Protein AF-0000000083415476 (afdb_homodimer)

InterPro domains:
  IPR003006 Immunoglobulin/major histocompatibility complex, conserved site [PS00290] (42-48)
  IPR003598 Immunoglobulin subtype 2 [SM00408] (35-119)
  IPR003598 Immunoglobulin subtype 2 [SM00408] (147-210)
  IPR003598 Immunoglobulin subtype 2 [SM00408] (240-309)
  IPR003599 Immunoglobulin domain subtype [SM00409] (29-131)
  IPR003599 Immunoglobulin domain subtype [SM00409] (141-222)
  IPR003599 Immunoglobulin domain subtype [SM00409] (231-323)
  IPR007110 Immunoglobulin-like domain [PS50835] (23-123)
  IPR007110 Immunoglobulin-like domain [PS50835] (134-218)
  IPR007110 Immunoglobulin-like domain [PS50835] (225-306)
  IPR013098 Immunoglobulin I-set [PF07679] (25-128)
  IPR013098 Immunoglobulin I-set [PF07679] (239-317)
  IPR013783 Immunoglobulin-like fold [G3DSA:2.60.40.10] (19-131)
  IPR013783 Immunoglobulin-like fold [G3DSA:2.60.40.10] (132-221)
  IPR013783 Immunoglobulin-like fold [G3DSA:2.60.40.10] (222-327)
  IPR036179 Immunoglobulin-like domain superfamily [SSF48726] (23-136)
  IPR036179 Immunoglobulin-like domain superfamily [SSF48726] (131-227)
  IPR036179 Immunoglobulin-like domain superfamily [SSF48726] (199-315)
  IPR050958 Cell Adhesion and Cytoskeletal Organization [PTHR45080] (32-321)

Sequence (654 aa):
MLNLFYLFAWLCCISWASASAQPVISYISPDVVARVGDTVEFNCTVEHVGQMTVSWAKSEPNSAVVLSMRNMLSLPDQRYNITVHENPDQDSAVYSFRIRQIEANDKGPYECQVIVSSTAKVTKKLNLLIKTPPVIAESTPKSTTVTEGQNLEVTCHADGFPKPTISWAREQHALLPAGGHVLNEPTLKIKEVNRMDRGGYFCIAQNGEGQPDKRLIRVEVEFRPQIAVHRPKVAQMLYHTANLECSVQGYPAPTVVWFKKGVQLQSSRNYEISNTASSSETTTSVLRIDSVSEEDYGDFYCNATNKLGHADARLHLFQVVVPMPASMLNLFYLFAWLCCISWASASAQPVISYISPDVVARVGDTVEFNCTVEHVGQMTVSWAKSEPNSAVVLSMRNMLSLPDQRYNITVHENPDQDSAVYSFRIRQIEANDKGPYECQVIVSSTAKVTKKLNLLIKTPPVIAESTPKSTTVTEGQNLEVTCHADGFPKPTISWAREQHALLPAGGHVLNEPTLKIKEVNRMDRGGYFCIAQNGEGQPDKRLIRVEVEFRPQIAVHRPKVAQMLYHTANLECSVQGYPAPTVVWFKKGVQLQSSRNYEISNTASSSETTTSVLRIDSVSEEDYGDFYCNATNKLGHADARLHLFQVVVPMPAS

Structure (mmCIF, N/CA/C/O backbone):
data_AF-0000000083415476-model_v1
#
loop_
_entity.id
_entity.type
_entity.pdbx_description
1 polymer 'Ig-like domain-containing protein'
#
loop_
_atom_site.group_PDB
_atom_site.id
_atom_site.type_symbol
_atom_site.label_atom_id
_atom_site.label_alt_id
_atom_site.label_comp_id
_atom_site.label_asym_id
_atom_site.label_entity_id
_atom_site.label_seq_id
_atom_site.pdbx_PDB_ins_code
_atom_site.Cartn_x
_atom_site.Cartn_y
_atom_site.Cartn_z
_atom_site.occupancy
_atom_site.B_iso_or_equiv
_atom_site.auth_seq_id
_atom_site.auth_comp_id
_atom_site.auth_asym_id
_atom_site.auth_atom_id
_atom_site.pdbx_PDB_model_num
ATOM 1 N N . MET A 1 1 ? 47.812 72.562 -7.105 1 32.78 1 MET A N 1
ATOM 2 C CA . MET A 1 1 ? 47.312 71.562 -6.172 1 32.78 1 MET A CA 1
ATOM 3 C C . MET A 1 1 ? 46.312 70.625 -6.852 1 32.78 1 MET A C 1
ATOM 5 O O . MET A 1 1 ? 45.188 71 -7.141 1 32.78 1 MET A O 1
ATOM 9 N N . LEU A 1 2 ? 46.844 69.688 -7.816 1 39.31 2 LEU A N 1
ATOM 10 C CA . LEU A 1 2 ? 46.281 68.688 -8.672 1 39.31 2 LEU A CA 1
ATOM 11 C C . LEU A 1 2 ? 45.594 67.562 -7.836 1 39.31 2 LEU A C 1
ATOM 13 O O . LEU A 1 2 ? 46.25 66.938 -7.035 1 39.31 2 LEU A O 1
ATOM 17 N N . ASN A 1 3 ? 44.344 67.812 -7.34 1 41.22 3 ASN A N 1
ATOM 18 C CA . ASN A 1 3 ? 43.5 66.875 -6.637 1 41.22 3 ASN A CA 1
ATOM 19 C C . ASN A 1 3 ? 43.25 65.625 -7.457 1 41.22 3 ASN A C 1
ATOM 21 O O . ASN A 1 3 ? 42.656 65.688 -8.539 1 41.22 3 ASN A O 1
ATOM 25 N N . LEU A 1 4 ? 44.156 64.562 -7.41 1 43.59 4 LEU A N 1
ATOM 26 C CA . LEU A 1 4 ? 44.062 63.25 -7.941 1 43.59 4 LEU A CA 1
ATOM 27 C C . LEU A 1 4 ? 42.844 62.5 -7.379 1 43.59 4 LEU A C 1
ATOM 29 O O . LEU A 1 4 ? 42.75 62.25 -6.172 1 43.59 4 LEU A O 1
ATOM 33 N N . PHE A 1 5 ? 41.625 62.688 -7.898 1 46.25 5 PHE A N 1
ATOM 34 C CA . PHE A 1 5 ? 40.406 61.906 -7.66 1 46.25 5 PHE A CA 1
ATOM 35 C C . PHE A 1 5 ? 40.656 60.406 -7.867 1 46.25 5 PHE A C 1
ATOM 37 O O . PHE A 1 5 ? 41 59.969 -8.969 1 46.25 5 PHE A O 1
ATOM 44 N N . TYR A 1 6 ? 41.156 59.656 -6.863 1 45.09 6 TYR A N 1
ATOM 45 C CA . TYR A 1 6 ? 41.25 58.188 -6.855 1 45.09 6 TYR A CA 1
ATOM 46 C C . TYR A 1 6 ? 39.906 57.531 -7.094 1 45.09 6 TYR A C 1
ATOM 48 O O . TYR A 1 6 ? 38.969 57.75 -6.324 1 45.09 6 TYR A O 1
ATOM 56 N N . LEU A 1 7 ? 39.469 57.281 -8.305 1 45.94 7 LEU A N 1
ATOM 57 C CA . LEU A 1 7 ? 38.344 56.438 -8.688 1 45.94 7 LEU A CA 1
ATOM 58 C C . LEU A 1 7 ? 38.5 55.031 -8.117 1 45.94 7 LEU A C 1
ATOM 60 O O . LEU A 1 7 ? 39.438 54.312 -8.477 1 45.94 7 LEU A O 1
ATOM 64 N N . PHE A 1 8 ? 38.031 54.781 -6.914 1 49.84 8 PHE A N 1
ATOM 65 C CA . PHE A 1 8 ? 37.906 53.438 -6.352 1 49.84 8 PHE A CA 1
ATOM 66 C C . PHE A 1 8 ? 36.969 52.594 -7.188 1 49.84 8 PHE A C 1
ATOM 68 O O . PHE A 1 8 ? 35.75 52.844 -7.227 1 49.84 8 PHE A O 1
ATOM 75 N N . ALA A 1 9 ? 37.406 51.938 -8.266 1 48.28 9 ALA A N 1
ATOM 76 C CA . ALA A 1 9 ? 36.656 50.906 -8.969 1 48.28 9 ALA A CA 1
ATOM 77 C C . ALA A 1 9 ? 36.344 49.719 -8.055 1 48.28 9 ALA A C 1
ATOM 79 O O . ALA A 1 9 ? 37.281 49.062 -7.59 1 48.28 9 ALA A O 1
ATOM 80 N N . TRP A 1 10 ? 35.125 49.719 -7.426 1 51.03 10 TRP A N 1
ATOM 81 C CA . TRP A 1 10 ? 34.594 48.562 -6.719 1 51.03 10 TRP A CA 1
ATOM 82 C C . TRP A 1 10 ? 34.469 47.375 -7.66 1 51.03 10 TRP A C 1
ATOM 84 O O . TRP A 1 10 ? 33.656 47.406 -8.594 1 51.03 10 TRP A O 1
ATOM 94 N N . LEU A 1 11 ? 35.5 46.531 -7.797 1 49.38 11 LEU A N 1
ATOM 95 C CA . LEU A 1 11 ? 35.406 45.25 -8.438 1 49.38 11 LEU A CA 1
ATOM 96 C C . LEU A 1 11 ? 34.375 44.375 -7.734 1 49.38 11 LEU A C 1
ATOM 98 O O . LEU A 1 11 ? 34.594 43.938 -6.598 1 49.38 11 LEU A O 1
ATOM 102 N N . CYS A 1 12 ? 33.094 44.469 -8.141 1 45.81 12 CYS A N 1
ATOM 103 C CA . CYS A 1 12 ? 32.062 43.5 -7.766 1 45.81 12 CYS A CA 1
ATOM 104 C C . CYS A 1 12 ? 32.469 42.094 -8.188 1 45.81 12 CYS A C 1
ATOM 106 O O . CYS A 1 12 ? 32.469 41.781 -9.375 1 45.81 12 CYS A O 1
ATOM 108 N N . CYS A 1 13 ? 33.25 41.375 -7.438 1 48.56 13 CYS A N 1
ATOM 109 C CA . CYS A 1 13 ? 33.438 39.938 -7.609 1 48.56 13 CYS A CA 1
ATOM 110 C C . CYS A 1 13 ? 32.094 39.188 -7.574 1 48.56 13 CYS A C 1
ATOM 112 O O . CYS A 1 13 ? 31.516 39 -6.5 1 48.56 13 CYS A O 1
ATOM 114 N N . ILE A 1 14 ? 31.266 39.312 -8.602 1 48.75 14 ILE A N 1
ATOM 115 C CA . ILE A 1 14 ? 30.141 38.375 -8.758 1 48.75 14 ILE A CA 1
ATOM 116 C C . ILE A 1 14 ? 30.641 36.938 -8.641 1 48.75 14 ILE A C 1
ATOM 118 O O . ILE A 1 14 ? 31.344 36.438 -9.523 1 48.75 14 ILE A O 1
ATOM 122 N N . SER A 1 15 ? 30.719 36.406 -7.449 1 50.28 15 SER A N 1
ATOM 123 C CA . SER A 1 15 ? 30.859 34.969 -7.305 1 50.28 15 SER A CA 1
ATOM 124 C C . SER A 1 15 ? 29.734 34.219 -8.031 1 50.28 15 SER A C 1
ATOM 126 O O . SER A 1 15 ? 28.578 34.344 -7.648 1 50.28 15 SER A O 1
ATOM 128 N N . TRP A 1 16 ? 29.938 33.969 -9.312 1 49.03 16 TRP A N 1
ATOM 129 C CA . TRP A 1 16 ? 29.062 32.969 -9.914 1 49.03 16 TRP A CA 1
ATOM 130 C C . TRP A 1 16 ? 28.984 31.734 -9.039 1 49.03 16 TRP A C 1
ATOM 132 O O . TRP A 1 16 ? 29.953 31 -8.906 1 49.03 16 TRP A O 1
ATOM 142 N N . ALA A 1 17 ? 28.141 31.828 -8.023 1 47.97 17 ALA A N 1
ATOM 143 C CA . ALA A 1 17 ? 27.797 30.516 -7.461 1 47.97 17 ALA A CA 1
ATOM 144 C C . ALA A 1 17 ? 27.438 29.516 -8.562 1 47.97 17 ALA A C 1
ATOM 146 O O . ALA A 1 17 ? 26.438 29.703 -9.273 1 47.97 17 ALA A O 1
ATOM 147 N N . SER A 1 18 ? 28.391 28.875 -9.234 1 47.5 18 SER A N 1
ATOM 148 C CA . SER A 1 18 ? 28.078 27.781 -10.141 1 47.5 18 SER A CA 1
ATOM 149 C C . SER A 1 18 ? 26.984 26.891 -9.578 1 47.5 18 SER A C 1
ATOM 151 O O . SER A 1 18 ? 27.156 26.234 -8.547 1 47.5 18 SER A O 1
ATOM 153 N N . ALA A 1 19 ? 25.828 27.297 -9.703 1 52.06 19 ALA A N 1
ATOM 154 C CA . ALA A 1 19 ? 24.75 26.359 -9.414 1 52.06 19 ALA A CA 1
ATOM 155 C C . ALA A 1 19 ? 25.141 24.938 -9.812 1 52.06 19 ALA A C 1
ATOM 157 O O . ALA A 1 19 ? 25.297 24.641 -10.992 1 52.06 19 ALA A O 1
ATOM 158 N N . SER A 1 20 ? 26 24.266 -9.062 1 61.59 20 SER A N 1
ATOM 159 C CA . SER A 1 20 ? 26.375 22.891 -9.359 1 61.59 20 SER A CA 1
ATOM 160 C C . SER A 1 20 ? 25.219 22.109 -9.961 1 61.59 20 SER A C 1
ATOM 162 O O . SER A 1 20 ? 24.125 22.094 -9.398 1 61.59 20 SER A O 1
ATOM 164 N N . ALA A 1 21 ? 25.219 21.938 -11.312 1 74.75 21 ALA A N 1
ATOM 165 C CA . ALA A 1 21 ? 24.188 21.219 -12.078 1 74.75 21 ALA A CA 1
ATOM 166 C C . ALA A 1 21 ? 23.781 19.922 -11.375 1 74.75 21 ALA A C 1
ATOM 168 O O . ALA A 1 21 ? 24.609 19.266 -10.734 1 74.75 21 ALA A O 1
ATOM 169 N N . GLN A 1 22 ? 22.469 19.719 -11.211 1 88.56 22 GLN A N 1
ATOM 170 C CA . GLN A 1 22 ? 21.906 18.469 -10.672 1 88.56 22 GLN A CA 1
ATOM 171 C C . GLN A 1 22 ? 22.344 17.266 -11.5 1 88.56 22 GLN A C 1
ATOM 173 O O . GLN A 1 22 ? 22.438 17.359 -12.727 1 88.56 22 GLN A O 1
ATOM 178 N N . PRO A 1 23 ? 22.766 16.25 -10.852 1 95 23 PRO A N 1
ATOM 179 C CA . PRO A 1 23 ? 23.172 15.062 -11.609 1 95 23 PRO A CA 1
ATOM 180 C C . PRO A 1 23 ? 22.047 14.484 -12.453 1 95 23 PRO A C 1
ATOM 182 O O . PRO A 1 23 ? 20.875 14.586 -12.078 1 95 23 PRO A O 1
ATOM 185 N N . VAL A 1 24 ? 22.453 13.93 -13.594 1 96.5 24 VAL A N 1
ATOM 186 C CA . VAL A 1 24 ? 21.484 13.297 -14.492 1 96.5 24 VAL A CA 1
ATOM 187 C C . VAL A 1 24 ? 22 11.914 -14.898 1 96.5 24 VAL A C 1
ATOM 189 O O . VAL A 1 24 ? 23.156 11.758 -15.273 1 96.5 24 VAL A O 1
ATOM 192 N N . ILE A 1 25 ? 21.125 10.953 -14.75 1 98.31 25 ILE A N 1
ATOM 193 C CA . ILE A 1 25 ? 21.453 9.656 -15.32 1 98.31 25 ILE A CA 1
ATOM 194 C C . ILE A 1 25 ? 21.078 9.641 -16.797 1 98.31 25 ILE A C 1
ATOM 196 O O . ILE A 1 25 ? 19.906 9.516 -17.156 1 98.31 25 ILE A O 1
ATOM 200 N N . SER A 1 26 ? 22.062 9.688 -17.578 1 97.75 26 SER A N 1
ATOM 201 C CA . SER A 1 26 ? 21.812 9.852 -19.016 1 97.75 26 SER A CA 1
ATOM 202 C C . SER A 1 26 ? 21.578 8.516 -19.688 1 97.75 26 SER A C 1
ATOM 204 O O . SER A 1 26 ? 20.938 8.445 -20.75 1 97.75 26 SER A O 1
ATOM 206 N N . TYR A 1 27 ? 22.156 7.473 -19.141 1 98.06 27 TYR A N 1
ATOM 207 C CA . TYR A 1 27 ? 21.984 6.16 -19.75 1 98.06 27 TYR A CA 1
ATOM 208 C C . TYR A 1 27 ? 21.906 5.07 -18.688 1 98.06 27 TYR A C 1
ATOM 210 O O . TYR A 1 27 ? 22.641 5.117 -17.688 1 98.06 27 TYR A O 1
ATOM 218 N N . ILE A 1 28 ? 21 4.059 -18.938 1 98.56 28 ILE A N 1
ATOM 219 C CA . ILE A 1 28 ? 20.938 2.822 -18.172 1 98.56 28 ILE A CA 1
ATOM 220 C C . ILE A 1 28 ? 20.75 1.637 -19.109 1 98.56 28 ILE A C 1
ATOM 222 O O . ILE A 1 28 ? 20.016 1.735 -20.094 1 98.56 28 ILE A O 1
ATOM 226 N N . SER A 1 29 ? 21.484 0.553 -18.844 1 98.44 29 SER A N 1
ATOM 227 C CA . SER A 1 29 ? 21.281 -0.651 -19.641 1 98.44 29 SER A CA 1
ATOM 228 C C . SER A 1 29 ? 19.797 -1.021 -19.719 1 98.44 29 SER A C 1
ATOM 230 O O . SER A 1 29 ? 19.062 -0.869 -18.75 1 98.44 29 SER A O 1
ATOM 232 N N . PRO A 1 30 ? 19.328 -1.419 -20.875 1 98.06 30 PRO A N 1
ATOM 233 C CA . PRO A 1 30 ? 17.969 -1.973 -20.922 1 98.06 30 PRO A CA 1
ATOM 234 C C . PRO A 1 30 ? 17.844 -3.273 -20.141 1 98.06 30 PRO A C 1
ATOM 236 O O . PRO A 1 30 ? 18.828 -3.791 -19.609 1 98.06 30 PRO A O 1
ATOM 239 N N . ASP A 1 31 ? 16.656 -3.709 -20.031 1 98.19 31 ASP A N 1
ATOM 240 C CA . ASP A 1 31 ? 16.422 -4.98 -19.359 1 98.19 31 ASP A CA 1
ATOM 241 C C . ASP A 1 31 ? 17.234 -6.102 -19.984 1 98.19 31 ASP A C 1
ATOM 243 O O . ASP A 1 31 ? 17.391 -6.148 -21.219 1 98.19 31 ASP A O 1
ATOM 247 N N . VAL A 1 32 ? 17.688 -6.961 -19.219 1 97.94 32 VAL A N 1
ATOM 248 C CA . VAL A 1 32 ? 18.562 -8.039 -19.688 1 97.94 32 VAL A CA 1
ATOM 249 C C . VAL A 1 32 ? 17.859 -9.383 -19.469 1 97.94 32 VAL A C 1
ATOM 251 O O . VAL A 1 32 ? 17.281 -9.633 -18.406 1 97.94 32 VAL A O 1
ATOM 254 N N . VAL A 1 33 ? 17.859 -10.25 -20.469 1 97.38 33 VAL A N 1
ATOM 255 C CA . VAL A 1 33 ? 17.375 -11.633 -20.375 1 97.38 33 VAL A CA 1
ATOM 256 C C . VAL A 1 33 ? 18.562 -12.594 -20.438 1 97.38 33 VAL A C 1
ATOM 258 O O . VAL A 1 33 ? 19.359 -12.555 -21.375 1 97.38 33 VAL A O 1
ATOM 261 N N . ALA A 1 34 ? 18.75 -13.391 -19.391 1 97.5 34 ALA A N 1
ATOM 262 C CA . ALA A 1 34 ? 19.906 -14.289 -19.312 1 97.5 34 ALA A CA 1
ATOM 263 C C . ALA A 1 34 ? 19.5 -15.664 -18.781 1 97.5 34 ALA A C 1
ATOM 265 O O . ALA A 1 34 ? 18.312 -15.914 -18.531 1 97.5 34 ALA A O 1
ATOM 266 N N . ARG A 1 35 ? 20.531 -16.672 -18.812 1 96.5 35 ARG A N 1
ATOM 267 C CA . ARG A 1 35 ? 20.391 -18 -18.219 1 96.5 35 ARG A CA 1
ATOM 268 C C . ARG A 1 35 ? 21.312 -18.172 -17.031 1 96.5 35 ARG A C 1
ATOM 270 O O . ARG A 1 35 ? 22.328 -17.484 -16.906 1 96.5 35 ARG A O 1
ATOM 277 N N . VAL A 1 36 ? 20.844 -19.062 -16.188 1 95.25 36 VAL A N 1
ATOM 278 C CA . VAL A 1 36 ? 21.703 -19.391 -15.055 1 95.25 36 VAL A CA 1
ATOM 279 C C . VAL A 1 36 ? 23.094 -19.781 -15.547 1 95.25 36 VAL A C 1
ATOM 281 O O . VAL A 1 36 ? 23.234 -20.531 -16.516 1 95.25 36 VAL A O 1
ATOM 284 N N . GLY A 1 37 ? 24.141 -19.188 -14.898 1 96.75 37 GLY A N 1
ATOM 285 C CA . GLY A 1 37 ? 25.516 -19.469 -15.281 1 96.75 37 GLY A CA 1
ATOM 286 C C . GLY A 1 37 ? 26.125 -18.391 -16.156 1 96.75 37 GLY A C 1
ATOM 287 O O . GLY A 1 37 ? 27.344 -18.297 -16.281 1 96.75 37 GLY A O 1
ATOM 288 N N . ASP A 1 38 ? 25.281 -17.547 -16.766 1 97.81 38 ASP A N 1
ATOM 289 C CA . ASP A 1 38 ? 25.75 -16.469 -17.641 1 97.81 38 ASP A CA 1
ATOM 290 C C . ASP A 1 38 ? 26.422 -15.367 -16.828 1 97.81 38 ASP A C 1
ATOM 292 O O . ASP A 1 38 ? 26.344 -15.352 -15.594 1 97.81 38 ASP A O 1
ATOM 296 N N . THR A 1 39 ? 27.219 -14.555 -17.531 1 98.56 39 THR A N 1
ATOM 297 C CA . THR A 1 39 ? 27.75 -13.305 -17 1 98.56 39 THR A CA 1
ATOM 298 C C . THR A 1 39 ? 27.047 -12.102 -17.594 1 98.56 39 THR A C 1
ATOM 300 O O . THR A 1 39 ? 26.859 -12.023 -18.812 1 98.56 39 THR A O 1
ATOM 303 N N . VAL A 1 40 ? 26.547 -11.203 -16.719 1 98.44 40 VAL A N 1
ATOM 304 C CA . VAL A 1 40 ? 25.844 -10.023 -17.219 1 98.44 40 VAL A CA 1
ATOM 305 C C . VAL A 1 40 ? 26.516 -8.758 -16.688 1 98.44 40 VAL A C 1
ATOM 307 O O . VAL A 1 40 ? 27.25 -8.812 -15.695 1 98.44 40 VAL A O 1
ATOM 310 N N . GLU A 1 41 ? 26.312 -7.664 -17.375 1 98.5 41 GLU A N 1
ATOM 311 C CA . GLU A 1 41 ? 26.859 -6.375 -16.969 1 98.5 41 GLU A CA 1
ATOM 312 C C . GLU A 1 41 ? 25.844 -5.258 -17.141 1 98.5 41 GLU A C 1
ATOM 314 O O . GLU A 1 41 ? 25.203 -5.137 -18.188 1 98.5 41 GLU A O 1
ATOM 319 N N . PHE A 1 42 ? 25.641 -4.484 -16.094 1 98.62 42 PHE A N 1
ATOM 320 C CA . PHE A 1 42 ? 24.766 -3.316 -16.094 1 98.62 42 PHE A CA 1
ATOM 321 C C . PHE A 1 42 ? 25.578 -2.029 -16.156 1 98.62 42 PHE A C 1
ATOM 323 O O . PHE A 1 42 ? 26.516 -1.839 -15.375 1 98.62 42 PHE A O 1
ATOM 330 N N . ASN A 1 43 ? 25.188 -1.154 -17.062 1 98.75 43 ASN A N 1
ATOM 331 C CA . ASN A 1 43 ? 25.875 0.123 -17.203 1 98.75 43 ASN A CA 1
ATOM 332 C C . ASN A 1 43 ? 24.953 1.298 -16.891 1 98.75 43 ASN A C 1
ATOM 334 O O . ASN A 1 43 ? 23.797 1.307 -17.312 1 98.75 43 ASN A O 1
ATOM 338 N N . CYS A 1 44 ? 25.438 2.211 -16.188 1 98.62 44 CYS A N 1
ATOM 339 C CA . CYS A 1 44 ? 24.75 3.453 -15.836 1 98.62 44 CYS A CA 1
ATOM 340 C C . CYS A 1 44 ? 25.656 4.656 -16.062 1 98.62 44 CYS A C 1
ATOM 342 O O . CYS A 1 44 ? 26.75 4.738 -15.492 1 98.62 44 CYS A O 1
ATOM 344 N N . THR A 1 45 ? 25.25 5.555 -16.922 1 98.62 45 THR A N 1
ATOM 345 C CA . THR A 1 45 ? 26.031 6.762 -17.188 1 98.62 45 THR A CA 1
ATOM 346 C C . THR A 1 45 ? 25.422 7.961 -16.453 1 98.62 45 THR A C 1
ATOM 348 O O . THR A 1 45 ? 24.25 8.273 -16.641 1 98.62 45 THR A O 1
ATOM 351 N N . VAL A 1 46 ? 26.219 8.547 -15.633 1 98.12 46 VAL A N 1
ATOM 352 C CA . VAL A 1 46 ? 25.766 9.688 -14.844 1 98.12 46 VAL A CA 1
ATOM 353 C C . VAL A 1 46 ? 26.547 10.938 -15.266 1 98.12 46 VAL A C 1
ATOM 355 O O . VAL A 1 46 ? 27.781 10.914 -15.359 1 98.12 46 VAL A O 1
ATOM 358 N N . GLU A 1 47 ? 25.812 11.953 -15.523 1 97.5 47 GLU A N 1
ATOM 359 C CA . GLU A 1 47 ? 26.406 13.25 -15.852 1 97.5 47 GLU A CA 1
ATOM 360 C C . GLU A 1 47 ? 26.375 14.188 -14.648 1 97.5 47 GLU A C 1
ATOM 362 O O . GLU A 1 47 ? 25.453 14.109 -13.82 1 97.5 47 GLU A O 1
ATOM 367 N N . HIS A 1 48 ? 27.422 15.047 -14.508 1 96.06 48 HIS A N 1
ATOM 368 C CA . HIS A 1 48 ? 27.531 16.047 -13.445 1 96.06 48 HIS A CA 1
ATOM 369 C C . HIS A 1 48 ? 27.484 15.391 -12.07 1 96.06 48 HIS A C 1
ATOM 371 O O . HIS A 1 48 ? 26.734 15.82 -11.203 1 96.06 48 HIS A O 1
ATOM 377 N N . VAL A 1 49 ? 28.203 14.328 -11.938 1 93.25 49 VAL A N 1
ATOM 378 C CA . VAL A 1 49 ? 28.188 13.555 -10.703 1 93.25 49 VAL A CA 1
ATOM 379 C C . VAL A 1 49 ? 28.812 14.375 -9.57 1 93.25 49 VAL A C 1
ATOM 381 O O . VAL A 1 49 ? 28.359 14.312 -8.43 1 93.25 49 VAL A O 1
ATOM 384 N N . GLY A 1 50 ? 29.859 15.156 -9.922 1 91.25 50 GLY A N 1
ATOM 385 C CA . GLY A 1 50 ? 30.547 15.914 -8.898 1 91.25 50 GLY A CA 1
ATOM 386 C C . GLY A 1 50 ? 31.047 15.055 -7.746 1 91.25 50 GLY A C 1
ATOM 387 O O . GLY A 1 50 ? 31.719 14.047 -7.965 1 91.25 50 GLY A O 1
ATOM 388 N N . GLN A 1 51 ? 30.688 15.461 -6.539 1 91.31 51 GLN A N 1
ATOM 389 C CA . GLN A 1 51 ? 31.125 14.719 -5.359 1 91.31 51 GLN A CA 1
ATOM 390 C C . GLN A 1 51 ? 30.047 13.758 -4.883 1 91.31 51 GLN A C 1
ATOM 392 O O . GLN A 1 51 ? 30.188 13.133 -3.828 1 91.31 51 GLN A O 1
ATOM 397 N N . MET A 1 52 ? 29.078 13.641 -5.691 1 94.19 52 MET A N 1
ATOM 398 C CA . MET A 1 52 ? 27.953 12.789 -5.281 1 94.19 52 MET A CA 1
ATOM 399 C C . MET A 1 52 ? 28.312 11.32 -5.426 1 94.19 52 MET A C 1
ATOM 401 O O . MET A 1 52 ? 29.281 10.969 -6.105 1 94.19 52 MET A O 1
ATOM 405 N N . THR A 1 53 ? 27.516 10.562 -4.746 1 96.19 53 THR A N 1
ATOM 406 C CA . THR A 1 53 ? 27.781 9.133 -4.734 1 96.19 53 THR A CA 1
ATOM 407 C C . THR A 1 53 ? 26.797 8.391 -5.645 1 96.19 53 THR A C 1
ATOM 409 O O . THR A 1 53 ? 25.594 8.688 -5.645 1 96.19 53 THR A O 1
ATOM 412 N N . VAL A 1 54 ? 27.406 7.523 -6.414 1 97.5 54 VAL A N 1
ATOM 413 C CA . VAL A 1 54 ? 26.578 6.656 -7.242 1 97.5 54 VAL A CA 1
ATOM 414 C C . VAL A 1 54 ? 26.594 5.238 -6.672 1 97.5 54 VAL A C 1
ATOM 416 O O . VAL A 1 54 ? 27.641 4.719 -6.297 1 97.5 54 VAL A O 1
ATOM 419 N N . SER A 1 55 ? 25.375 4.672 -6.598 1 97.06 55 SER A N 1
ATOM 420 C CA . SER A 1 55 ? 25.234 3.34 -6.023 1 97.06 55 SER A CA 1
ATOM 421 C C . SER A 1 55 ? 24.359 2.445 -6.898 1 97.06 55 SER A C 1
ATOM 423 O O . SER A 1 55 ? 23.516 2.938 -7.648 1 97.06 55 SER A O 1
ATOM 425 N N . TRP A 1 56 ? 24.719 1.166 -6.906 1 97.62 56 TRP A N 1
ATOM 426 C CA . TRP A 1 56 ? 23.812 0.149 -7.43 1 97.62 56 TRP A CA 1
ATOM 427 C C . TRP A 1 56 ? 23.047 -0.536 -6.301 1 97.62 56 TRP A C 1
ATOM 429 O O . TRP A 1 56 ? 23.625 -0.851 -5.258 1 97.62 56 TRP A O 1
ATOM 439 N N . ALA A 1 57 ? 21.812 -0.727 -6.516 1 96.5 57 ALA A N 1
ATOM 440 C CA . ALA A 1 57 ? 20.984 -1.414 -5.527 1 96.5 57 ALA A CA 1
ATOM 441 C C . ALA A 1 57 ? 20.062 -2.426 -6.191 1 96.5 57 ALA A C 1
ATOM 443 O O . ALA A 1 57 ? 19.672 -2.258 -7.352 1 96.5 57 ALA A O 1
ATOM 444 N N . LYS A 1 58 ? 19.875 -3.475 -5.496 1 95.44 58 LYS A N 1
ATOM 445 C CA . LYS A 1 58 ? 18.828 -4.41 -5.887 1 95.44 58 LYS A CA 1
ATOM 446 C C . LYS A 1 58 ? 17.531 -4.121 -5.141 1 95.44 58 LYS A C 1
ATOM 448 O O . LYS A 1 58 ? 17.516 -4.047 -3.912 1 95.44 58 LYS A O 1
ATOM 453 N N . SER A 1 59 ? 16.484 -3.875 -5.934 1 88.25 59 SER A N 1
ATOM 454 C CA . SER A 1 59 ? 15.234 -3.434 -5.344 1 88.25 59 SER A CA 1
ATOM 455 C C . SER A 1 59 ? 14.18 -4.535 -5.398 1 88.25 59 SER A C 1
ATOM 457 O O . SER A 1 59 ? 13.82 -5.008 -6.48 1 88.25 59 SER A O 1
ATOM 459 N N . GLU A 1 60 ? 13.859 -4.965 -4.254 1 81.56 60 GLU A N 1
ATOM 460 C CA . GLU A 1 60 ? 12.742 -5.898 -4.137 1 81.56 60 GLU A CA 1
ATOM 461 C C . GLU A 1 60 ? 11.523 -5.227 -3.51 1 81.56 60 GLU A C 1
ATOM 463 O O . GLU A 1 60 ? 11.641 -4.156 -2.908 1 81.56 60 GLU A O 1
ATOM 468 N N . PRO A 1 61 ? 10.258 -5.695 -3.824 1 74.56 61 PRO A N 1
ATOM 469 C CA . PRO A 1 61 ? 9.039 -5.051 -3.33 1 74.56 61 PRO A CA 1
ATOM 470 C C . PRO A 1 61 ? 9.141 -4.648 -1.859 1 74.56 61 PRO A C 1
ATOM 472 O O . PRO A 1 61 ? 8.664 -3.574 -1.476 1 74.56 61 PRO A O 1
ATOM 475 N N . ASN A 1 62 ? 9.805 -5.418 -1.055 1 72.75 62 ASN A N 1
ATOM 476 C CA . ASN A 1 62 ? 9.773 -5.035 0.353 1 72.75 62 ASN A CA 1
ATOM 477 C C . ASN A 1 62 ? 11.18 -4.805 0.899 1 72.75 62 ASN A C 1
ATOM 479 O O . ASN A 1 62 ? 11.375 -4.703 2.113 1 72.75 62 ASN A O 1
ATOM 483 N N . SER A 1 63 ? 12.07 -4.73 -0.069 1 80.62 63 SER A N 1
ATOM 484 C CA . SER A 1 63 ? 13.43 -4.598 0.436 1 80.62 63 SER A CA 1
ATOM 485 C C . SER A 1 63 ? 14.383 -4.109 -0.654 1 80.62 63 SER A C 1
ATOM 487 O O . SER A 1 63 ? 14.195 -4.426 -1.832 1 80.62 63 SER A O 1
ATOM 489 N N . ALA A 1 64 ? 15.195 -3.223 -0.282 1 89.62 64 ALA A N 1
ATOM 490 C CA . ALA A 1 64 ? 16.281 -2.795 -1.17 1 89.62 64 ALA A CA 1
ATOM 491 C C . ALA A 1 64 ? 17.641 -2.996 -0.512 1 89.62 64 ALA A C 1
ATOM 493 O O . ALA A 1 64 ? 17.812 -2.697 0.672 1 89.62 64 ALA A O 1
ATOM 494 N N . VAL A 1 65 ? 18.5 -3.586 -1.274 1 94.25 65 VAL A N 1
ATOM 495 C CA . VAL A 1 65 ? 19.844 -3.838 -0.769 1 94.25 65 VAL A CA 1
ATOM 496 C C . VAL A 1 65 ? 20.859 -3.092 -1.624 1 94.25 65 VAL A C 1
ATOM 498 O O . VAL A 1 65 ? 20.859 -3.215 -2.852 1 94.25 65 VAL A O 1
ATOM 501 N N . VAL A 1 66 ? 21.703 -2.342 -0.952 1 95.62 66 VAL A N 1
ATOM 502 C CA . VAL A 1 66 ? 22.766 -1.637 -1.654 1 95.62 66 VAL A CA 1
ATOM 503 C C . VAL A 1 66 ? 23.875 -2.617 -2.033 1 95.62 66 VAL A C 1
ATOM 505 O O . VAL A 1 66 ? 24.391 -3.342 -1.179 1 95.62 66 VAL A O 1
ATOM 508 N N . LEU A 1 67 ? 24.203 -2.635 -3.25 1 96.75 67 LEU A N 1
ATOM 509 C CA . LEU A 1 67 ? 25.188 -3.594 -3.74 1 96.75 67 LEU A CA 1
ATOM 510 C C . LEU A 1 67 ? 26.562 -2.947 -3.871 1 96.75 67 LEU A C 1
ATOM 512 O O . LEU A 1 67 ? 27.578 -3.621 -3.736 1 96.75 67 LEU A O 1
ATOM 516 N N . SER A 1 68 ? 26.531 -1.703 -4.164 1 96.62 68 SER A N 1
ATOM 517 C CA . SER A 1 68 ? 27.797 -0.983 -4.312 1 96.62 68 SER A CA 1
ATOM 518 C C . SER A 1 68 ? 27.609 0.505 -4.027 1 96.62 68 SER A C 1
ATOM 520 O O . SER A 1 68 ? 26.5 1.031 -4.117 1 96.62 68 SER A O 1
ATOM 522 N N . MET A 1 69 ? 28.594 1.125 -3.592 1 95.19 69 MET A N 1
ATOM 523 C CA . MET A 1 69 ? 28.719 2.57 -3.432 1 95.19 69 MET A CA 1
ATOM 524 C C . MET A 1 69 ? 30.047 3.064 -3.984 1 95.19 69 MET A C 1
ATOM 526 O O . MET A 1 69 ? 31.109 2.621 -3.545 1 95.19 69 MET A O 1
ATOM 530 N N . ARG A 1 70 ? 29.938 4 -4.957 1 92.81 70 ARG A N 1
ATOM 531 C CA . ARG A 1 70 ? 31.141 4.434 -5.676 1 92.81 70 ARG A CA 1
ATOM 532 C C . ARG A 1 70 ? 31.828 3.254 -6.34 1 92.81 70 ARG A C 1
ATOM 534 O O . ARG A 1 70 ? 31.25 2.586 -7.195 1 92.81 70 ARG A O 1
ATOM 541 N N . ASN A 1 71 ? 33 2.893 -5.926 1 93.44 71 ASN A N 1
ATOM 542 C CA . ASN A 1 71 ? 33.719 1.773 -6.531 1 93.44 71 ASN A CA 1
ATOM 543 C C . ASN A 1 71 ? 33.906 0.629 -5.539 1 93.44 71 ASN A C 1
ATOM 545 O O . ASN A 1 71 ? 34.844 -0.169 -5.676 1 93.44 71 ASN A O 1
ATOM 549 N N . MET A 1 72 ? 33 0.59 -4.559 1 93.88 72 MET A N 1
ATOM 550 C CA . MET A 1 72 ? 33.125 -0.438 -3.525 1 93.88 72 MET A CA 1
ATOM 551 C C . MET A 1 72 ? 31.859 -1.318 -3.502 1 93.88 72 MET A C 1
ATOM 553 O O . MET A 1 72 ? 30.75 -0.822 -3.643 1 93.88 72 MET A O 1
ATOM 557 N N . LEU A 1 73 ? 32.188 -2.611 -3.275 1 96.44 73 LEU A N 1
ATOM 558 C CA . LEU A 1 73 ? 31.062 -3.559 -3.176 1 96.44 73 LEU A CA 1
ATOM 559 C C . LEU A 1 73 ? 30.625 -3.717 -1.727 1 96.44 73 LEU A C 1
ATOM 561 O O . LEU A 1 73 ? 31.438 -3.666 -0.808 1 96.44 73 LEU A O 1
ATOM 565 N N . SER A 1 74 ? 29.328 -3.965 -1.576 1 95.44 74 SER A N 1
ATOM 566 C CA . SER A 1 74 ? 28.781 -4.168 -0.242 1 95.44 74 SER A CA 1
ATOM 567 C C . SER A 1 74 ? 28.938 -5.617 0.206 1 95.44 74 SER A C 1
ATOM 569 O O . SER A 1 74 ? 28.922 -5.906 1.404 1 95.44 74 SER A O 1
ATOM 571 N N . LEU A 1 75 ? 29.062 -6.516 -0.742 1 94.25 75 LEU A N 1
ATOM 572 C CA . LEU A 1 75 ? 29.125 -7.945 -0.459 1 94.25 75 LEU A CA 1
ATOM 573 C C . LEU A 1 75 ? 30.484 -8.516 -0.847 1 94.25 75 LEU A C 1
ATOM 575 O O . LEU A 1 75 ? 31.078 -8.094 -1.845 1 94.25 75 LEU A O 1
ATOM 579 N N . PRO A 1 76 ? 30.969 -9.43 -0.056 1 92 76 PRO A N 1
ATOM 580 C CA . PRO A 1 76 ? 32.25 -10.062 -0.404 1 92 76 PRO A CA 1
ATOM 581 C C . PRO A 1 76 ? 32.094 -11.141 -1.48 1 92 76 PRO A C 1
ATOM 583 O O . PRO A 1 76 ? 33.031 -11.898 -1.733 1 92 76 PRO A O 1
ATOM 586 N N . ASP A 1 77 ? 31.047 -11.227 -2.162 1 92.62 77 ASP A N 1
ATOM 587 C CA . ASP A 1 77 ? 30.781 -12.203 -3.213 1 92.62 77 ASP A CA 1
ATOM 588 C C . ASP A 1 77 ? 31.672 -11.969 -4.426 1 92.62 77 ASP A C 1
ATOM 590 O O . ASP A 1 77 ? 31.641 -10.898 -5.035 1 92.62 77 ASP A O 1
ATOM 594 N N . GLN A 1 78 ? 32.438 -12.938 -4.836 1 95.06 78 GLN A N 1
ATOM 595 C CA . GLN A 1 78 ? 33.406 -12.82 -5.902 1 95.06 78 GLN A CA 1
ATOM 596 C C . GLN A 1 78 ? 32.75 -12.719 -7.266 1 95.06 78 GLN A C 1
ATOM 598 O O . GLN A 1 78 ? 33.375 -12.344 -8.25 1 95.06 78 GLN A O 1
ATOM 603 N N . ARG A 1 79 ? 31.516 -13.031 -7.27 1 97.06 79 ARG A N 1
ATOM 604 C CA . ARG A 1 79 ? 30.797 -12.961 -8.539 1 97.06 79 ARG A CA 1
ATOM 605 C C . ARG A 1 79 ? 30.547 -11.516 -8.953 1 97.06 79 ARG A C 1
ATOM 607 O O . ARG A 1 79 ? 30.312 -11.227 -10.125 1 97.06 79 ARG A O 1
ATOM 614 N N . TYR A 1 80 ? 30.562 -10.648 -7.984 1 97.44 80 TYR A N 1
ATOM 615 C CA . TYR A 1 80 ? 30.219 -9.258 -8.258 1 97.44 80 TYR A CA 1
ATOM 616 C C . TYR A 1 80 ? 31.453 -8.414 -8.492 1 97.44 80 TYR A C 1
ATOM 618 O O . TYR A 1 80 ? 32.5 -8.648 -7.867 1 97.44 80 TYR A O 1
ATOM 626 N N . ASN A 1 81 ? 31.312 -7.531 -9.43 1 97.94 81 ASN A N 1
ATOM 627 C CA . ASN A 1 81 ? 32.375 -6.559 -9.695 1 97.94 81 ASN A CA 1
ATOM 628 C C . ASN A 1 81 ? 31.797 -5.195 -10.07 1 97.94 81 ASN A C 1
ATOM 630 O O . ASN A 1 81 ? 30.766 -5.113 -10.75 1 97.94 81 ASN A O 1
ATOM 634 N N . ILE A 1 82 ? 32.438 -4.129 -9.586 1 98.12 82 ILE A N 1
ATOM 635 C CA . ILE A 1 82 ? 32.031 -2.764 -9.93 1 98.12 82 ILE A CA 1
ATOM 636 C C . ILE A 1 82 ? 33.219 -2.029 -10.555 1 98.12 82 ILE A C 1
ATOM 638 O O . ILE A 1 82 ? 34.344 -2.102 -10.039 1 98.12 82 ILE A O 1
ATOM 642 N N . THR A 1 83 ? 33 -1.436 -11.648 1 98 83 THR A N 1
ATOM 643 C CA . THR A 1 83 ? 34.031 -0.629 -12.305 1 98 83 THR A CA 1
ATOM 644 C C . THR A 1 83 ? 33.469 0.753 -12.656 1 98 83 THR A C 1
ATOM 646 O O . THR A 1 83 ? 32.312 0.89 -13.031 1 98 83 THR A O 1
ATOM 649 N N . VAL A 1 84 ? 34.312 1.747 -12.484 1 97.75 84 VAL A N 1
ATOM 650 C CA . VAL A 1 84 ? 33.938 3.123 -12.797 1 97.75 84 VAL A CA 1
ATOM 651 C C . VAL A 1 84 ? 34.875 3.68 -13.859 1 97.75 84 VAL A C 1
ATOM 653 O O . VAL A 1 84 ? 36.094 3.627 -13.695 1 97.75 84 VAL A O 1
ATOM 656 N N . HIS A 1 85 ? 34.312 4.129 -14.938 1 97.25 85 HIS A N 1
ATOM 657 C CA . HIS A 1 85 ? 35.062 4.789 -15.992 1 97.25 85 HIS A CA 1
ATOM 658 C C . HIS A 1 85 ? 34.688 6.258 -16.125 1 97.25 85 HIS A C 1
ATOM 660 O O . HIS A 1 85 ? 33.594 6.578 -16.609 1 97.25 85 HIS A O 1
ATOM 666 N N . GLU A 1 86 ? 35.594 7.117 -15.781 1 95.56 86 GLU A N 1
ATOM 667 C CA . GLU A 1 86 ? 35.344 8.555 -15.805 1 95.56 86 GLU A CA 1
ATOM 668 C C . GLU A 1 86 ? 35.656 9.148 -17.172 1 95.56 86 GLU A C 1
ATOM 670 O O . GLU A 1 86 ? 36.625 8.758 -17.812 1 95.56 86 GLU A O 1
ATOM 675 N N . ASN A 1 87 ? 34.781 9.984 -17.578 1 95.31 87 ASN A N 1
ATOM 676 C CA . ASN A 1 87 ? 35.031 10.812 -18.766 1 95.31 87 ASN A CA 1
ATOM 677 C C . ASN A 1 87 ? 35 12.297 -18.422 1 95.31 87 ASN A C 1
ATOM 679 O O . ASN A 1 87 ? 33.969 12.961 -18.594 1 95.31 87 ASN A O 1
ATOM 683 N N . PRO A 1 88 ? 36.125 12.867 -18.062 1 92.62 88 PRO A N 1
ATOM 684 C CA . PRO A 1 88 ? 36.188 14.258 -17.609 1 92.62 88 PRO A CA 1
ATOM 685 C C . PRO A 1 88 ? 35.75 15.25 -18.688 1 92.62 88 PRO A C 1
ATOM 687 O O . PRO A 1 88 ? 35.156 16.281 -18.375 1 92.62 88 PRO A O 1
ATOM 690 N N . ASP A 1 89 ? 36.094 14.93 -19.891 1 93.56 89 ASP A N 1
ATOM 691 C CA . ASP A 1 89 ? 35.781 15.836 -20.984 1 93.56 89 ASP A CA 1
ATOM 692 C C . ASP A 1 89 ? 34.25 16.062 -21.078 1 93.56 89 ASP A C 1
ATOM 694 O O . ASP A 1 89 ? 33.812 17.141 -21.438 1 93.56 89 ASP A O 1
ATOM 698 N N . GLN A 1 90 ? 33.531 15.125 -20.719 1 93.25 90 GLN A N 1
ATOM 699 C CA . GLN A 1 90 ? 32.062 15.203 -20.812 1 93.25 90 GLN A CA 1
ATOM 700 C C . GLN A 1 90 ? 31.422 15.359 -19.438 1 93.25 90 GLN A C 1
ATOM 702 O O . GLN A 1 90 ? 30.203 15.312 -19.312 1 93.25 90 GLN A O 1
ATOM 707 N N . ASP A 1 91 ? 32.281 15.516 -18.406 1 95.19 91 ASP A N 1
ATOM 708 C CA . ASP A 1 91 ? 31.797 15.594 -17.047 1 95.19 91 ASP A CA 1
ATOM 709 C C . ASP A 1 91 ? 30.828 14.453 -16.734 1 95.19 91 ASP A C 1
ATOM 711 O O . ASP A 1 91 ? 29.719 14.688 -16.266 1 95.19 91 ASP A O 1
ATOM 715 N N . SER A 1 92 ? 31.172 13.234 -17.188 1 96.44 92 SER A N 1
ATOM 716 C CA . SER A 1 92 ? 30.344 12.055 -17 1 96.44 92 SER A CA 1
ATOM 717 C C . SER A 1 92 ? 31.188 10.852 -16.578 1 96.44 92 SER A C 1
ATOM 719 O O . SER A 1 92 ? 32.406 10.898 -16.625 1 96.44 92 SER A O 1
ATOM 721 N N . ALA A 1 93 ? 30.531 9.852 -16.031 1 97.5 93 ALA A N 1
ATOM 722 C CA . ALA A 1 93 ? 31.156 8.586 -15.664 1 97.5 93 ALA A CA 1
ATOM 723 C C . ALA A 1 93 ? 30.219 7.41 -15.898 1 97.5 93 ALA A C 1
ATOM 725 O O . ALA A 1 93 ? 29 7.551 -15.773 1 97.5 93 ALA A O 1
ATOM 726 N N . VAL A 1 94 ? 30.812 6.32 -16.297 1 98.19 94 VAL A N 1
ATOM 727 C CA . VAL A 1 94 ? 30.031 5.094 -16.484 1 98.19 94 VAL A CA 1
ATOM 728 C C . VAL A 1 94 ? 30.281 4.148 -15.312 1 98.19 94 VAL A C 1
ATOM 730 O O . VAL A 1 94 ? 31.438 3.807 -15.016 1 98.19 94 VAL A O 1
ATOM 733 N N . TYR A 1 95 ? 29.25 3.799 -14.641 1 98.44 95 TYR A N 1
ATOM 734 C CA . TYR A 1 95 ? 29.297 2.82 -13.562 1 98.44 95 TYR A CA 1
ATOM 735 C C . TYR A 1 95 ? 28.797 1.461 -14.031 1 98.44 95 TYR A C 1
ATOM 737 O O . TYR A 1 95 ? 27.609 1.296 -14.32 1 98.44 95 TYR A O 1
ATOM 745 N N . SER A 1 96 ? 29.734 0.469 -14.055 1 98.69 96 SER A N 1
ATOM 746 C CA . SER A 1 96 ? 29.406 -0.855 -14.57 1 98.69 96 SER A CA 1
ATOM 747 C C . SER A 1 96 ? 29.375 -1.893 -13.453 1 98.69 96 SER A C 1
ATOM 749 O O . SER A 1 96 ? 30.359 -2.064 -12.727 1 98.69 96 SER A O 1
ATOM 751 N N . PHE A 1 97 ? 28.281 -2.516 -13.336 1 98.44 97 PHE A N 1
ATOM 752 C CA . PHE A 1 97 ? 28.109 -3.59 -12.375 1 98.44 97 PHE A CA 1
ATOM 753 C C . PHE A 1 97 ? 28 -4.938 -13.07 1 98.44 97 PHE A C 1
ATOM 755 O O . PHE A 1 97 ? 27.109 -5.148 -13.898 1 98.44 97 PHE A O 1
ATOM 762 N N . ARG A 1 98 ? 28.844 -5.832 -12.703 1 98.5 98 ARG A N 1
ATOM 763 C CA . ARG A 1 98 ? 28.922 -7.121 -13.375 1 98.5 98 ARG A CA 1
ATOM 764 C C . ARG A 1 98 ? 28.594 -8.258 -12.414 1 98.5 98 ARG A C 1
ATOM 766 O O . ARG A 1 98 ? 29.047 -8.258 -11.273 1 98.5 98 ARG A O 1
ATOM 773 N N . ILE A 1 99 ? 27.844 -9.234 -12.844 1 98.19 99 ILE A N 1
ATOM 774 C CA . ILE A 1 99 ? 27.547 -10.453 -12.102 1 98.19 99 ILE A CA 1
ATOM 775 C C . ILE A 1 99 ? 27.984 -11.672 -12.922 1 98.19 99 ILE A C 1
ATOM 777 O O . ILE A 1 99 ? 27.453 -11.914 -14.008 1 98.19 99 ILE A O 1
ATOM 781 N N . ARG A 1 100 ? 28.859 -12.367 -12.406 1 98.19 100 ARG A N 1
ATOM 782 C CA . ARG A 1 100 ? 29.281 -13.609 -13.047 1 98.19 100 ARG A CA 1
ATOM 783 C C . ARG A 1 100 ? 28.5 -14.797 -12.5 1 98.19 100 ARG A C 1
ATOM 785 O O . ARG A 1 100 ? 28.078 -14.789 -11.344 1 98.19 100 ARG A O 1
ATOM 792 N N . GLN A 1 101 ? 28.297 -15.828 -13.336 1 97.44 101 GLN A N 1
ATOM 793 C CA . GLN A 1 101 ? 27.641 -17.062 -12.93 1 97.44 101 GLN A CA 1
ATOM 794 C C . GLN A 1 101 ? 26.328 -16.781 -12.203 1 97.44 101 GLN A C 1
ATOM 796 O O . GLN A 1 101 ? 26.125 -17.219 -11.07 1 97.44 101 GLN A O 1
ATOM 801 N N . ILE A 1 102 ? 25.5 -16.109 -12.953 1 96.62 102 ILE A N 1
ATOM 802 C CA . ILE A 1 102 ? 24.25 -15.648 -12.375 1 96.62 102 ILE A CA 1
ATOM 803 C C . ILE A 1 102 ? 23.453 -16.844 -11.836 1 96.62 102 ILE A C 1
ATOM 805 O O . ILE A 1 102 ? 23.5 -17.938 -12.406 1 96.62 102 ILE A O 1
ATOM 809 N N . GLU A 1 103 ? 22.781 -16.609 -10.758 1 95.31 103 GLU A N 1
ATOM 810 C CA . GLU A 1 103 ? 21.891 -17.562 -10.102 1 95.31 103 GLU A CA 1
ATOM 811 C C . GLU A 1 103 ? 20.438 -17.094 -10.141 1 95.31 103 GLU A C 1
ATOM 813 O O . GLU A 1 103 ? 20.156 -15.953 -10.492 1 95.31 103 GLU A O 1
ATOM 818 N N . ALA A 1 104 ? 19.547 -18.047 -9.766 1 92.12 104 ALA A N 1
ATOM 819 C CA . ALA A 1 104 ? 18.125 -17.734 -9.805 1 92.12 104 ALA A CA 1
ATOM 820 C C . ALA A 1 104 ? 17.797 -16.531 -8.93 1 92.12 104 ALA A C 1
ATOM 822 O O . ALA A 1 104 ? 16.953 -15.695 -9.289 1 92.12 104 ALA A O 1
ATOM 823 N N . ASN A 1 105 ? 18.531 -16.391 -7.84 1 92.19 105 ASN A N 1
ATOM 824 C CA . ASN A 1 105 ? 18.25 -15.336 -6.867 1 92.19 105 ASN A CA 1
ATOM 825 C C . ASN A 1 105 ? 18.703 -13.969 -7.367 1 92.19 105 ASN A C 1
ATOM 827 O O . ASN A 1 105 ? 18.344 -12.945 -6.789 1 92.19 105 ASN A O 1
ATOM 831 N N . ASP A 1 106 ? 19.391 -13.969 -8.461 1 95.62 106 ASP A N 1
ATOM 832 C CA . ASP A 1 106 ? 19.859 -12.703 -9.008 1 95.62 106 ASP A CA 1
ATOM 833 C C . ASP A 1 106 ? 18.766 -12 -9.812 1 95.62 106 ASP A C 1
ATOM 835 O O . ASP A 1 106 ? 18.891 -10.82 -10.141 1 95.62 106 ASP A O 1
ATOM 839 N N . LYS A 1 107 ? 17.703 -12.703 -10.039 1 95.12 107 LYS A N 1
ATOM 840 C CA . LYS A 1 107 ? 16.609 -12.148 -10.812 1 95.12 107 LYS A CA 1
ATOM 841 C C . LYS A 1 107 ? 15.984 -10.945 -10.102 1 95.12 107 LYS A C 1
ATOM 843 O O . LYS A 1 107 ? 15.906 -10.922 -8.875 1 95.12 107 LYS A O 1
ATOM 848 N N . GLY A 1 108 ? 15.523 -9.961 -10.945 1 94.69 108 GLY A N 1
ATOM 849 C CA . GLY A 1 108 ? 14.781 -8.859 -10.352 1 94.69 108 GLY A CA 1
ATOM 850 C C . GLY A 1 108 ? 15.258 -7.496 -10.805 1 94.69 108 GLY A C 1
ATOM 851 O O . GLY A 1 108 ? 16.078 -7.395 -11.719 1 94.69 108 GLY A O 1
ATOM 852 N N . PRO A 1 109 ? 14.688 -6.543 -10.148 1 96.75 109 PRO A N 1
ATOM 853 C CA . PRO A 1 109 ? 15.047 -5.172 -10.531 1 96.75 109 PRO A CA 1
ATOM 854 C C . PRO A 1 109 ? 16.344 -4.695 -9.875 1 96.75 109 PRO A C 1
ATOM 856 O O . PRO A 1 109 ? 16.609 -5.02 -8.719 1 96.75 109 PRO A O 1
ATOM 859 N N . TYR A 1 110 ? 17.109 -4.016 -10.633 1 97.62 110 TYR A N 1
ATOM 860 C CA . TYR A 1 110 ? 18.312 -3.314 -10.188 1 97.62 110 TYR A CA 1
ATOM 861 C C . TYR A 1 110 ? 18.203 -1.818 -10.445 1 97.62 110 TYR A C 1
ATOM 863 O O . TYR A 1 110 ? 17.562 -1.399 -11.422 1 97.62 110 TYR A O 1
ATOM 871 N N . GLU A 1 111 ? 18.844 -1.087 -9.578 1 96.81 111 GLU A N 1
ATOM 872 C CA . GLU A 1 111 ? 18.703 0.362 -9.68 1 96.81 111 GLU A CA 1
ATOM 873 C C . GLU A 1 111 ? 20.047 1.062 -9.562 1 96.81 111 GLU A C 1
ATOM 875 O O . GLU A 1 111 ? 20.859 0.722 -8.703 1 96.81 111 GLU A O 1
ATOM 880 N N . CYS A 1 112 ? 20.188 1.955 -10.5 1 98.12 112 CYS A N 1
ATOM 881 C CA . CYS A 1 112 ? 21.281 2.922 -10.359 1 98.12 112 CYS A CA 1
ATOM 882 C C . CYS A 1 112 ? 20.797 4.168 -9.625 1 98.12 112 CYS A C 1
ATOM 884 O O . CYS A 1 112 ? 19.797 4.781 -10.008 1 98.12 112 CYS A O 1
ATOM 886 N N . GLN A 1 113 ? 21.547 4.52 -8.586 1 96.81 113 GLN A N 1
ATOM 887 C CA . GLN A 1 113 ? 21.094 5.617 -7.738 1 96.81 113 GLN A CA 1
ATOM 888 C C . GLN A 1 113 ? 22.188 6.664 -7.566 1 96.81 113 GLN A C 1
ATOM 890 O O . GLN A 1 113 ? 23.344 6.328 -7.285 1 96.81 113 GLN A O 1
ATOM 895 N N . VAL A 1 114 ? 21.781 7.891 -7.738 1 97.31 114 VAL A N 1
ATOM 896 C CA . VAL A 1 114 ? 22.656 9.008 -7.391 1 97.31 114 VAL A CA 1
ATOM 897 C C . VAL A 1 114 ? 22.141 9.695 -6.129 1 97.31 114 VAL A C 1
ATOM 899 O O . VAL A 1 114 ? 21.031 10.234 -6.117 1 97.31 114 VAL A O 1
ATOM 902 N N . ILE A 1 115 ? 22.953 9.641 -5.121 1 95.75 115 ILE A N 1
ATOM 903 C CA . ILE A 1 115 ? 22.547 10.219 -3.844 1 95.75 115 ILE A CA 1
ATOM 904 C C . ILE A 1 115 ? 22.812 11.727 -3.854 1 95.75 115 ILE A C 1
ATOM 906 O O . ILE A 1 115 ? 23.969 12.164 -3.867 1 95.75 115 ILE A O 1
ATOM 910 N N . VAL A 1 116 ? 21.75 12.5 -3.836 1 93.62 116 VAL A N 1
ATOM 911 C CA . VAL A 1 116 ? 21.844 13.953 -3.951 1 93.62 116 VAL A CA 1
ATOM 912 C C . VAL A 1 116 ? 21.812 14.578 -2.561 1 93.62 116 VAL A C 1
ATOM 914 O O . VAL A 1 116 ? 22.578 15.516 -2.283 1 93.62 116 VAL A O 1
ATOM 917 N N . SER A 1 117 ? 20.953 14.094 -1.718 1 91.88 117 SER A N 1
ATOM 918 C CA . SER A 1 117 ? 20.828 14.547 -0.335 1 91.88 117 SER A CA 1
ATOM 919 C C . SER A 1 117 ? 20.391 13.406 0.58 1 91.88 117 SER A C 1
ATOM 921 O O . SER A 1 117 ? 20.312 12.25 0.153 1 91.88 117 SER A O 1
ATOM 923 N N . SER A 1 118 ? 20.188 13.766 1.834 1 91.19 118 SER A N 1
ATOM 924 C CA . SER A 1 118 ? 19.766 12.75 2.795 1 91.19 118 SER A CA 1
ATOM 925 C C . SER A 1 118 ? 18.344 12.273 2.518 1 91.19 118 SER A C 1
ATOM 927 O O . SER A 1 118 ? 17.922 11.25 3.047 1 91.19 118 SER A O 1
ATOM 929 N N . THR A 1 119 ? 17.609 12.984 1.707 1 89.88 119 THR A N 1
ATOM 930 C CA . THR A 1 119 ? 16.203 12.617 1.483 1 89.88 119 THR A CA 1
ATOM 931 C C . THR A 1 119 ? 15.922 12.461 -0.008 1 89.88 119 THR A C 1
ATOM 933 O O . THR A 1 119 ? 14.797 12.172 -0.402 1 89.88 119 THR A O 1
ATOM 936 N N . ALA A 1 120 ? 16.938 12.727 -0.816 1 90.69 120 ALA A N 1
ATOM 937 C CA . ALA A 1 120 ? 16.656 12.742 -2.252 1 90.69 120 ALA A CA 1
ATOM 938 C C . ALA A 1 120 ? 17.719 11.938 -3.014 1 90.69 120 ALA A C 1
ATOM 940 O O . ALA A 1 120 ? 18.906 12.023 -2.711 1 90.69 120 ALA A O 1
ATOM 941 N N . LYS A 1 121 ? 17.234 11.188 -3.977 1 93.88 121 LYS A N 1
ATOM 942 C CA . LYS A 1 121 ? 18.094 10.469 -4.902 1 93.88 121 LYS A CA 1
ATOM 943 C C . LYS A 1 121 ? 17.5 10.445 -6.309 1 93.88 121 LYS A C 1
ATOM 945 O O . LYS A 1 121 ? 16.281 10.562 -6.473 1 93.88 121 LYS A O 1
ATOM 950 N N . VAL A 1 122 ? 18.391 10.383 -7.281 1 95.5 122 VAL A N 1
ATOM 951 C CA . VAL A 1 122 ? 17.984 10.156 -8.664 1 95.5 122 VAL A CA 1
ATOM 952 C C . VAL A 1 122 ? 18.234 8.703 -9.047 1 95.5 122 VAL A C 1
ATOM 954 O O . VAL A 1 122 ? 19.312 8.164 -8.789 1 95.5 122 VAL A O 1
ATOM 957 N N . THR A 1 123 ? 17.203 8.102 -9.625 1 95.94 123 THR A N 1
ATOM 958 C CA . THR A 1 123 ? 17.359 6.676 -9.867 1 95.94 123 THR A CA 1
ATOM 959 C C . THR A 1 123 ? 16.875 6.297 -11.258 1 95.94 123 THR A C 1
ATOM 961 O O . THR A 1 123 ? 16.047 7.008 -11.844 1 95.94 123 THR A O 1
ATOM 964 N N . LYS A 1 124 ? 17.438 5.332 -11.891 1 97.69 124 LYS A N 1
ATOM 965 C CA . LYS A 1 124 ? 16.953 4.586 -13.047 1 97.69 124 LYS A CA 1
ATOM 966 C C . LYS A 1 124 ? 17.062 3.082 -12.812 1 97.69 124 LYS A C 1
ATOM 968 O O . LYS A 1 124 ? 17.969 2.617 -12.133 1 97.69 124 LYS A O 1
ATOM 973 N N . LYS A 1 125 ? 16.156 2.391 -13.391 1 97.06 125 LYS A N 1
ATOM 974 C CA . LYS A 1 125 ? 16.062 0.971 -13.062 1 97.06 125 LYS A CA 1
ATOM 975 C C . LYS A 1 125 ? 16.188 0.109 -14.312 1 97.06 125 LYS A C 1
ATOM 977 O O . LYS A 1 125 ? 15.992 0.59 -15.43 1 97.06 125 LYS A O 1
ATOM 982 N N . LEU A 1 126 ? 16.641 -1.087 -14.156 1 97.94 126 LEU A N 1
ATOM 983 C CA . LEU A 1 126 ? 16.594 -2.154 -15.148 1 97.94 126 LEU A CA 1
ATOM 984 C C . LEU A 1 126 ? 16.234 -3.486 -14.5 1 97.94 126 LEU A C 1
ATOM 986 O O . LEU A 1 126 ? 16.422 -3.664 -13.289 1 97.94 126 LEU A O 1
ATOM 990 N N . ASN A 1 127 ? 15.727 -4.438 -15.328 1 97.69 127 ASN A N 1
ATOM 991 C CA . ASN A 1 127 ? 15.352 -5.75 -14.82 1 97.69 127 ASN A CA 1
ATOM 992 C C . ASN A 1 127 ? 16.25 -6.848 -15.375 1 97.69 127 ASN A C 1
ATOM 994 O O . ASN A 1 127 ? 16.578 -6.844 -16.562 1 97.69 127 ASN A O 1
ATOM 998 N N . LEU A 1 128 ? 16.656 -7.617 -14.445 1 97.75 128 LEU A N 1
ATOM 999 C CA . LEU A 1 128 ? 17.281 -8.859 -14.867 1 97.75 128 LEU A CA 1
ATOM 1000 C C . LEU A 1 128 ? 16.281 -10.008 -14.883 1 97.75 128 LEU A C 1
ATOM 1002 O O . LEU A 1 128 ? 15.75 -10.375 -13.828 1 97.75 128 LEU A O 1
ATOM 1006 N N . LEU A 1 129 ? 16.031 -10.508 -16.078 1 97.25 129 LEU A N 1
ATOM 1007 C CA . LEU A 1 129 ? 15.141 -11.648 -16.234 1 97.25 129 LEU A CA 1
ATOM 1008 C C . LEU A 1 129 ? 15.938 -12.922 -16.5 1 97.25 129 LEU A C 1
ATOM 1010 O O . LEU A 1 129 ? 16.906 -12.906 -17.266 1 97.25 129 LEU A O 1
ATOM 1014 N N . ILE A 1 130 ? 15.57 -13.961 -15.898 1 97.12 130 ILE A N 1
ATOM 1015 C CA . ILE A 1 130 ? 16.281 -15.227 -16.062 1 97.12 130 ILE A CA 1
ATOM 1016 C C . ILE A 1 130 ? 15.344 -16.266 -16.672 1 97.12 130 ILE A C 1
ATOM 1018 O O . ILE A 1 130 ? 14.258 -16.516 -16.141 1 97.12 130 ILE A O 1
ATOM 1022 N N . LYS A 1 131 ? 15.789 -16.891 -17.719 1 97 131 LYS A N 1
ATOM 1023 C CA . LYS A 1 131 ? 14.992 -17.922 -18.375 1 97 131 LYS A CA 1
ATOM 1024 C C . LYS A 1 131 ? 14.852 -19.156 -17.484 1 97 131 LYS A C 1
ATOM 1026 O O . LYS A 1 131 ? 15.844 -19.641 -16.938 1 97 131 LYS A O 1
ATOM 1031 N N . THR A 1 132 ? 13.633 -19.578 -17.266 1 95.69 132 THR A N 1
ATOM 1032 C CA . THR A 1 132 ? 13.359 -20.766 -16.438 1 95.69 132 THR A CA 1
ATOM 1033 C C . THR A 1 132 ? 12.383 -21.688 -17.141 1 95.69 132 THR A C 1
ATOM 1035 O O . THR A 1 132 ? 11.492 -21.234 -17.859 1 95.69 132 THR A O 1
ATOM 1038 N N . PRO A 1 133 ? 12.594 -22.984 -16.969 1 96.12 133 PRO A N 1
ATOM 1039 C CA . PRO A 1 133 ? 11.672 -23.953 -17.578 1 96.12 133 PRO A CA 1
ATOM 1040 C C . PRO A 1 133 ? 10.25 -23.828 -17.031 1 96.12 133 PRO A C 1
ATOM 1042 O O . PRO A 1 133 ? 10.047 -23.266 -15.953 1 96.12 133 PRO A O 1
ATOM 1045 N N . PRO A 1 134 ? 9.328 -24.297 -17.828 1 97.62 134 PRO A N 1
ATOM 1046 C CA . PRO A 1 134 ? 7.941 -24.25 -17.359 1 97.62 134 PRO A CA 1
ATOM 1047 C C . PRO A 1 134 ? 7.688 -25.203 -16.188 1 97.62 134 PRO A C 1
ATOM 1049 O O . PRO A 1 134 ? 8.234 -26.312 -16.156 1 97.62 134 PRO A O 1
ATOM 1052 N N . VAL A 1 135 ? 6.934 -24.781 -15.281 1 97.5 135 VAL A N 1
ATOM 1053 C CA . VAL A 1 135 ? 6.492 -25.578 -14.141 1 97.5 135 VAL A CA 1
ATOM 1054 C C . VAL A 1 135 ? 5 -25.359 -13.906 1 97.5 135 VAL A C 1
ATOM 1056 O O . VAL A 1 135 ? 4.559 -24.234 -13.672 1 97.5 135 VAL A O 1
ATOM 1059 N N . ILE A 1 136 ? 4.246 -26.422 -13.961 1 98.06 136 ILE A N 1
ATOM 1060 C CA . ILE A 1 136 ? 2.809 -26.312 -13.742 1 98.06 136 ILE A CA 1
ATOM 1061 C C . ILE A 1 136 ? 2.535 -25.984 -12.281 1 98.06 136 ILE A C 1
ATOM 1063 O O . ILE A 1 136 ? 3.078 -26.625 -11.375 1 98.06 136 ILE A O 1
ATOM 1067 N N . ALA A 1 137 ? 1.723 -25.016 -12.141 1 97.5 137 ALA A N 1
ATOM 1068 C CA . ALA A 1 137 ? 1.448 -24.484 -10.805 1 97.5 137 ALA A CA 1
ATOM 1069 C C . ALA A 1 137 ? 0.671 -25.484 -9.961 1 97.5 137 ALA A C 1
ATOM 1071 O O . ALA A 1 137 ? -0.133 -26.266 -10.492 1 97.5 137 ALA A O 1
ATOM 1072 N N . GLU A 1 138 ? 0.806 -25.312 -8.711 1 96.25 138 GLU A N 1
ATOM 1073 C CA . GLU A 1 138 ? 0.116 -26.203 -7.781 1 96.25 138 GLU A CA 1
ATOM 1074 C C . GLU A 1 138 ? -1.38 -25.906 -7.742 1 96.25 138 GLU A C 1
ATOM 1076 O O . GLU A 1 138 ? -2.18 -26.766 -7.355 1 96.25 138 GLU A O 1
ATOM 1081 N N . SER A 1 139 ? -1.693 -24.734 -8.195 1 94.88 139 SER A N 1
ATOM 1082 C CA . SER A 1 139 ? -3.096 -24.328 -8.219 1 94.88 139 SER A CA 1
ATOM 1083 C C . SER A 1 139 ? -3.877 -25.109 -9.266 1 94.88 139 SER A C 1
ATOM 1085 O O . SER A 1 139 ? -5.109 -25.125 -9.25 1 94.88 139 SER A O 1
ATOM 1087 N N . THR A 1 140 ? -3.211 -25.719 -10.156 1 95.81 140 THR A N 1
ATOM 1088 C CA . THR A 1 140 ? -3.867 -26.562 -11.148 1 95.81 140 THR A CA 1
ATOM 1089 C C . THR A 1 140 ? -4.367 -27.859 -10.5 1 95.81 140 THR A C 1
ATOM 1091 O O . THR A 1 140 ? -3.596 -28.594 -9.883 1 95.81 140 THR A O 1
ATOM 1094 N N . PRO A 1 141 ? -5.586 -28.125 -10.734 1 95.5 141 PRO A N 1
ATOM 1095 C CA . PRO A 1 141 ? -6.145 -29.312 -10.07 1 95.5 141 PRO A CA 1
ATOM 1096 C C . PRO A 1 141 ? -5.613 -30.625 -10.641 1 95.5 141 PRO A C 1
ATOM 1098 O O . PRO A 1 141 ? -5.168 -30.656 -11.789 1 95.5 141 PRO A O 1
ATOM 1101 N N . LYS A 1 142 ? -5.699 -31.719 -9.859 1 95.5 142 LYS A N 1
ATOM 1102 C CA . LYS A 1 142 ? -5.285 -33.031 -10.289 1 95.5 142 LYS A CA 1
ATOM 1103 C C . LYS A 1 142 ? -6.484 -33.875 -10.758 1 95.5 142 LYS A C 1
ATOM 1105 O O . LYS A 1 142 ? -6.32 -34.844 -11.477 1 95.5 142 LYS A O 1
ATOM 1110 N N . SER A 1 143 ? -7.602 -33.469 -10.258 1 96.5 143 SER A N 1
ATOM 1111 C CA . SER A 1 143 ? -8.836 -34.125 -10.672 1 96.5 143 SER A CA 1
ATOM 1112 C C . SER A 1 143 ? -10.023 -33.156 -10.602 1 96.5 143 SER A C 1
ATOM 1114 O O . SER A 1 143 ? -9.961 -32.125 -9.93 1 96.5 143 SER A O 1
ATOM 1116 N N . THR A 1 144 ? -11 -33.469 -11.414 1 96.94 144 THR A N 1
ATOM 1117 C CA . THR A 1 144 ? -12.234 -32.688 -11.414 1 96.94 144 THR A CA 1
ATOM 1118 C C . THR A 1 144 ? -13.438 -33.594 -11.641 1 96.94 144 THR A C 1
ATOM 1120 O O . THR A 1 144 ? -13.328 -34.625 -12.328 1 96.94 144 THR A O 1
ATOM 1123 N N . THR A 1 145 ? -14.562 -33.281 -10.992 1 96.56 145 THR A N 1
ATOM 1124 C CA . THR A 1 145 ? -15.797 -34.031 -11.125 1 96.56 145 THR A CA 1
ATOM 1125 C C . THR A 1 145 ? -16.906 -33.156 -11.711 1 96.56 145 THR A C 1
ATOM 1127 O O . THR A 1 145 ? -17.062 -32 -11.305 1 96.56 145 THR A O 1
ATOM 1130 N N . VAL A 1 146 ? -17.625 -33.719 -12.641 1 97.19 146 VAL A N 1
ATOM 1131 C CA . VAL A 1 146 ? -18.734 -33 -13.281 1 97.19 146 VAL A CA 1
ATOM 1132 C C . VAL A 1 146 ? -19.891 -33.938 -13.523 1 97.19 146 VAL A C 1
ATOM 1134 O O . VAL A 1 146 ? -19.703 -35.125 -13.742 1 97.19 146 VAL A O 1
ATOM 1137 N N . THR A 1 147 ? -21.125 -33.406 -13.422 1 96.69 147 THR A N 1
ATOM 1138 C CA . THR A 1 147 ? -22.312 -34.188 -13.719 1 96.69 147 THR A CA 1
ATOM 1139 C C . THR A 1 147 ? -22.594 -34.188 -15.219 1 96.69 147 THR A C 1
ATOM 1141 O O . THR A 1 147 ? -22.453 -33.188 -15.891 1 96.69 147 THR A O 1
ATOM 1144 N N . GLU A 1 148 ? -23.062 -35.375 -15.68 1 95.38 148 GLU A N 1
ATOM 1145 C CA . GLU A 1 148 ? -23.375 -35.469 -17.094 1 95.38 148 GLU A CA 1
ATOM 1146 C C . GLU A 1 148 ? -24.391 -34.406 -17.531 1 95.38 148 GLU A C 1
ATOM 1148 O O . GLU A 1 148 ? -25.359 -34.156 -16.812 1 95.38 148 GLU A O 1
ATOM 1153 N N . GLY A 1 149 ? -24.078 -33.781 -18.641 1 95.38 149 GLY A N 1
ATOM 1154 C CA . GLY A 1 149 ? -24.953 -32.75 -19.172 1 95.38 149 GLY A CA 1
ATOM 1155 C C . GLY A 1 149 ? -24.5 -31.359 -18.797 1 95.38 149 GLY A C 1
ATOM 1156 O O . GLY A 1 149 ? -24.922 -30.375 -19.422 1 95.38 149 GLY A O 1
ATOM 1157 N N . GLN A 1 150 ? -23.719 -31.297 -17.812 1 96.94 150 GLN A N 1
ATOM 1158 C CA . GLN A 1 150 ? -23.219 -30 -17.391 1 96.94 150 GLN A CA 1
ATOM 1159 C C . GLN A 1 150 ? -21.953 -29.625 -18.141 1 96.94 150 GLN A C 1
ATOM 1161 O O . GLN A 1 150 ? -21.359 -30.453 -18.828 1 96.94 150 GLN A O 1
ATOM 1166 N N . ASN A 1 151 ? -21.609 -28.344 -17.984 1 97.75 151 ASN A N 1
ATOM 1167 C CA . ASN A 1 151 ? -20.375 -27.859 -18.625 1 97.75 151 ASN A CA 1
ATOM 1168 C C . ASN A 1 151 ? -19.172 -27.984 -17.688 1 97.75 151 ASN A C 1
ATOM 1170 O O . ASN A 1 151 ? -19.297 -27.828 -16.484 1 97.75 151 ASN A O 1
ATOM 1174 N N . LEU A 1 152 ? -18.078 -28.297 -18.281 1 97.31 152 LEU A N 1
ATOM 1175 C CA . LEU A 1 152 ? -16.828 -28.406 -17.531 1 97.31 152 LEU A CA 1
ATOM 1176 C C . LEU A 1 152 ? -15.805 -27.406 -18.031 1 97.31 152 LEU A C 1
ATOM 1178 O O . LEU A 1 152 ? -15.625 -27.219 -19.234 1 97.31 152 LEU A O 1
ATOM 1182 N N . GLU A 1 153 ? -15.203 -26.719 -17.062 1 97.44 153 GLU A N 1
ATOM 1183 C CA . GLU A 1 153 ? -14.078 -25.828 -17.359 1 97.44 153 GLU A CA 1
ATOM 1184 C C . GLU A 1 153 ? -12.922 -26.062 -16.406 1 97.44 153 GLU A C 1
ATOM 1186 O O . GLU A 1 153 ? -13.086 -26 -15.18 1 97.44 153 GLU A O 1
ATOM 1191 N N . VAL A 1 154 ? -11.812 -26.375 -16.938 1 96.88 154 VAL A N 1
ATOM 1192 C CA . VAL A 1 154 ? -10.609 -26.578 -16.125 1 96.88 154 VAL A CA 1
ATOM 1193 C C . VAL A 1 154 ? -9.461 -25.734 -16.703 1 96.88 154 VAL A C 1
ATOM 1195 O O . VAL A 1 154 ? -9.125 -25.859 -17.875 1 96.88 154 VAL A O 1
ATOM 1198 N N . THR A 1 155 ? -8.891 -24.984 -15.844 1 97.56 155 THR A N 1
ATOM 1199 C CA . THR A 1 155 ? -7.816 -24.094 -16.297 1 97.56 155 THR A CA 1
ATOM 1200 C C . THR A 1 155 ? -6.469 -24.578 -15.758 1 97.56 155 THR A C 1
ATOM 1202 O O . THR A 1 155 ? -6.367 -24.969 -14.594 1 97.56 155 THR A O 1
ATOM 1205 N N . CYS A 1 156 ? -5.48 -24.578 -16.594 1 97.38 156 CYS A N 1
ATOM 1206 C CA . CYS A 1 156 ? -4.109 -24.938 -16.266 1 97.38 156 CYS A CA 1
ATOM 1207 C C . CYS A 1 156 ? -3.219 -23.703 -16.188 1 97.38 156 CYS A C 1
ATOM 1209 O O . CYS A 1 156 ? -3.268 -22.844 -17.062 1 97.38 156 CYS A O 1
ATOM 1211 N N . HIS A 1 157 ? -2.457 -23.656 -15.109 1 97.31 157 HIS A N 1
ATOM 1212 C CA . HIS A 1 157 ? -1.529 -22.547 -14.906 1 97.31 157 HIS A CA 1
ATOM 1213 C C . HIS A 1 157 ? -0.089 -23.047 -14.828 1 97.31 157 HIS A C 1
ATOM 1215 O O . HIS A 1 157 ? 0.175 -24.109 -14.273 1 97.31 157 HIS A O 1
ATOM 1221 N N . ALA A 1 158 ? 0.81 -22.312 -15.328 1 97.69 158 ALA A N 1
ATOM 1222 C CA . ALA A 1 158 ? 2.221 -22.688 -15.281 1 97.69 158 ALA A CA 1
ATOM 1223 C C . ALA A 1 158 ? 3.105 -21.453 -15.102 1 97.69 158 ALA A C 1
ATOM 1225 O O . ALA A 1 158 ? 2.77 -20.359 -15.578 1 97.69 158 ALA A O 1
ATOM 1226 N N . ASP A 1 159 ? 4.129 -21.672 -14.414 1 96.44 159 ASP A N 1
ATOM 1227 C CA . ASP A 1 159 ? 5.145 -20.641 -14.227 1 96.44 159 ASP A CA 1
ATOM 1228 C C . ASP A 1 159 ? 6.375 -20.922 -15.086 1 96.44 159 ASP A C 1
ATOM 1230 O O . ASP A 1 159 ? 6.547 -22.031 -15.602 1 96.44 159 ASP A O 1
ATOM 1234 N N . GLY A 1 160 ? 7.176 -19.844 -15.289 1 95.56 160 GLY A N 1
ATOM 1235 C CA . GLY A 1 160 ? 8.383 -19.906 -16.094 1 95.56 160 GLY A CA 1
ATOM 1236 C C . GLY A 1 160 ? 8.625 -18.656 -16.906 1 95.56 160 GLY A C 1
ATOM 1237 O O . GLY A 1 160 ? 7.754 -17.781 -16.984 1 95.56 160 GLY A O 1
ATOM 1238 N N . PHE A 1 161 ? 9.852 -18.625 -17.516 1 96 161 PHE A N 1
ATOM 1239 C CA . PHE A 1 161 ? 10.18 -17.5 -18.375 1 96 161 PHE A CA 1
ATOM 1240 C C . PHE A 1 161 ? 10.992 -17.953 -19.578 1 96 161 PHE A C 1
ATOM 1242 O O . PHE A 1 161 ? 12.023 -18.609 -19.422 1 96 161 PHE A O 1
ATOM 1249 N N . PRO A 1 162 ? 10.633 -17.562 -20.703 1 96.31 162 PRO A N 1
ATOM 1250 C CA . PRO A 1 162 ? 9.43 -16.797 -21.031 1 96.31 162 PRO A CA 1
ATOM 1251 C C . PRO A 1 162 ? 8.141 -17.5 -20.594 1 96.31 162 PRO A C 1
ATOM 1253 O O . PRO A 1 162 ? 8.156 -18.688 -20.297 1 96.31 162 PRO A O 1
ATOM 1256 N N . LYS A 1 163 ? 7 -16.812 -20.625 1 96.81 163 LYS A N 1
ATOM 1257 C CA . LYS A 1 163 ? 5.723 -17.375 -20.188 1 96.81 163 LYS A CA 1
ATOM 1258 C C . LYS A 1 163 ? 5.363 -18.609 -21 1 96.81 163 LYS A C 1
ATOM 1260 O O . LYS A 1 163 ? 5.328 -18.578 -22.234 1 96.81 163 LYS A O 1
ATOM 1265 N N . PRO A 1 164 ? 5.074 -19.656 -20.391 1 97.88 164 PRO A N 1
ATOM 1266 C CA . PRO A 1 164 ? 4.793 -20.906 -21.094 1 97.88 164 PRO A CA 1
ATOM 1267 C C . PRO A 1 164 ? 3.451 -20.891 -21.828 1 97.88 164 PRO A C 1
ATOM 1269 O O . PRO A 1 164 ? 2.51 -20.234 -21.359 1 97.88 164 PRO A O 1
ATOM 1272 N N . THR A 1 165 ? 3.439 -21.609 -22.859 1 97.94 165 THR A N 1
ATOM 1273 C CA . THR A 1 165 ? 2.176 -21.906 -23.531 1 97.94 165 THR A CA 1
ATOM 1274 C C . THR A 1 165 ? 1.556 -23.188 -22.984 1 97.94 165 THR A C 1
ATOM 1276 O O . THR A 1 165 ? 2.27 -24.141 -22.656 1 97.94 165 THR A O 1
ATOM 1279 N N . ILE A 1 166 ? 0.264 -23.156 -22.906 1 98.31 166 ILE A N 1
ATOM 1280 C CA . ILE A 1 166 ? -0.446 -24.297 -22.328 1 98.31 166 ILE A CA 1
ATOM 1281 C C . ILE A 1 166 ? -1.223 -25.031 -23.422 1 98.31 166 ILE A C 1
ATOM 1283 O O . ILE A 1 166 ? -1.837 -24.391 -24.281 1 98.31 166 ILE A O 1
ATOM 1287 N N . SER A 1 167 ? -1.2 -26.312 -23.406 1 97.69 167 SER A N 1
ATOM 1288 C CA . SER A 1 167 ? -1.998 -27.141 -24.297 1 97.69 167 SER A CA 1
ATOM 1289 C C . SER A 1 167 ? -2.572 -28.344 -23.562 1 97.69 167 SER A C 1
ATOM 1291 O O . SER A 1 167 ? -2.115 -28.688 -22.469 1 97.69 167 SER A O 1
ATOM 1293 N N . TRP A 1 168 ? -3.611 -28.953 -24.125 1 97.88 168 TRP A N 1
ATOM 1294 C CA . TRP A 1 168 ? -4.27 -30.109 -23.531 1 97.88 168 TRP A CA 1
ATOM 1295 C C . TRP A 1 168 ? -4.227 -31.297 -24.5 1 97.88 168 TRP A C 1
ATOM 1297 O O . TRP A 1 168 ? -4.359 -31.125 -25.703 1 97.88 168 TRP A O 1
ATOM 1307 N N . ALA A 1 169 ? -4.023 -32.469 -23.969 1 97.5 169 ALA A N 1
ATOM 1308 C CA . ALA A 1 169 ? -4.113 -33.719 -24.703 1 97.5 169 ALA A CA 1
ATOM 1309 C C . ALA A 1 169 ? -4.738 -34.812 -23.844 1 97.5 169 ALA A C 1
ATOM 1311 O O . ALA A 1 169 ? -4.605 -34.812 -22.609 1 97.5 169 ALA A O 1
ATOM 1312 N N . ARG A 1 170 ? -5.43 -35.656 -24.516 1 96.31 170 ARG A N 1
ATOM 1313 C CA . ARG A 1 170 ? -6.066 -36.75 -23.781 1 96.31 170 ARG A CA 1
ATOM 1314 C C . ARG A 1 170 ? -5.125 -37.938 -23.641 1 96.31 170 ARG A C 1
ATOM 1316 O O . ARG A 1 170 ? -4.227 -38.125 -24.453 1 96.31 170 ARG A O 1
ATOM 1323 N N . GLU A 1 171 ? -5.285 -38.625 -22.641 1 95 171 GLU A N 1
ATOM 1324 C CA . GLU A 1 171 ? -4.48 -39.812 -22.422 1 95 171 GLU A CA 1
ATOM 1325 C C . GLU A 1 171 ? -4.609 -40.812 -23.594 1 95 171 GLU A C 1
ATOM 1327 O O . GLU A 1 171 ? -5.637 -40.812 -24.266 1 95 171 GLU A O 1
ATOM 1332 N N . GLN A 1 172 ? -3.539 -41.5 -23.906 1 91.81 172 GLN A N 1
ATOM 1333 C CA . GLN A 1 172 ? -3.482 -42.562 -24.938 1 91.81 172 GLN A CA 1
ATOM 1334 C C . GLN A 1 172 ? -3.752 -41.969 -26.312 1 91.81 172 GLN A C 1
ATOM 1336 O O . GLN A 1 172 ? -4.285 -42.656 -27.188 1 91.81 172 GLN A O 1
ATOM 1341 N N . HIS A 1 173 ? -3.607 -40.75 -26.438 1 91.19 173 HIS A N 1
ATOM 1342 C CA . HIS A 1 173 ? -3.748 -40 -27.688 1 91.19 173 HIS A CA 1
ATOM 1343 C C . HIS A 1 173 ? -5.18 -40.094 -28.219 1 91.19 173 HIS A C 1
ATOM 1345 O O . HIS A 1 173 ? -5.398 -40.219 -29.422 1 91.19 173 HIS A O 1
ATOM 1351 N N . ALA A 1 174 ? -6.09 -40.156 -27.25 1 92.75 174 ALA A N 1
ATOM 1352 C CA . ALA A 1 174 ? -7.496 -40.125 -27.641 1 92.75 174 ALA A CA 1
ATOM 1353 C C . ALA A 1 174 ? -7.922 -38.75 -28.125 1 92.75 174 ALA A C 1
ATOM 1355 O O . ALA A 1 174 ? -7.211 -37.781 -27.906 1 92.75 174 ALA A O 1
ATOM 1356 N N . LEU A 1 175 ? -8.977 -38.688 -28.844 1 94.06 175 LEU A N 1
ATOM 1357 C CA . LEU A 1 175 ? -9.5 -37.406 -29.328 1 94.06 175 LEU A CA 1
ATOM 1358 C C . LEU A 1 175 ? -10.094 -36.594 -28.203 1 94.06 175 LEU A C 1
ATOM 1360 O O . LEU A 1 175 ? -10.734 -37.156 -27.297 1 94.06 175 LEU A O 1
ATOM 1364 N N . LEU A 1 176 ? -9.906 -35.344 -28.328 1 95.06 176 LEU A N 1
ATOM 1365 C CA . LEU A 1 176 ? -10.539 -34.406 -27.391 1 95.06 176 LEU A CA 1
ATOM 1366 C C . LEU A 1 176 ? -12.023 -34.25 -27.703 1 95.06 176 LEU A C 1
ATOM 1368 O O . LEU A 1 176 ? -12.453 -34.5 -28.828 1 95.06 176 LEU A O 1
ATOM 1372 N N . PRO A 1 177 ? -12.812 -33.844 -26.672 1 91 177 PRO A N 1
ATOM 1373 C CA . PRO A 1 177 ? -14.258 -33.688 -26.891 1 91 177 PRO A CA 1
ATOM 1374 C C . PRO A 1 177 ? -14.594 -32.719 -28.016 1 91 177 PRO A C 1
ATOM 1376 O O . PRO A 1 177 ? -15.57 -32.906 -28.734 1 91 177 PRO A O 1
ATOM 1379 N N . ALA A 1 178 ? -13.766 -31.641 -28.156 1 86.5 178 ALA A N 1
ATOM 1380 C CA . ALA A 1 178 ? -14.016 -30.641 -29.188 1 86.5 178 ALA A CA 1
ATOM 1381 C C . ALA A 1 178 ? -13.406 -31.062 -30.531 1 86.5 178 ALA A C 1
ATOM 1383 O O . ALA A 1 178 ? -13.547 -30.359 -31.531 1 86.5 178 ALA A O 1
ATOM 1384 N N . GLY A 1 179 ? -12.773 -32.125 -30.578 1 89.12 179 GLY A N 1
ATOM 1385 C CA . GLY A 1 179 ? -12.094 -32.594 -31.781 1 89.12 179 GLY A CA 1
ATOM 1386 C C . GLY A 1 179 ? -10.594 -32.344 -31.75 1 89.12 179 GLY A C 1
ATOM 1387 O O . GLY A 1 179 ? -10.117 -31.484 -31.016 1 89.12 179 GLY A O 1
ATOM 1388 N N . GLY A 1 180 ? -9.898 -33.188 -32.469 1 92.44 180 GLY A N 1
ATOM 1389 C CA . GLY A 1 180 ? -8.453 -33.031 -32.531 1 92.44 180 GLY A CA 1
ATOM 1390 C C . GLY A 1 180 ? -7.723 -33.719 -31.406 1 92.44 180 GLY A C 1
ATOM 1391 O O . GLY A 1 180 ? -8.352 -34.219 -30.469 1 92.44 180 GLY A O 1
ATOM 1392 N N . HIS A 1 181 ? -6.398 -33.656 -31.484 1 95.44 181 HIS A N 1
ATOM 1393 C CA . HIS A 1 181 ? -5.602 -34.344 -30.484 1 95.44 181 HIS A CA 1
ATOM 1394 C C . HIS A 1 181 ? -4.984 -33.375 -29.5 1 95.44 181 HIS A C 1
ATOM 1396 O O . HIS A 1 181 ? -4.566 -33.75 -28.406 1 95.44 181 HIS A O 1
ATOM 1402 N N . VAL A 1 182 ? -4.953 -32.125 -29.969 1 96.12 182 VAL A N 1
ATOM 1403 C CA . VAL A 1 182 ? -4.309 -31.125 -29.109 1 96.12 182 VAL A CA 1
ATOM 1404 C C . VAL A 1 182 ? -5.133 -29.844 -29.094 1 96.12 182 VAL A C 1
ATOM 1406 O O . VAL A 1 182 ? -5.645 -29.422 -30.141 1 96.12 182 VAL A O 1
ATOM 1409 N N . LEU A 1 183 ? -5.34 -29.25 -27.938 1 96.75 183 LEU A N 1
ATOM 1410 C CA . LEU A 1 183 ? -5.973 -27.953 -27.75 1 96.75 183 LEU A CA 1
ATOM 1411 C C . LEU A 1 183 ? -4.977 -26.938 -27.188 1 96.75 183 LEU A C 1
ATOM 1413 O O . LEU A 1 183 ? -4.477 -27.094 -26.078 1 96.75 183 LEU A O 1
ATOM 1417 N N . ASN A 1 184 ? -4.715 -25.859 -28 1 96.5 184 ASN A N 1
ATOM 1418 C CA . ASN A 1 184 ? -3.727 -24.859 -27.609 1 96.5 184 ASN A CA 1
ATOM 1419 C C . ASN A 1 184 ? -4.371 -23.703 -26.875 1 96.5 184 ASN A C 1
ATOM 1421 O O . ASN A 1 184 ? -4.34 -22.562 -27.359 1 96.5 184 ASN A O 1
ATOM 1425 N N . GLU A 1 185 ? -5.039 -24.016 -25.734 1 96.25 185 GLU A N 1
ATOM 1426 C CA . GLU A 1 185 ? -5.672 -23.047 -24.828 1 96.25 185 GLU A CA 1
ATOM 1427 C C . GLU A 1 185 ? -5.406 -23.406 -23.375 1 96.25 185 GLU A C 1
ATOM 1429 O O . GLU A 1 185 ? -5.246 -24.578 -23.031 1 96.25 185 GLU A O 1
ATOM 1434 N N . PRO A 1 186 ? -5.355 -22.375 -22.516 1 97.12 186 PRO A N 1
ATOM 1435 C CA . PRO A 1 186 ? -5.082 -22.656 -21.109 1 97.12 186 PRO A CA 1
ATOM 1436 C C . PRO A 1 186 ? -6.258 -23.344 -20.406 1 97.12 186 PRO A C 1
ATOM 1438 O O . PRO A 1 186 ? -6.07 -23.984 -19.375 1 97.12 186 PRO A O 1
ATOM 1441 N N . THR A 1 187 ? -7.445 -23.156 -21.016 1 97.5 187 THR A N 1
ATOM 1442 C CA . THR A 1 187 ? -8.641 -23.672 -20.359 1 97.5 187 THR A CA 1
ATOM 1443 C C . THR A 1 187 ? -9.281 -24.766 -21.203 1 97.5 187 THR A C 1
ATOM 1445 O O . THR A 1 187 ? -9.539 -24.578 -22.391 1 97.5 187 THR A O 1
ATOM 1448 N N . LEU A 1 188 ? -9.531 -25.875 -20.656 1 96.75 188 LEU A N 1
ATOM 1449 C CA . LEU A 1 188 ? -10.297 -26.969 -21.266 1 96.75 188 LEU A CA 1
ATOM 1450 C C . LEU A 1 188 ? -11.789 -26.781 -21.016 1 96.75 188 LEU A C 1
ATOM 1452 O O . LEU A 1 188 ? -12.242 -26.781 -19.875 1 96.75 188 LEU A O 1
ATOM 1456 N N . LYS A 1 189 ? -12.461 -26.594 -22.047 1 96.81 189 LYS A N 1
ATOM 1457 C CA . LYS A 1 189 ? -13.906 -26.438 -21.953 1 96.81 189 LYS A CA 1
ATOM 1458 C C . LYS A 1 189 ? -14.633 -27.578 -22.641 1 96.81 189 LYS A C 1
ATOM 1460 O O . LYS A 1 189 ? -14.383 -27.875 -23.812 1 96.81 189 LYS A O 1
ATOM 1465 N N . ILE A 1 190 ? -15.508 -28.234 -21.969 1 96.12 190 ILE A N 1
ATOM 1466 C CA . ILE A 1 190 ? -16.375 -29.266 -22.531 1 96.12 190 ILE A CA 1
ATOM 1467 C C . ILE A 1 190 ? -17.828 -28.906 -22.281 1 96.12 190 ILE A C 1
ATOM 1469 O O . ILE A 1 190 ? -18.281 -28.859 -21.141 1 96.12 190 ILE A O 1
ATOM 1473 N N . LYS A 1 191 ? -18.422 -28.609 -23.312 1 95.69 191 LYS A N 1
ATOM 1474 C CA . LYS A 1 191 ? -19.844 -28.312 -23.188 1 95.69 191 LYS A CA 1
ATOM 1475 C C . LYS A 1 191 ? -20.672 -29.594 -23.078 1 95.69 191 LYS A C 1
ATOM 1477 O O . LYS A 1 191 ? -20.453 -30.531 -23.828 1 95.69 191 LYS A O 1
ATOM 1482 N N . GLU A 1 192 ? -21.625 -29.625 -22.172 1 95.44 192 GLU A N 1
ATOM 1483 C CA . GLU A 1 192 ? -22.531 -30.766 -21.984 1 95.44 192 GLU A CA 1
ATOM 1484 C C . GLU A 1 192 ? -21.75 -32.062 -21.953 1 95.44 192 GLU A C 1
ATOM 1486 O O . GLU A 1 192 ? -21.891 -32.906 -22.859 1 95.44 192 GLU A O 1
ATOM 1491 N N . VAL A 1 193 ? -21.078 -32.25 -20.922 1 96.44 193 VAL A N 1
ATOM 1492 C CA . VAL A 1 193 ? -20.172 -33.375 -20.766 1 96.44 193 VAL A CA 1
ATOM 1493 C C . VAL A 1 193 ? -20.938 -34.688 -20.891 1 96.44 193 VAL A C 1
ATOM 1495 O O . VAL A 1 193 ? -22.078 -34.781 -20.406 1 96.44 193 VAL A O 1
ATOM 1498 N N . ASN A 1 194 ? -20.328 -35.656 -21.5 1 93.12 194 ASN A N 1
ATOM 1499 C CA . ASN A 1 194 ? -20.875 -37 -21.609 1 93.12 194 ASN A CA 1
ATOM 1500 C C . ASN A 1 194 ? -19.953 -38.031 -20.938 1 93.12 194 ASN A C 1
ATOM 1502 O O . ASN A 1 194 ? -18.797 -37.75 -20.625 1 93.12 194 ASN A O 1
ATOM 1506 N N . ARG A 1 195 ? -20.516 -39.219 -20.656 1 89.94 195 ARG A N 1
ATOM 1507 C CA . ARG A 1 195 ? -19.766 -40.25 -19.938 1 89.94 195 ARG A CA 1
ATOM 1508 C C . ARG A 1 195 ? -18.5 -40.625 -20.703 1 89.94 195 ARG A C 1
ATOM 1510 O O . ARG A 1 195 ? -17.5 -41.031 -20.094 1 89.94 195 ARG A O 1
ATOM 1517 N N . MET A 1 196 ? -18.484 -40.406 -22.031 1 89.31 196 MET A N 1
ATOM 1518 C CA . MET A 1 196 ? -17.344 -40.781 -22.859 1 89.31 196 MET A CA 1
ATOM 1519 C C . MET A 1 196 ? -16.219 -39.781 -22.688 1 89.31 196 MET A C 1
ATOM 1521 O O . MET A 1 196 ? -15.07 -40.062 -23.062 1 89.31 196 MET A O 1
ATOM 1525 N N . ASP A 1 197 ? -16.578 -38.656 -22.156 1 94.56 197 ASP A N 1
ATOM 1526 C CA . ASP A 1 197 ? -15.586 -37.625 -21.938 1 94.56 197 ASP A CA 1
ATOM 1527 C C . ASP A 1 197 ? -14.734 -37.906 -20.703 1 94.56 197 ASP A C 1
ATOM 1529 O O . ASP A 1 197 ? -13.727 -37.25 -20.469 1 94.56 197 ASP A O 1
ATOM 1533 N N . ARG A 1 198 ? -15.125 -38.906 -19.984 1 93.69 198 ARG A N 1
ATOM 1534 C CA . ARG A 1 198 ? -14.375 -39.312 -18.797 1 93.69 198 ARG A CA 1
ATOM 1535 C C . ARG A 1 198 ? -12.969 -39.781 -19.172 1 93.69 198 ARG A C 1
ATOM 1537 O O . ARG A 1 198 ? -12.758 -40.344 -20.25 1 93.69 198 ARG A O 1
ATOM 1544 N N . GLY A 1 199 ? -12.008 -39.5 -18.188 1 93.69 199 GLY A N 1
ATOM 1545 C CA . GLY A 1 199 ? -10.648 -39.969 -18.438 1 93.69 199 GLY A CA 1
ATOM 1546 C C . GLY A 1 199 ? -9.594 -38.969 -18.031 1 93.69 199 GLY A C 1
ATOM 1547 O O . GLY A 1 199 ? -9.867 -38.031 -17.266 1 93.69 199 GLY A O 1
ATOM 1548 N N . GLY A 1 200 ? -8.406 -39.312 -18.562 1 96.5 200 GLY A N 1
ATOM 1549 C CA . GLY A 1 200 ? -7.285 -38.469 -18.234 1 96.5 200 GLY A CA 1
ATOM 1550 C C . GLY A 1 200 ? -6.973 -37.469 -19.312 1 96.5 200 GLY A C 1
ATOM 1551 O O . GLY A 1 200 ? -7.02 -37.781 -20.5 1 96.5 200 GLY A O 1
ATOM 1552 N N . TYR A 1 201 ? -6.762 -36.25 -18.859 1 97.62 201 TYR A N 1
ATOM 1553 C CA . TYR A 1 201 ? -6.332 -35.156 -19.734 1 97.62 201 TYR A CA 1
ATOM 1554 C C . TYR A 1 201 ? -4.992 -34.594 -19.266 1 97.62 201 TYR A C 1
ATOM 1556 O O . TYR A 1 201 ? -4.82 -34.25 -18.094 1 97.62 201 TYR A O 1
ATOM 1564 N N . PHE A 1 202 ? -4.043 -34.5 -20.188 1 97.81 202 PHE A N 1
ATOM 1565 C CA . PHE A 1 202 ? -2.752 -33.906 -19.875 1 97.81 202 PHE A CA 1
ATOM 1566 C C . PHE A 1 202 ? -2.775 -32.406 -20.125 1 97.81 202 PHE A C 1
ATOM 1568 O O . PHE A 1 202 ? -3.188 -31.953 -21.203 1 97.81 202 PHE A O 1
ATOM 1575 N N . CYS A 1 203 ? -2.438 -31.719 -19.141 1 97.44 203 CYS A N 1
ATOM 1576 C CA . CYS A 1 203 ? -2.037 -30.328 -19.328 1 97.44 203 CYS A CA 1
ATOM 1577 C C . CYS A 1 203 ? -0.536 -30.219 -19.578 1 97.44 203 CYS A C 1
ATOM 1579 O O . CYS A 1 203 ? 0.262 -30.734 -18.781 1 97.44 203 CYS A O 1
ATOM 1581 N N . ILE A 1 204 ? -0.097 -29.609 -20.656 1 98.06 204 ILE A N 1
ATOM 1582 C CA . ILE A 1 204 ? 1.309 -29.547 -21.047 1 98.06 204 ILE A CA 1
ATOM 1583 C C . ILE A 1 204 ? 1.765 -28.094 -21.125 1 98.06 204 ILE A C 1
ATOM 1585 O O . ILE A 1 204 ? 1.14 -27.281 -21.812 1 98.06 204 ILE A O 1
ATOM 1589 N N . ALA A 1 205 ? 2.783 -27.766 -20.406 1 98.5 205 ALA A N 1
ATOM 1590 C CA . ALA A 1 205 ? 3.379 -26.438 -20.422 1 98.5 205 ALA A CA 1
ATOM 1591 C C . ALA A 1 205 ? 4.742 -26.453 -21.125 1 98.5 205 ALA A C 1
ATOM 1593 O O . ALA A 1 205 ? 5.578 -27.312 -20.828 1 98.5 205 ALA A O 1
ATOM 1594 N N . GLN A 1 206 ? 4.938 -25.469 -22.062 1 97.75 206 GLN A N 1
ATOM 1595 C CA . GLN A 1 206 ? 6.199 -25.406 -22.781 1 97.75 206 GLN A CA 1
ATOM 1596 C C . GLN A 1 206 ? 6.582 -23.953 -23.094 1 97.75 206 GLN A C 1
ATOM 1598 O O . GLN A 1 206 ? 5.711 -23.109 -23.312 1 97.75 206 GLN A O 1
ATOM 1603 N N . ASN A 1 207 ? 7.855 -23.578 -23.031 1 97 207 ASN A N 1
ATOM 1604 C CA . ASN A 1 207 ? 8.312 -22.25 -23.391 1 97 207 ASN A CA 1
ATOM 1605 C C . ASN A 1 207 ? 9.672 -22.281 -24.078 1 97 207 ASN A C 1
ATOM 1607 O O . ASN A 1 207 ? 10.32 -21.25 -24.234 1 97 207 ASN A O 1
ATOM 1611 N N . GLY A 1 208 ? 10.156 -23.453 -24.406 1 95 208 GLY A N 1
ATOM 1612 C CA . GLY A 1 208 ? 11.398 -23.609 -25.141 1 95 208 GLY A CA 1
ATOM 1613 C C . GLY A 1 208 ? 12.617 -23.734 -24.234 1 95 208 GLY A C 1
ATOM 1614 O O . GLY A 1 208 ? 13.734 -23.938 -24.719 1 95 208 GLY A O 1
ATOM 1615 N N . GLU A 1 209 ? 12.43 -23.5 -23 1 94.81 209 GLU A N 1
ATOM 1616 C CA . GLU A 1 209 ? 13.508 -23.625 -22.016 1 94.81 209 GLU A CA 1
ATOM 1617 C C . GLU A 1 209 ? 13.406 -24.953 -21.266 1 94.81 209 GLU A C 1
ATOM 1619 O O . GLU A 1 209 ? 12.484 -25.141 -20.469 1 94.81 209 GLU A O 1
ATOM 1624 N N . GLY A 1 210 ? 14.234 -25.875 -21.453 1 94.38 210 GLY A N 1
ATOM 1625 C CA . GLY A 1 210 ? 14.172 -27.172 -20.797 1 94.38 210 GLY A CA 1
ATOM 1626 C C . GLY A 1 210 ? 13.094 -28.062 -21.375 1 94.38 210 GLY A C 1
ATOM 1627 O O . GLY A 1 210 ? 12.773 -27.984 -22.562 1 94.38 210 GLY A O 1
ATOM 1628 N N . GLN A 1 211 ? 12.656 -28.938 -20.516 1 96.56 211 GLN A N 1
ATOM 1629 C CA . GLN A 1 211 ? 11.625 -29.891 -20.922 1 96.56 211 GLN A CA 1
ATOM 1630 C C . GLN A 1 211 ? 10.234 -29.391 -20.562 1 96.56 211 GLN A C 1
ATOM 1632 O O . GLN A 1 211 ? 10.07 -28.688 -19.562 1 96.56 211 GLN A O 1
ATOM 1637 N N . PRO A 1 212 ? 9.312 -29.734 -21.438 1 97.19 212 PRO A N 1
ATOM 1638 C CA . PRO A 1 212 ? 7.934 -29.406 -21.062 1 97.19 212 PRO A CA 1
ATOM 1639 C C . PRO A 1 212 ? 7.504 -30.062 -19.75 1 97.19 212 PRO A C 1
ATOM 1641 O O . PRO A 1 212 ? 8.047 -31.109 -19.391 1 97.19 212 PRO A O 1
ATOM 1644 N N . ASP A 1 213 ? 6.59 -29.375 -19.078 1 98.06 213 ASP A N 1
ATOM 1645 C CA . ASP A 1 213 ? 5.984 -29.953 -17.891 1 98.06 213 ASP A CA 1
ATOM 1646 C C . ASP A 1 213 ? 4.566 -30.453 -18.172 1 98.06 213 ASP A C 1
ATOM 1648 O O . ASP A 1 213 ? 3.791 -29.766 -18.844 1 98.06 213 ASP A O 1
ATOM 1652 N N . LYS A 1 214 ? 4.32 -31.641 -17.672 1 97.12 214 LYS A N 1
ATOM 1653 C CA . LYS A 1 214 ? 3.023 -32.25 -17.953 1 97.12 214 LYS A CA 1
ATOM 1654 C C . LYS A 1 214 ? 2.344 -32.688 -16.656 1 97.12 214 LYS A C 1
ATOM 1656 O O . LYS A 1 214 ? 2.996 -33.219 -15.75 1 97.12 214 LYS A O 1
ATOM 1661 N N . ARG A 1 215 ? 1.033 -32.469 -16.594 1 97.62 215 ARG A N 1
ATOM 1662 C CA . ARG A 1 215 ? 0.226 -32.938 -15.461 1 97.62 215 ARG A CA 1
ATOM 1663 C C . ARG A 1 215 ? -1.044 -33.625 -15.945 1 97.62 215 ARG A C 1
ATOM 1665 O O . ARG A 1 215 ? -1.729 -33.125 -16.844 1 97.62 215 ARG A O 1
ATOM 1672 N N . LEU A 1 216 ? -1.218 -34.75 -15.344 1 97.69 216 LEU A N 1
ATOM 1673 C CA . LEU A 1 216 ? -2.432 -35.469 -15.672 1 97.69 216 LEU A CA 1
ATOM 1674 C C . LEU A 1 216 ? -3.596 -35.031 -14.797 1 97.69 216 LEU A C 1
ATOM 1676 O O . LEU A 1 216 ? -3.504 -35.062 -13.57 1 97.69 216 LEU A O 1
ATOM 1680 N N . ILE A 1 217 ? -4.668 -34.594 -15.445 1 97.5 217 ILE A N 1
ATOM 1681 C CA . ILE A 1 217 ? -5.898 -34.25 -14.742 1 97.5 217 ILE A CA 1
ATOM 1682 C C . ILE A 1 217 ? -6.973 -35.312 -15.023 1 97.5 217 ILE A C 1
ATOM 1684 O O . ILE A 1 217 ? -7.324 -35.562 -16.188 1 97.5 217 ILE A O 1
ATOM 1688 N N . ARG A 1 218 ? -7.469 -35.875 -14 1 97.38 218 ARG A N 1
ATOM 1689 C CA . ARG A 1 218 ? -8.508 -36.875 -14.156 1 97.38 218 ARG A CA 1
ATOM 1690 C C . ARG A 1 218 ? -9.898 -36.219 -14.141 1 97.38 218 ARG A C 1
ATOM 1692 O O . ARG A 1 218 ? -10.25 -35.531 -13.203 1 97.38 218 ARG A O 1
ATOM 1699 N N . VAL A 1 219 ? -10.648 -36.5 -15.172 1 96.69 219 VAL A N 1
ATOM 1700 C CA . VAL A 1 219 ? -12.023 -36 -15.266 1 96.69 219 VAL A CA 1
ATOM 1701 C C . VAL A 1 219 ? -12.984 -37.156 -14.961 1 96.69 219 VAL A C 1
ATOM 1703 O O . VAL A 1 219 ? -13 -38.156 -15.664 1 96.69 219 VAL A O 1
ATOM 1706 N N . GLU A 1 220 ? -13.734 -36.938 -13.922 1 95.19 220 GLU A N 1
ATOM 1707 C CA . GLU A 1 220 ? -14.773 -37.875 -13.547 1 95.19 220 GLU A CA 1
ATOM 1708 C C . GLU A 1 220 ? -16.172 -37.344 -13.875 1 95.19 220 GLU A C 1
ATOM 1710 O O . GLU A 1 220 ? -16.5 -36.219 -13.539 1 95.19 220 GLU A O 1
ATOM 1715 N N . VAL A 1 221 ? -16.938 -38.188 -14.578 1 95.94 221 VAL A N 1
ATOM 1716 C CA . VAL A 1 221 ? -18.281 -37.781 -14.945 1 95.94 221 VAL A CA 1
ATOM 1717 C C . VAL A 1 221 ? -19.297 -38.594 -14.141 1 95.94 221 VAL A C 1
ATOM 1719 O O . VAL A 1 221 ? -19.328 -39.812 -14.211 1 95.94 221 VAL A O 1
ATOM 1722 N N . GLU A 1 222 ? -20.109 -37.844 -13.445 1 96.25 222 GLU A N 1
ATOM 1723 C CA . GLU A 1 222 ? -21.188 -38.5 -12.695 1 96.25 222 GLU A CA 1
ATOM 1724 C C . GLU A 1 222 ? -22.453 -38.625 -13.531 1 96.25 222 GLU A C 1
ATOM 1726 O O . GLU A 1 222 ? -22.828 -37.688 -14.25 1 96.25 222 GLU A O 1
ATOM 1731 N N . PHE A 1 223 ? -23.078 -39.781 -13.461 1 95 223 PHE A N 1
ATOM 1732 C CA . PHE A 1 223 ? -24.312 -39.969 -14.203 1 95 223 PHE A CA 1
ATOM 1733 C C . PHE A 1 223 ? -25.219 -41 -13.492 1 95 223 PHE A C 1
ATOM 1735 O O . PHE A 1 223 ? -24.734 -41.812 -12.719 1 95 223 PHE A O 1
ATOM 1742 N N . ARG A 1 224 ? -26.484 -40.875 -13.695 1 95.06 224 ARG A N 1
ATOM 1743 C CA . ARG A 1 224 ? -27.484 -41.719 -13.062 1 95.06 224 ARG A CA 1
ATOM 1744 C C . ARG A 1 224 ? -27.391 -43.156 -13.57 1 95.06 224 ARG A C 1
ATOM 1746 O O . ARG A 1 224 ? -26.891 -43.406 -14.672 1 95.06 224 ARG A O 1
ATOM 1753 N N . PRO A 1 225 ? -27.891 -44.125 -12.859 1 95.81 225 PRO A N 1
ATOM 1754 C CA . PRO A 1 225 ? -27.828 -45.531 -13.258 1 95.81 225 PRO A CA 1
ATOM 1755 C C . PRO A 1 225 ? -28.594 -45.812 -14.547 1 95.81 225 PRO A C 1
ATOM 1757 O O . PRO A 1 225 ? -29.656 -45.219 -14.773 1 95.81 225 PRO A O 1
ATOM 1760 N N . GLN A 1 226 ? -27.969 -46.594 -15.336 1 94.81 226 GLN A N 1
ATOM 1761 C CA . GLN A 1 226 ? -28.594 -47.188 -16.516 1 94.81 226 GLN A CA 1
ATOM 1762 C C . GLN A 1 226 ? -28.578 -48.719 -16.453 1 94.81 226 GLN A C 1
ATOM 1764 O O . GLN A 1 226 ? -27.531 -49.312 -16.219 1 94.81 226 GLN A O 1
ATOM 1769 N N . ILE A 1 227 ? -29.781 -49.344 -16.656 1 96.75 227 ILE A N 1
ATOM 1770 C CA . ILE A 1 227 ? -29.875 -50.781 -16.531 1 96.75 227 ILE A CA 1
ATOM 1771 C C . ILE A 1 227 ? -30.078 -51.438 -17.906 1 96.75 227 ILE A C 1
ATOM 1773 O O . ILE A 1 227 ? -30.906 -50.969 -18.703 1 96.75 227 ILE A O 1
ATOM 1777 N N . ALA A 1 228 ? -29.281 -52.344 -18.125 1 95.5 228 ALA A N 1
ATOM 1778 C CA . ALA A 1 228 ? -29.438 -53.156 -19.344 1 95.5 228 ALA A CA 1
ATOM 1779 C C . ALA A 1 228 ? -29.781 -54.594 -18.984 1 95.5 228 ALA A C 1
ATOM 1781 O O . ALA A 1 228 ? -29.156 -55.219 -18.109 1 95.5 228 ALA A O 1
ATOM 1782 N N . VAL A 1 229 ? -30.859 -55.156 -19.703 1 96.12 229 VAL A N 1
ATOM 1783 C CA . VAL A 1 229 ? -31.281 -56.531 -19.516 1 96.12 229 VAL A CA 1
ATOM 1784 C C . VAL A 1 229 ? -31.188 -57.312 -20.828 1 96.12 229 VAL A C 1
ATOM 1786 O O . VAL A 1 229 ? -31.859 -56.969 -21.797 1 96.12 229 VAL A O 1
ATOM 1789 N N . HIS A 1 230 ? -30.375 -58.281 -20.859 1 94.38 230 HIS A N 1
ATOM 1790 C CA . HIS A 1 230 ? -30.172 -59.062 -22.094 1 94.38 230 HIS A CA 1
ATOM 1791 C C . HIS A 1 230 ? -31.328 -60.031 -22.328 1 94.38 230 HIS A C 1
ATOM 1793 O O . HIS A 1 230 ? -31.719 -60.281 -23.469 1 94.38 230 HIS A O 1
ATOM 1799 N N . ARG A 1 231 ? -31.859 -60.625 -21.203 1 96.06 231 ARG A N 1
ATOM 1800 C CA . ARG A 1 231 ? -32.969 -61.594 -21.281 1 96.06 231 ARG A CA 1
ATOM 1801 C C . ARG A 1 231 ? -34.125 -61.125 -20.406 1 96.06 231 ARG A C 1
ATOM 1803 O O . ARG A 1 231 ? -34.281 -61.594 -19.281 1 96.06 231 ARG A O 1
ATOM 1810 N N . PRO A 1 232 ? -34.969 -60.344 -20.984 1 95.69 232 PRO A N 1
ATOM 1811 C CA . PRO A 1 232 ? -36.062 -59.844 -20.172 1 95.69 232 PRO A CA 1
ATOM 1812 C C . PRO A 1 232 ? -37.125 -60.906 -19.844 1 95.69 232 PRO A C 1
ATOM 1814 O O . PRO A 1 232 ? -37.844 -60.781 -18.859 1 95.69 232 PRO A O 1
ATOM 1817 N N . LYS A 1 233 ? -37.219 -61.906 -20.766 1 96.12 233 LYS A N 1
ATOM 1818 C CA . LYS A 1 233 ? -38.094 -63.031 -20.516 1 96.12 233 LYS A CA 1
ATOM 1819 C C . LYS A 1 233 ? -37.312 -64.312 -20.359 1 96.12 233 LYS A C 1
ATOM 1821 O O . LYS A 1 233 ? -36.562 -64.75 -21.25 1 96.12 233 LYS A O 1
ATOM 1826 N N . VAL A 1 234 ? -37.562 -64.938 -19.266 1 96.31 234 VAL A N 1
ATOM 1827 C CA . VAL A 1 234 ? -36.844 -66.188 -18.969 1 96.31 234 VAL A CA 1
ATOM 1828 C C . VAL A 1 234 ? -37.812 -67.312 -18.766 1 96.31 234 VAL A C 1
ATOM 1830 O O . VAL A 1 234 ? -38.75 -67.188 -17.938 1 96.31 234 VAL A O 1
ATOM 1833 N N . ALA A 1 235 ? -37.625 -68.25 -19.516 1 94.88 235 ALA A N 1
ATOM 1834 C CA . ALA A 1 235 ? -38.438 -69.438 -19.375 1 94.88 235 ALA A CA 1
ATOM 1835 C C . ALA A 1 235 ? -37.719 -70.5 -18.516 1 94.88 235 ALA A C 1
ATOM 1837 O O . ALA A 1 235 ? -36.531 -70.75 -18.703 1 94.88 235 ALA A O 1
ATOM 1838 N N . GLN A 1 236 ? -38.594 -71.062 -17.562 1 94.81 236 GLN A N 1
ATOM 1839 C CA . GLN A 1 236 ? -38.031 -72.125 -16.719 1 94.81 236 GLN A CA 1
ATOM 1840 C C . GLN A 1 236 ? -39.094 -73.062 -16.203 1 94.81 236 GLN A C 1
ATOM 1842 O O . GLN A 1 236 ? -40.25 -72.625 -16 1 94.81 236 GLN A O 1
ATOM 1847 N N . MET A 1 237 ? -38.625 -74.312 -16.031 1 93.94 237 MET A N 1
ATOM 1848 C CA . MET A 1 237 ? -39.562 -75.312 -15.508 1 93.94 237 MET A CA 1
ATOM 1849 C C . MET A 1 237 ? -39.594 -75.312 -13.984 1 93.94 237 MET A C 1
ATOM 1851 O O . MET A 1 237 ? -38.625 -74.875 -13.352 1 93.94 237 MET A O 1
ATOM 1855 N N . LEU A 1 238 ? -40.75 -75.875 -13.422 1 93.25 238 LEU A N 1
ATOM 1856 C CA . LEU A 1 238 ? -40.875 -76 -11.977 1 93.25 238 LEU A CA 1
ATOM 1857 C C . LEU A 1 238 ? -39.719 -76.812 -11.422 1 93.25 238 LEU A C 1
ATOM 1859 O O . LEU A 1 238 ? -39.281 -77.812 -12.039 1 93.25 238 LEU A O 1
ATOM 1863 N N . TYR A 1 239 ? -39.156 -76.375 -10.273 1 93.12 239 TYR A N 1
ATOM 1864 C CA . TYR A 1 239 ? -38.188 -77.062 -9.453 1 93.12 239 TYR A CA 1
ATOM 1865 C C . TYR A 1 239 ? -36.812 -77 -10.086 1 93.12 239 TYR A C 1
ATOM 1867 O O . TYR A 1 239 ? -35.875 -77.688 -9.648 1 93.12 239 TYR A O 1
ATOM 1875 N N . HIS A 1 240 ? -36.688 -76.25 -11.156 1 94.94 240 HIS A N 1
ATOM 1876 C CA . HIS A 1 240 ? -35.375 -76 -11.742 1 94.94 240 HIS A CA 1
ATOM 1877 C C . HIS A 1 240 ? -34.812 -74.625 -11.344 1 94.94 240 HIS A C 1
ATOM 1879 O O . HIS A 1 240 ? -35.562 -73.75 -10.914 1 94.94 240 HIS A O 1
ATOM 1885 N N . THR A 1 241 ? -33.531 -74.562 -11.484 1 96.31 241 THR A N 1
ATOM 1886 C CA . THR A 1 241 ? -32.875 -73.312 -11.141 1 96.31 241 THR A CA 1
ATOM 1887 C C . THR A 1 241 ? -33.062 -72.25 -12.25 1 96.31 241 THR A C 1
ATOM 1889 O O . THR A 1 241 ? -33 -72.625 -13.43 1 96.31 241 THR A O 1
ATOM 1892 N N . ALA A 1 242 ? -33.281 -71 -11.867 1 96.75 242 ALA A N 1
ATOM 1893 C CA . ALA A 1 242 ? -33.406 -69.875 -12.812 1 96.75 242 ALA A CA 1
ATOM 1894 C C . ALA A 1 242 ? -32.5 -68.75 -12.414 1 96.75 242 ALA A C 1
ATOM 1896 O O . ALA A 1 242 ? -32.312 -68.438 -11.227 1 96.75 242 ALA A O 1
ATOM 1897 N N . ASN A 1 243 ? -31.906 -68.125 -13.391 1 97.31 243 ASN A N 1
ATOM 1898 C CA . ASN A 1 243 ? -31.094 -66.938 -13.18 1 97.31 243 ASN A CA 1
ATOM 1899 C C . ASN A 1 243 ? -31.656 -65.75 -13.906 1 97.31 243 ASN A C 1
ATOM 1901 O O . ASN A 1 243 ? -31.844 -65.812 -15.125 1 97.31 243 ASN A O 1
ATOM 1905 N N . LEU A 1 244 ? -32 -64.688 -13.188 1 97.56 244 LEU A N 1
ATOM 1906 C CA . LEU A 1 244 ? -32.344 -63.375 -13.727 1 97.56 244 LEU A CA 1
ATOM 1907 C C . LEU A 1 244 ? -31.172 -62.406 -13.578 1 97.56 244 LEU A C 1
ATOM 1909 O O . LEU A 1 244 ? -30.594 -62.312 -12.5 1 97.56 244 LEU A O 1
ATOM 1913 N N . GLU A 1 245 ? -30.828 -61.812 -14.656 1 97.5 245 GLU A N 1
ATOM 1914 C CA . GLU A 1 245 ? -29.625 -60.969 -14.633 1 97.5 245 GLU A CA 1
ATOM 1915 C C . GLU A 1 245 ? -29.891 -59.594 -15.195 1 97.5 245 GLU A C 1
ATOM 1917 O O . GLU A 1 245 ? -30.594 -59.438 -16.203 1 97.5 245 GLU A O 1
ATOM 1922 N N . CYS A 1 246 ? -29.359 -58.562 -14.555 1 96.62 246 CYS A N 1
ATOM 1923 C CA . CYS A 1 246 ? -29.359 -57.219 -15.07 1 96.62 246 CYS A CA 1
ATOM 1924 C C . CYS A 1 246 ? -27.984 -56.562 -14.93 1 96.62 246 CYS A C 1
ATOM 1926 O O . CYS A 1 246 ? -27.203 -56.938 -14.047 1 96.62 246 CYS A O 1
ATOM 1928 N N . SER A 1 247 ? -27.609 -55.75 -15.867 1 95.94 247 SER A N 1
ATOM 1929 C CA . SER A 1 247 ? -26.359 -55 -15.859 1 95.94 247 SER A CA 1
ATOM 1930 C C . SER A 1 247 ? -26.625 -53.5 -15.602 1 95.94 247 SER A C 1
ATOM 1932 O O . SER A 1 247 ? -27.406 -52.875 -16.312 1 95.94 247 SER A O 1
ATOM 1934 N N . VAL A 1 248 ? -25.953 -52.969 -14.602 1 95.81 248 VAL A N 1
ATOM 1935 C CA . VAL A 1 248 ? -26.203 -51.594 -14.195 1 95.81 248 VAL A CA 1
ATOM 1936 C C . VAL A 1 248 ? -24.922 -50.75 -14.391 1 95.81 248 VAL A C 1
ATOM 1938 O O . VAL A 1 248 ? -23.844 -51.156 -13.945 1 95.81 248 VAL A O 1
ATOM 1941 N N . GLN A 1 249 ? -25.047 -49.656 -15.117 1 93.69 249 GLN A N 1
ATOM 1942 C CA . GLN A 1 249 ? -23.969 -48.688 -15.242 1 93.69 249 GLN A CA 1
ATOM 1943 C C . GLN A 1 249 ? -24.328 -47.375 -14.539 1 93.69 249 GLN A C 1
ATOM 1945 O O . GLN A 1 249 ? -25.469 -46.906 -14.609 1 93.69 249 GLN A O 1
ATOM 1950 N N . GLY A 1 250 ? -23.328 -46.844 -13.812 1 93.12 250 GLY A N 1
ATOM 1951 C CA . GLY A 1 250 ? -23.547 -45.594 -13.133 1 93.12 250 GLY A CA 1
ATOM 1952 C C . GLY A 1 250 ? -22.359 -45.125 -12.32 1 93.12 250 GLY A C 1
ATOM 1953 O O . GLY A 1 250 ? -21.547 -45.938 -11.883 1 93.12 250 GLY A O 1
ATOM 1954 N N . TYR A 1 251 ? -22.359 -43.938 -12.164 1 92.94 251 TYR A N 1
ATOM 1955 C CA . TYR A 1 251 ? -21.344 -43.344 -11.297 1 92.94 251 TYR A CA 1
ATOM 1956 C C . TYR A 1 251 ? -21.922 -42.156 -10.516 1 92.94 251 TYR A C 1
ATOM 1958 O O . TYR A 1 251 ? -22.5 -41.25 -11.109 1 92.94 251 TYR A O 1
ATOM 1966 N N . PRO A 1 252 ? -21.609 -42 -9.203 1 92.44 252 PRO A N 1
ATOM 1967 C CA . PRO A 1 252 ? -20.938 -43.031 -8.422 1 92.44 252 PRO A CA 1
ATOM 1968 C C . PRO A 1 252 ? -21.656 -44.375 -8.516 1 92.44 252 PRO A C 1
ATOM 1970 O O . PRO A 1 252 ? -22.797 -44.438 -8.961 1 92.44 252 PRO A O 1
ATOM 1973 N N . ALA A 1 253 ? -21.062 -45.438 -8.07 1 91.81 253 ALA A N 1
ATOM 1974 C CA . ALA A 1 253 ? -21.578 -46.781 -8.195 1 91.81 253 ALA A CA 1
ATOM 1975 C C . ALA A 1 253 ? -22.953 -46.906 -7.531 1 91.81 253 ALA A C 1
ATOM 1977 O O . ALA A 1 253 ? -23.109 -46.594 -6.352 1 91.81 253 ALA A O 1
ATOM 1978 N N . PRO A 1 254 ? -23.984 -47.344 -8.258 1 94.12 254 PRO A N 1
ATOM 1979 C CA . PRO A 1 254 ? -25.328 -47.438 -7.703 1 94.12 254 PRO A CA 1
ATOM 1980 C C . PRO A 1 254 ? -25.516 -48.688 -6.82 1 94.12 254 PRO A C 1
ATOM 1982 O O . PRO A 1 254 ? -24.766 -49.656 -6.961 1 94.12 254 PRO A O 1
ATOM 1985 N N . THR A 1 255 ? -26.406 -48.562 -5.898 1 95.19 255 THR A N 1
ATOM 1986 C CA . THR A 1 255 ? -26.906 -49.719 -5.152 1 95.19 255 THR A CA 1
ATOM 1987 C C . THR A 1 255 ? -27.938 -50.469 -5.969 1 95.19 255 THR A C 1
ATOM 1989 O O . THR A 1 255 ? -28.891 -49.875 -6.496 1 95.19 255 THR A O 1
ATOM 1992 N N . VAL A 1 256 ? -27.734 -51.812 -6.086 1 96.25 256 VAL A N 1
ATOM 1993 C CA . VAL A 1 256 ? -28.641 -52.625 -6.887 1 96.25 256 VAL A CA 1
ATOM 1994 C C . VAL A 1 256 ? -29.438 -53.562 -5.98 1 96.25 256 VAL A C 1
ATOM 1996 O O . VAL A 1 256 ? -28.844 -54.312 -5.18 1 96.25 256 VAL A O 1
ATOM 1999 N N . VAL A 1 257 ? -30.781 -53.562 -6.145 1 96.75 257 VAL A N 1
ATOM 2000 C CA . VAL A 1 257 ? -31.656 -54.406 -5.359 1 96.75 257 VAL A CA 1
ATOM 2001 C C . VAL A 1 257 ? -32.719 -55 -6.266 1 96.75 257 VAL A C 1
ATOM 2003 O O . VAL A 1 257 ? -33.031 -54.469 -7.332 1 96.75 257 VAL A O 1
ATOM 2006 N N . TRP A 1 258 ? -33.281 -56.188 -5.836 1 97.38 258 TRP A N 1
ATOM 2007 C CA . TRP A 1 258 ? -34.312 -56.844 -6.598 1 97.38 258 TRP A CA 1
ATOM 2008 C C . TRP A 1 258 ? -35.656 -56.781 -5.871 1 97.38 258 TRP A C 1
ATOM 2010 O O . TRP A 1 258 ? -35.719 -56.844 -4.641 1 97.38 258 TRP A O 1
ATOM 2020 N N . PHE A 1 259 ? -36.688 -56.625 -6.645 1 97.25 259 PHE A N 1
ATOM 2021 C CA . PHE A 1 259 ? -38.031 -56.594 -6.09 1 97.25 259 PHE A CA 1
ATOM 2022 C C . PHE A 1 259 ? -38.938 -57.625 -6.77 1 97.25 259 PHE A C 1
ATOM 2024 O O . PHE A 1 259 ? -38.75 -57.906 -7.957 1 97.25 259 PHE A O 1
ATOM 2031 N N . LYS A 1 260 ? -39.75 -58.094 -5.98 1 95.88 260 LYS A N 1
ATOM 2032 C CA . LYS A 1 260 ? -40.875 -58.906 -6.445 1 95.88 260 LYS A CA 1
ATOM 2033 C C . LYS A 1 260 ? -42.188 -58.5 -5.727 1 95.88 260 LYS A C 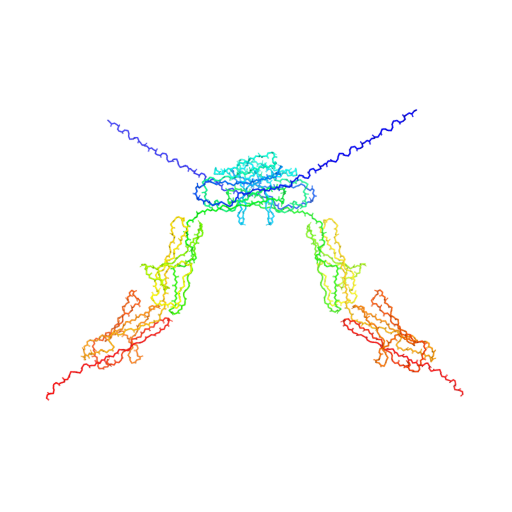1
ATOM 2035 O O . LYS A 1 260 ? -42.219 -58.469 -4.496 1 95.88 260 LYS A O 1
ATOM 2040 N N . LYS A 1 261 ? -43.188 -58.219 -6.562 1 94.56 261 LYS A N 1
ATOM 2041 C CA . LYS A 1 261 ? -44.469 -57.781 -6.031 1 94.56 261 LYS A CA 1
ATOM 2042 C C . LYS A 1 261 ? -44.312 -56.656 -5.004 1 94.56 261 LYS A C 1
ATOM 2044 O O . LYS A 1 261 ? -44.875 -56.719 -3.924 1 94.56 261 LYS A O 1
ATOM 2049 N N . GLY A 1 262 ? -43.406 -55.719 -5.254 1 92.81 262 GLY A N 1
ATOM 2050 C CA . GLY A 1 262 ? -43.219 -54.5 -4.465 1 92.81 262 GLY A CA 1
ATOM 2051 C C . GLY A 1 262 ? -42.344 -54.719 -3.229 1 92.81 262 GLY A C 1
ATOM 2052 O O . GLY A 1 262 ? -42.094 -53.781 -2.471 1 92.81 262 GLY A O 1
ATOM 2053 N N . VAL A 1 263 ? -41.906 -55.938 -3.02 1 94.69 263 VAL A N 1
ATOM 2054 C CA . VAL A 1 263 ? -41.094 -56.25 -1.843 1 94.69 263 VAL A CA 1
ATOM 2055 C C . VAL A 1 263 ? -39.656 -56.5 -2.258 1 94.69 263 VAL A C 1
ATOM 2057 O O . VAL A 1 263 ? -39.406 -57.219 -3.221 1 94.69 263 VAL A O 1
ATOM 2060 N N . GLN A 1 264 ? -38.812 -55.906 -1.531 1 95.31 264 GLN A N 1
ATOM 2061 C CA . GLN A 1 264 ? -37.406 -56.094 -1.806 1 95.31 264 GLN A CA 1
ATOM 2062 C C . GLN A 1 264 ? -36.969 -57.5 -1.431 1 95.31 264 GLN A C 1
ATOM 2064 O O . GLN A 1 264 ? -37.25 -58 -0.333 1 95.31 264 GLN A O 1
ATOM 2069 N N . LEU A 1 265 ? -36.281 -58.031 -2.336 1 95 265 LEU A N 1
ATOM 2070 C CA . LEU A 1 265 ? -35.781 -59.375 -2.105 1 95 265 LEU A CA 1
ATOM 2071 C C . LEU A 1 265 ? -34.469 -59.375 -1.361 1 95 265 LEU A C 1
ATOM 2073 O O . LEU A 1 265 ? -33.656 -58.469 -1.537 1 95 265 LEU A O 1
ATOM 2077 N N . GLN A 1 266 ? -34.312 -60.375 -0.479 1 93.69 266 GLN A N 1
ATOM 2078 C CA . GLN A 1 266 ? -33.062 -60.625 0.197 1 93.69 266 GLN A CA 1
ATOM 2079 C C . GLN A 1 266 ? -32.531 -62.031 -0.075 1 93.69 266 GLN A C 1
ATOM 2081 O O . GLN A 1 266 ? -33.312 -62.938 -0.415 1 93.69 266 GLN A O 1
ATOM 2086 N N . SER A 1 267 ? -31.219 -62 0.061 1 90.75 267 SER A N 1
ATOM 2087 C CA . SER A 1 267 ? -30.672 -63.344 -0.083 1 90.75 267 SER A CA 1
ATOM 2088 C C . SER A 1 267 ? -31.219 -64.25 0.992 1 90.75 267 SER A C 1
ATOM 2090 O O . SER A 1 267 ? -31.297 -63.906 2.164 1 90.75 267 SER A O 1
ATOM 2092 N N . SER A 1 268 ? -31.75 -65.375 0.48 1 90.31 268 SER A N 1
ATOM 2093 C CA . SER A 1 268 ? -32.312 -66.438 1.339 1 90.31 268 SER A CA 1
ATOM 2094 C C . SER A 1 268 ? -32.031 -67.812 0.79 1 90.31 268 SER A C 1
ATOM 2096 O O . SER A 1 268 ? -31.156 -68 -0.083 1 90.31 268 SER A O 1
ATOM 2098 N N . ARG A 1 269 ? -32.656 -68.875 1.402 1 89 269 ARG A N 1
ATOM 2099 C CA . ARG A 1 269 ? -32.5 -70.25 0.958 1 89 269 ARG A CA 1
ATOM 2100 C C . ARG A 1 269 ? -32.938 -70.438 -0.491 1 89 269 ARG A C 1
ATOM 2102 O O . ARG A 1 269 ? -32.281 -71.125 -1.267 1 89 269 ARG A O 1
ATOM 2109 N N . ASN A 1 270 ? -34 -69.688 -0.875 1 90.94 270 ASN A N 1
ATOM 2110 C CA . ASN A 1 270 ? -34.531 -69.875 -2.215 1 90.94 270 ASN A CA 1
ATOM 2111 C C . ASN A 1 270 ? -33.969 -68.875 -3.197 1 90.94 270 ASN A C 1
ATOM 2113 O O . ASN A 1 270 ? -33.906 -69.125 -4.402 1 90.94 270 ASN A O 1
ATOM 2117 N N . TYR A 1 271 ? -33.656 -67.688 -2.68 1 94.5 271 TYR A N 1
ATOM 2118 C CA . TYR A 1 271 ? -33.156 -66.562 -3.52 1 94.5 271 TYR A CA 1
ATOM 2119 C C . TYR A 1 271 ? -31.703 -66.25 -3.166 1 94.5 271 TYR A C 1
ATOM 2121 O O . TYR A 1 271 ? -31.375 -66 -1.999 1 94.5 271 TYR A O 1
ATOM 2129 N N . GLU A 1 272 ? -30.812 -66.188 -4.195 1 96 272 GLU A N 1
ATOM 2130 C CA . GLU A 1 272 ? -29.438 -65.75 -4.031 1 96 272 GLU A CA 1
ATOM 2131 C C . GLU A 1 272 ? -29.141 -64.562 -4.938 1 96 272 GLU A C 1
ATOM 2133 O O . GLU A 1 272 ? -29.297 -64.625 -6.156 1 96 272 GLU A O 1
ATOM 2138 N N . ILE A 1 273 ? -28.812 -63.469 -4.324 1 95.62 273 ILE A N 1
ATOM 2139 C CA . ILE A 1 273 ? -28.484 -62.25 -5.066 1 95.62 273 ILE A CA 1
ATOM 2140 C C . ILE A 1 273 ? -26.969 -62.062 -5.074 1 95.62 273 ILE A C 1
ATOM 2142 O O . ILE A 1 273 ? -26.328 -62.031 -4.016 1 95.62 273 ILE A O 1
ATOM 2146 N N . SER A 1 274 ? -26.406 -61.906 -6.246 1 94.75 274 SER A N 1
ATOM 2147 C CA . SER A 1 274 ? -24.969 -61.656 -6.406 1 94.75 274 SER A CA 1
ATOM 2148 C C . SER A 1 274 ? -24.719 -60.406 -7.234 1 94.75 274 SER A C 1
ATOM 2150 O O . SER A 1 274 ? -25.25 -60.25 -8.336 1 94.75 274 SER A O 1
ATOM 2152 N N . ASN A 1 275 ? -24 -59.469 -6.648 1 92.88 275 ASN A N 1
ATOM 2153 C CA . ASN A 1 275 ? -23.578 -58.25 -7.34 1 92.88 275 ASN A CA 1
ATOM 2154 C C . ASN A 1 275 ? -22.078 -58.25 -7.625 1 92.88 275 ASN A C 1
ATOM 2156 O O . ASN A 1 275 ? -21.266 -58.312 -6.703 1 92.88 275 ASN A O 1
ATOM 2160 N N . THR A 1 276 ? -21.734 -58.188 -8.875 1 91.56 276 THR A N 1
ATOM 2161 C CA . THR A 1 276 ? -20.328 -58.156 -9.266 1 91.56 276 THR A CA 1
ATOM 2162 C C . THR A 1 276 ? -20 -56.844 -9.984 1 91.56 276 THR A C 1
ATOM 2164 O O . THR A 1 276 ? -20.578 -56.531 -11.023 1 91.56 276 THR A O 1
ATOM 2167 N N . ALA A 1 277 ? -19.094 -56.125 -9.414 1 87.44 277 ALA A N 1
ATOM 2168 C CA . ALA A 1 277 ? -18.688 -54.844 -10 1 87.44 277 ALA A CA 1
ATOM 2169 C C . ALA A 1 277 ? -17.531 -55.062 -10.977 1 87.44 277 ALA A C 1
ATOM 2171 O O . ALA A 1 277 ? -16.672 -55.906 -10.773 1 87.44 277 ALA A O 1
ATOM 2172 N N . SER A 1 278 ? -17.609 -54.344 -12.117 1 81 278 SER A N 1
ATOM 2173 C CA . SER A 1 278 ? -16.5 -54.312 -13.062 1 81 278 SER A CA 1
ATOM 2174 C C . SER A 1 278 ? -15.781 -52.969 -13.047 1 81 278 SER A C 1
ATOM 2176 O O . SER A 1 278 ? -16.25 -52 -12.414 1 81 278 SER A O 1
ATOM 2178 N N . SER A 1 279 ? -14.57 -52.969 -13.75 1 72.38 279 SER A N 1
ATOM 2179 C CA . SER A 1 279 ? -13.719 -51.781 -13.789 1 72.38 279 SER A CA 1
ATOM 2180 C C . SER A 1 279 ? -14.375 -50.656 -14.57 1 72.38 279 SER A C 1
ATOM 2182 O O . SER A 1 279 ? -14.055 -49.469 -14.367 1 72.38 279 SER A O 1
ATOM 2184 N N . SER A 1 280 ? -15.422 -50.906 -15.414 1 69.31 280 SER A N 1
ATOM 2185 C CA . SER A 1 280 ? -16.031 -49.906 -16.297 1 69.31 280 SER A CA 1
ATOM 2186 C C . SER A 1 280 ? -17.312 -49.344 -15.68 1 69.31 280 SER A C 1
ATOM 2188 O O . SER A 1 280 ? -18.25 -49 -16.391 1 69.31 280 SER A O 1
ATOM 2190 N N . GLU A 1 281 ? -17.328 -49.25 -14.375 1 79.5 281 GLU A N 1
ATOM 2191 C CA . GLU A 1 281 ? -18.453 -48.688 -13.641 1 79.5 281 GLU A CA 1
ATOM 2192 C C . GLU A 1 281 ? -19.734 -49.469 -13.898 1 79.5 281 GLU A C 1
ATOM 2194 O O . GLU A 1 281 ? -20.828 -48.875 -13.953 1 79.5 281 GLU A O 1
ATOM 2199 N N . THR A 1 282 ? -19.547 -50.75 -14.219 1 89.94 282 THR A N 1
ATOM 2200 C CA . THR A 1 282 ? -20.688 -51.594 -14.469 1 89.94 282 THR A CA 1
ATOM 2201 C C . THR A 1 282 ? -20.828 -52.656 -13.359 1 89.94 282 THR A C 1
ATOM 2203 O O . THR A 1 282 ? -19.844 -53.219 -12.906 1 89.94 282 THR A O 1
ATOM 2206 N N . THR A 1 283 ? -22.016 -52.781 -12.859 1 92.62 283 THR A N 1
ATOM 2207 C CA . THR A 1 283 ? -22.359 -53.812 -11.883 1 92.62 283 THR A CA 1
ATOM 2208 C C . THR A 1 283 ? -23.328 -54.812 -12.477 1 92.62 283 THR A C 1
ATOM 2210 O O . THR A 1 283 ? -24.391 -54.438 -12.984 1 92.62 283 THR A O 1
ATOM 2213 N N . THR A 1 284 ? -22.938 -56.094 -12.453 1 94.5 284 THR A N 1
ATOM 2214 C CA . THR A 1 284 ? -23.844 -57.156 -12.867 1 94.5 284 THR A CA 1
ATOM 2215 C C . THR A 1 284 ? -24.531 -57.781 -11.648 1 94.5 284 THR A C 1
ATOM 2217 O O . THR A 1 284 ? -23.844 -58.219 -10.711 1 94.5 284 THR A O 1
ATOM 2220 N N . SER A 1 285 ? -25.797 -57.812 -11.656 1 96.19 285 SER A N 1
ATOM 2221 C CA . SER A 1 285 ? -26.562 -58.406 -10.57 1 96.19 285 SER A CA 1
ATOM 2222 C C . SER A 1 285 ? -27.344 -59.625 -11.055 1 96.19 285 SER A C 1
ATOM 2224 O O . SER A 1 285 ? -28.047 -59.562 -12.062 1 96.19 285 SER A O 1
ATOM 2226 N N . VAL A 1 286 ? -27.188 -60.719 -10.273 1 96.81 286 VAL A N 1
ATOM 2227 C CA . VAL A 1 286 ? -27.875 -61.969 -10.633 1 96.81 286 VAL A CA 1
ATOM 2228 C C . VAL A 1 286 ? -28.75 -62.438 -9.477 1 96.81 286 VAL A C 1
ATOM 2230 O O . VAL A 1 286 ? -28.281 -62.531 -8.336 1 96.81 286 VAL A O 1
ATOM 2233 N N . LEU A 1 287 ? -29.969 -62.625 -9.766 1 97.25 287 LEU A N 1
ATOM 2234 C CA . LEU A 1 287 ? -30.891 -63.281 -8.852 1 97.25 287 LEU A CA 1
ATOM 2235 C C . LEU A 1 287 ? -31.078 -64.75 -9.227 1 97.25 287 LEU A C 1
ATOM 2237 O O . LEU A 1 287 ? -31.688 -65.062 -10.258 1 97.25 287 LEU A O 1
ATOM 2241 N N . ARG A 1 288 ? -30.578 -65.5 -8.391 1 97.31 288 ARG A N 1
ATOM 2242 C CA . ARG A 1 288 ? -30.703 -66.938 -8.617 1 97.31 288 ARG A CA 1
ATOM 2243 C C . ARG A 1 288 ? -31.828 -67.562 -7.777 1 97.31 288 ARG A C 1
ATOM 2245 O O . ARG A 1 288 ? -31.859 -67.375 -6.559 1 97.31 288 ARG A O 1
ATOM 2252 N N . ILE A 1 289 ? -32.719 -68.188 -8.477 1 96.25 289 ILE A N 1
ATOM 2253 C CA . ILE A 1 289 ? -33.75 -68.938 -7.82 1 96.25 289 ILE A CA 1
ATOM 2254 C C . ILE A 1 289 ? -33.375 -70.438 -7.816 1 96.25 289 ILE A C 1
ATOM 2256 O O . ILE A 1 289 ? -33.312 -71.062 -8.875 1 96.25 289 ILE A O 1
ATOM 2260 N N . ASP A 1 290 ? -33.188 -70.875 -6.711 1 95.44 290 ASP A N 1
ATOM 2261 C CA . ASP A 1 290 ? -32.656 -72.25 -6.582 1 95.44 290 ASP A CA 1
ATOM 2262 C C . ASP A 1 290 ? -33.625 -73.312 -7.145 1 95.44 290 ASP A C 1
ATOM 2264 O O . ASP A 1 290 ? -33.25 -74.188 -7.883 1 95.44 290 ASP A O 1
ATOM 2268 N N . SER A 1 291 ? -34.844 -73.188 -6.691 1 95.31 291 SER A N 1
ATOM 2269 C CA . SER A 1 291 ? -35.906 -74.062 -7.152 1 95.31 291 SER A CA 1
ATOM 2270 C C . SER A 1 291 ? -37.188 -73.25 -7.438 1 95.31 291 SER A C 1
ATOM 2272 O O . SER A 1 291 ? -37.875 -72.812 -6.512 1 95.31 291 SER A O 1
ATOM 2274 N N . VAL A 1 292 ? -37.469 -73.188 -8.703 1 95.56 292 VAL A N 1
ATOM 2275 C CA . VAL A 1 292 ? -38.594 -72.375 -9.125 1 95.56 292 VAL A CA 1
ATOM 2276 C C . VAL A 1 292 ? -39.906 -73 -8.617 1 95.56 292 VAL A C 1
ATOM 2278 O O . VAL A 1 292 ? -40.125 -74.188 -8.773 1 95.56 292 VAL A O 1
ATOM 2281 N N . SER A 1 293 ? -40.688 -72.188 -7.934 1 94.94 293 SER A N 1
ATOM 2282 C CA . SER A 1 293 ? -42.031 -72.562 -7.531 1 94.94 293 SER A CA 1
ATOM 2283 C C . SER A 1 293 ? -43.094 -71.75 -8.312 1 94.94 293 SER A C 1
ATOM 2285 O O . SER A 1 293 ? -42.75 -70.812 -9.047 1 94.94 293 SER A O 1
ATOM 2287 N N . GLU A 1 294 ? -44.312 -72.125 -8.195 1 94.06 294 GLU A N 1
ATOM 2288 C CA . GLU A 1 294 ? -45.406 -71.438 -8.906 1 94.06 294 GLU A CA 1
ATOM 2289 C C . GLU A 1 294 ? -45.469 -70 -8.531 1 94.06 294 GLU A C 1
ATOM 2291 O O . GLU A 1 294 ? -45.781 -69.125 -9.375 1 94.06 294 GLU A O 1
ATOM 2296 N N . GLU A 1 295 ? -45.031 -69.688 -7.258 1 93.25 295 GLU A N 1
ATOM 2297 C CA . GLU A 1 295 ? -45.062 -68.312 -6.762 1 93.25 295 GLU A CA 1
ATOM 2298 C C . GLU A 1 295 ? -43.969 -67.5 -7.371 1 93.25 295 GLU A C 1
ATOM 2300 O O . GLU A 1 295 ? -44.031 -66.25 -7.336 1 93.25 295 GLU A O 1
ATOM 2305 N N . ASP A 1 296 ? -43.062 -68.125 -7.906 1 94.69 296 ASP A N 1
ATOM 2306 C CA . ASP A 1 296 ? -41.906 -67.438 -8.453 1 94.69 296 ASP A CA 1
ATOM 2307 C C . ASP A 1 296 ? -42.188 -66.875 -9.844 1 94.69 296 ASP A C 1
ATOM 2309 O O . ASP A 1 296 ? -41.5 -66 -10.312 1 94.69 296 ASP A O 1
ATOM 2313 N N . TYR A 1 297 ? -43.094 -67.5 -10.562 1 95.94 297 TYR A N 1
ATOM 2314 C CA . TYR A 1 297 ? -43.438 -66.938 -11.883 1 95.94 297 TYR A CA 1
ATOM 2315 C C . TYR A 1 297 ? -44 -65.562 -11.781 1 95.94 297 TYR A C 1
ATOM 2317 O O . TYR A 1 297 ? -44.688 -65.25 -10.82 1 95.94 297 TYR A O 1
ATOM 2325 N N . GLY A 1 298 ? -43.625 -64.688 -12.719 1 96.12 298 GLY A N 1
ATOM 2326 C CA . GLY A 1 298 ? -44.062 -63.312 -12.711 1 96.12 298 GLY A CA 1
ATOM 2327 C C . GLY A 1 298 ? -42.938 -62.312 -12.922 1 96.12 298 GLY A C 1
ATOM 2328 O O . GLY A 1 298 ? -41.938 -62.625 -13.562 1 96.12 298 GLY A O 1
ATOM 2329 N N . ASP A 1 299 ? -43.25 -61.156 -12.414 1 97.25 299 ASP A N 1
ATOM 2330 C CA . ASP A 1 299 ? -42.344 -60.031 -12.688 1 97.25 299 ASP A CA 1
ATOM 2331 C C . ASP A 1 299 ? -41.375 -59.844 -11.523 1 97.25 299 ASP A C 1
ATOM 2333 O O . ASP A 1 299 ? -41.781 -59.875 -10.359 1 97.25 299 ASP A O 1
ATOM 2337 N N . PHE A 1 300 ? -40.156 -59.812 -11.953 1 97.81 300 PHE A N 1
ATOM 2338 C CA . PHE A 1 300 ? -39.094 -59.344 -11.07 1 97.81 300 PHE A CA 1
ATOM 2339 C C . PHE A 1 300 ? -38.562 -57.969 -11.547 1 97.81 300 PHE A C 1
ATOM 2341 O O . PHE A 1 300 ? -38.562 -57.688 -12.742 1 97.81 300 PHE A O 1
ATOM 2348 N N . TYR A 1 301 ? -38.156 -57.156 -10.578 1 97.88 301 TYR A N 1
ATOM 2349 C CA . TYR A 1 301 ? -37.656 -55.844 -10.922 1 97.88 301 TYR A CA 1
ATOM 2350 C C . TYR A 1 301 ? -36.25 -55.625 -10.359 1 97.88 301 TYR A C 1
ATOM 2352 O O . TYR A 1 301 ? -36.031 -55.844 -9.164 1 97.88 301 TYR A O 1
ATOM 2360 N N . CYS A 1 302 ? -35.406 -55.344 -11.258 1 97.62 302 CYS A N 1
ATOM 2361 C CA . CYS A 1 302 ? -34.062 -54.906 -10.852 1 97.62 302 CYS A CA 1
ATOM 2362 C C . CYS A 1 302 ? -34.062 -53.375 -10.68 1 97.62 302 CYS A C 1
ATOM 2364 O O . CYS A 1 302 ? -34.375 -52.625 -11.602 1 97.62 302 CYS A O 1
ATOM 2366 N N . ASN A 1 303 ? -33.656 -53 -9.508 1 97.62 303 ASN A N 1
ATOM 2367 C CA . ASN A 1 303 ? -33.656 -51.562 -9.188 1 97.62 303 ASN A CA 1
ATOM 2368 C C . ASN A 1 303 ? -32.219 -51.094 -8.844 1 97.62 303 ASN A C 1
ATOM 2370 O O . ASN A 1 303 ? -31.516 -51.75 -8.078 1 97.62 303 ASN A O 1
ATOM 2374 N N . ALA A 1 304 ? -31.797 -49.938 -9.5 1 97.31 304 ALA A N 1
ATOM 2375 C CA . ALA A 1 304 ? -30.5 -49.312 -9.227 1 97.31 304 ALA A CA 1
ATOM 2376 C C . ALA A 1 304 ? -30.656 -47.875 -8.812 1 97.31 304 ALA A C 1
ATOM 2378 O O . ALA A 1 304 ? -31.406 -47.125 -9.438 1 97.31 304 ALA A O 1
ATOM 2379 N N . THR A 1 305 ? -29.922 -47.469 -7.723 1 96.94 305 THR A N 1
ATOM 2380 C CA . THR A 1 305 ? -30.047 -46.125 -7.207 1 96.94 305 THR A CA 1
ATOM 2381 C C . THR A 1 305 ? -28.688 -45.531 -6.848 1 96.94 305 THR A C 1
ATOM 2383 O O . THR A 1 305 ? -27.844 -46.219 -6.277 1 96.94 305 THR A O 1
ATOM 2386 N N . ASN A 1 306 ? -28.422 -44.281 -7.285 1 95.31 306 ASN A N 1
ATOM 2387 C CA . ASN A 1 306 ? -27.312 -43.469 -6.754 1 95.31 306 ASN A CA 1
ATOM 2388 C C . ASN A 1 306 ? -27.734 -42.031 -6.449 1 95.31 306 ASN A C 1
ATOM 2390 O O . ASN A 1 306 ? -28.922 -41.75 -6.449 1 95.31 306 ASN A O 1
ATOM 2394 N N . LYS A 1 307 ? -26.781 -41.125 -6.09 1 95.44 307 LYS A N 1
ATOM 2395 C CA . LYS A 1 307 ? -27.109 -39.781 -5.621 1 95.44 307 LYS A CA 1
ATOM 2396 C C . LYS A 1 307 ? -27.781 -38.969 -6.727 1 95.44 307 LYS A C 1
ATOM 2398 O O . LYS A 1 307 ? -28.406 -37.938 -6.453 1 95.44 307 LYS A O 1
ATOM 2403 N N . LEU A 1 308 ? -27.594 -39.438 -8.023 1 95.56 308 LEU A N 1
ATOM 2404 C CA . LEU A 1 308 ? -28.109 -38.656 -9.133 1 95.56 308 LEU A CA 1
ATOM 2405 C C . LEU A 1 308 ? -29.5 -39.156 -9.547 1 95.56 308 LEU A C 1
ATOM 2407 O O . LEU A 1 308 ? -30.203 -38.438 -10.281 1 95.56 308 LEU A O 1
ATOM 2411 N N . GLY A 1 309 ? -29.891 -40.406 -9.125 1 95.5 309 GLY A N 1
ATOM 2412 C CA . GLY A 1 309 ? -31.203 -40.906 -9.484 1 95.5 309 GLY A CA 1
ATOM 2413 C C . GLY A 1 309 ? -31.312 -42.406 -9.398 1 95.5 309 GLY A C 1
ATOM 2414 O O . GLY A 1 309 ? -30.531 -43.062 -8.703 1 95.5 309 GLY A O 1
ATOM 2415 N N . HIS A 1 310 ? -32.406 -42.969 -9.953 1 96.25 310 HIS A N 1
ATOM 2416 C CA . HIS A 1 310 ? -32.625 -44.406 -9.938 1 96.25 310 HIS A CA 1
ATOM 2417 C C . HIS A 1 310 ? -33.156 -44.906 -11.281 1 96.25 310 HIS A C 1
ATOM 2419 O O . HIS A 1 310 ? -33.562 -44.125 -12.117 1 96.25 310 HIS A O 1
ATOM 2425 N N . ALA A 1 311 ? -32.969 -46.094 -11.5 1 96.94 311 ALA A N 1
ATOM 2426 C CA . ALA A 1 311 ? -33.469 -46.812 -12.68 1 96.94 311 ALA A CA 1
ATOM 2427 C C . ALA A 1 311 ? -34 -48.188 -12.312 1 96.94 311 ALA A C 1
ATOM 2429 O O . ALA A 1 311 ? -33.562 -48.781 -11.328 1 96.94 311 ALA A O 1
ATOM 2430 N N . ASP A 1 312 ? -34.969 -48.656 -13.07 1 96.5 312 ASP A N 1
ATOM 2431 C CA . ASP A 1 312 ? -35.531 -50 -12.859 1 96.5 312 ASP A CA 1
ATOM 2432 C C . ASP A 1 312 ? -35.688 -50.75 -14.172 1 96.5 312 ASP A C 1
ATOM 2434 O O . ASP A 1 312 ? -35.844 -50.156 -15.234 1 96.5 312 ASP A O 1
ATOM 2438 N N . ALA A 1 313 ? -35.594 -51.969 -14.062 1 97.62 313 ALA A N 1
ATOM 2439 C CA . ALA A 1 313 ? -35.844 -52.844 -15.203 1 97.62 313 ALA A CA 1
ATOM 2440 C C . ALA A 1 313 ? -36.656 -54.094 -14.789 1 97.62 313 ALA A C 1
ATOM 2442 O O . ALA A 1 313 ? -36.438 -54.656 -13.711 1 97.62 313 ALA A O 1
ATOM 2443 N N . ARG A 1 314 ? -37.562 -54.5 -15.68 1 97.69 314 ARG A N 1
ATOM 2444 C CA . ARG A 1 314 ? -38.438 -55.625 -15.398 1 97.69 314 ARG A CA 1
ATOM 2445 C C . ARG A 1 314 ? -37.938 -56.875 -16.094 1 97.69 314 ARG A C 1
ATOM 2447 O O . ARG A 1 314 ? -37.562 -56.844 -17.266 1 97.69 314 ARG A O 1
ATOM 2454 N N . LEU A 1 315 ? -37.906 -57.938 -15.383 1 97.81 315 LEU A N 1
ATOM 2455 C CA . LEU A 1 315 ? -37.656 -59.281 -15.93 1 97.81 315 LEU A CA 1
ATOM 2456 C C . LEU A 1 315 ? -38.844 -60.188 -15.633 1 97.81 315 LEU A C 1
ATOM 2458 O O . LEU A 1 315 ? -39.406 -60.156 -14.547 1 97.81 315 LEU A O 1
ATOM 2462 N N . HIS A 1 316 ? -39.188 -61 -16.641 1 97.75 316 HIS A N 1
ATOM 2463 C CA . HIS A 1 316 ? -40.344 -61.875 -16.5 1 97.75 316 HIS A CA 1
ATOM 2464 C C . HIS A 1 316 ? -39.969 -63.344 -16.547 1 97.75 316 HIS A C 1
ATOM 2466 O O . HIS A 1 316 ? -39.344 -63.812 -17.516 1 97.75 316 HIS A O 1
ATOM 2472 N N . LEU A 1 317 ? -40.344 -64.062 -15.461 1 97.38 317 LEU A N 1
ATOM 2473 C CA . LEU A 1 317 ? -40.125 -65.5 -15.383 1 97.38 317 LEU A CA 1
ATOM 2474 C C . LEU A 1 317 ? -41.438 -66.25 -15.68 1 97.38 317 LEU A C 1
ATOM 2476 O O . LEU A 1 317 ? -42.469 -66 -15.031 1 97.38 317 LEU A O 1
ATOM 2480 N N . PHE A 1 318 ? -41.344 -67.125 -16.625 1 95.5 318 PHE A N 1
ATOM 2481 C CA . PHE A 1 318 ? -42.562 -67.875 -16.969 1 95.5 318 PHE A CA 1
ATOM 2482 C C . PHE A 1 318 ? -42.25 -69.312 -17.188 1 95.5 318 PHE A C 1
ATOM 2484 O O . PHE A 1 318 ? -41.125 -69.688 -17.406 1 95.5 318 PHE A O 1
ATOM 2491 N N . GLN A 1 319 ? -43.25 -70.188 -17.109 1 92.62 319 GLN A N 1
ATOM 2492 C CA . GLN A 1 319 ? -43.156 -71.625 -17.188 1 92.62 319 GLN A CA 1
ATOM 2493 C C . GLN A 1 319 ? -43.125 -72.125 -18.641 1 92.62 319 GLN A C 1
ATOM 2495 O O . GLN A 1 319 ? -43.906 -71.625 -19.469 1 92.62 319 GLN A O 1
ATOM 2500 N N . VAL A 1 320 ? -42.25 -73.062 -18.891 1 86.38 320 VAL A N 1
ATOM 2501 C CA . VAL A 1 320 ? -42.188 -73.688 -20.219 1 86.38 320 VAL A CA 1
ATOM 2502 C C . VAL A 1 320 ? -43.406 -74.562 -20.406 1 86.38 320 VAL A C 1
ATOM 2504 O O . VAL A 1 320 ? -43.719 -75.375 -19.547 1 86.38 320 VAL A O 1
ATOM 2507 N N . VAL A 1 321 ? -44.312 -74.312 -21.344 1 77.31 321 VAL A N 1
ATOM 2508 C CA . VAL A 1 321 ? -45.438 -75.25 -21.625 1 77.31 321 VAL A CA 1
ATOM 2509 C C . VAL A 1 321 ? -45.031 -76.25 -22.672 1 77.31 321 VAL A C 1
ATOM 2511 O O . VAL A 1 321 ? -44.594 -75.938 -23.766 1 77.31 321 VAL A O 1
ATOM 2514 N N . VAL A 1 322 ? -44.75 -77.5 -22.281 1 72.06 322 VAL A N 1
ATOM 2515 C CA . VAL A 1 322 ? -44.5 -78.562 -23.25 1 72.06 322 VAL A CA 1
ATOM 2516 C C . VAL A 1 322 ? -45.812 -79.125 -23.812 1 72.06 322 VAL A C 1
ATOM 2518 O O . VAL A 1 322 ? -46.719 -79.438 -23.062 1 72.06 322 VAL A O 1
ATOM 2521 N N . PRO A 1 323 ? -46.125 -78.875 -25.031 1 65.94 323 PRO A N 1
ATOM 2522 C CA . PRO A 1 323 ? -47.344 -79.438 -25.578 1 65.94 323 PRO A CA 1
ATOM 2523 C C . PRO A 1 323 ? -47.438 -80.938 -25.344 1 65.94 323 PRO A C 1
ATOM 2525 O O . PRO A 1 323 ? -46.438 -81.625 -25.391 1 65.94 323 PRO A O 1
ATOM 2528 N N . MET A 1 324 ? -48.375 -81.375 -24.406 1 60.25 324 MET A N 1
ATOM 2529 C CA . MET A 1 324 ? -48.594 -82.812 -24.312 1 60.25 324 MET A CA 1
ATOM 2530 C C . MET A 1 324 ? -48.969 -83.438 -25.672 1 60.25 324 MET A C 1
ATOM 2532 O O . MET A 1 324 ? -49.688 -82.812 -26.453 1 60.25 324 MET A O 1
ATOM 2536 N N . PRO A 1 325 ? -48.25 -84.312 -26.141 1 56.22 325 PRO A N 1
ATOM 2537 C CA . PRO A 1 325 ? -48.781 -84.938 -27.328 1 56.22 325 PRO A CA 1
ATOM 2538 C C . PRO A 1 325 ? -50.25 -85.312 -27.172 1 56.22 325 PRO A C 1
ATOM 2540 O O . PRO A 1 325 ? -50.719 -85.562 -26.062 1 56.22 325 PRO A O 1
ATOM 2543 N N . ALA A 1 326 ? -51.031 -84.625 -28 1 59.53 326 ALA A N 1
ATOM 2544 C CA . ALA A 1 326 ? -52.406 -85.125 -27.984 1 59.53 326 ALA A CA 1
ATOM 2545 C C . ALA A 1 326 ? -52.438 -86.625 -27.859 1 59.53 326 ALA A C 1
ATOM 2547 O O . ALA A 1 326 ? -51.812 -87.375 -28.625 1 59.53 326 ALA A O 1
ATOM 2548 N N . SER A 1 327 ? -52.406 -87.062 -26.5 1 42.62 327 SER A N 1
ATOM 2549 C CA . SER A 1 327 ? -52.781 -88.438 -26.641 1 42.62 327 SER A CA 1
ATOM 2550 C C . SER A 1 327 ? -53.938 -88.625 -27.609 1 42.62 327 SER A C 1
ATOM 2552 O O . SER A 1 327 ? -54.844 -87.812 -27.672 1 42.62 327 SER A O 1
ATOM 2554 N N . MET B 1 1 ? 59.219 -63.562 11.508 1 32.41 1 MET B N 1
ATOM 2555 C CA . MET B 1 1 ? 58.844 -62.562 10.531 1 32.41 1 MET B CA 1
ATOM 2556 C C . MET B 1 1 ? 57.594 -61.812 10.977 1 32.41 1 MET B C 1
ATOM 2558 O O . MET B 1 1 ? 56.5 -62.375 10.984 1 32.41 1 MET B O 1
ATOM 2562 N N . LEU B 1 2 ? 57.781 -60.906 12.055 1 40.09 2 LEU B N 1
ATOM 2563 C CA . LEU B 1 2 ? 56.906 -60 12.789 1 40.09 2 LEU B CA 1
ATOM 2564 C C . LEU B 1 2 ? 56.281 -58.969 11.852 1 40.09 2 LEU B C 1
ATOM 2566 O O . LEU B 1 2 ? 57 -58.156 11.273 1 40.09 2 LEU B O 1
ATOM 2570 N N . ASN B 1 3 ? 55.281 -59.344 10.977 1 41.44 3 ASN B N 1
ATOM 2571 C CA . ASN B 1 3 ? 54.562 -58.438 10.094 1 41.44 3 ASN B CA 1
ATOM 2572 C C . ASN B 1 3 ? 53.906 -57.312 10.875 1 41.44 3 ASN B C 1
ATOM 2574 O O . ASN B 1 3 ? 53.094 -57.531 11.766 1 41.44 3 ASN B O 1
ATOM 2578 N N . LEU B 1 4 ? 54.562 -56.125 11 1 44.75 4 LEU B N 1
ATOM 2579 C CA . LEU B 1 4 ? 54.156 -54.812 11.5 1 44.75 4 LEU B CA 1
ATOM 2580 C C . LEU B 1 4 ? 52.969 -54.281 10.727 1 44.75 4 LEU B C 1
ATOM 2582 O O . LEU B 1 4 ? 53.062 -54 9.531 1 44.75 4 LEU B O 1
ATOM 2586 N N . PHE B 1 5 ? 51.719 -54.688 10.984 1 46.78 5 PHE B N 1
ATOM 2587 C CA . PHE B 1 5 ? 50.469 -54.094 10.484 1 46.78 5 PHE B CA 1
ATOM 2588 C C . PHE B 1 5 ? 50.438 -52.594 10.734 1 46.78 5 PHE B C 1
ATOM 2590 O O . PHE B 1 5 ? 50.5 -52.156 11.883 1 46.78 5 PHE B O 1
ATOM 2597 N N . TYR B 1 6 ? 50.938 -51.719 9.82 1 46.06 6 TYR B N 1
ATOM 2598 C CA . TYR B 1 6 ? 50.812 -50.281 9.812 1 46.06 6 TYR B CA 1
ATOM 2599 C C . TYR B 1 6 ? 49.344 -49.875 9.836 1 46.06 6 TYR B C 1
ATOM 2601 O O . TYR B 1 6 ? 48.562 -50.219 8.93 1 46.06 6 TYR B O 1
ATOM 2609 N N . LEU B 1 7 ? 48.656 -49.75 10.953 1 46.5 7 LEU B N 1
ATOM 2610 C CA . LEU B 1 7 ? 47.375 -49.094 11.141 1 46.5 7 LEU B CA 1
ATOM 2611 C C . LEU B 1 7 ? 47.375 -47.688 10.594 1 46.5 7 LEU B C 1
ATOM 2613 O O . LEU B 1 7 ? 48.094 -46.812 11.109 1 46.5 7 LEU B O 1
ATOM 2617 N N . PHE B 1 8 ? 47.062 -47.5 9.328 1 50.66 8 PHE B N 1
ATOM 2618 C CA . PHE B 1 8 ? 46.812 -46.188 8.75 1 50.66 8 PHE B CA 1
ATOM 2619 C C . PHE B 1 8 ? 45.625 -45.531 9.438 1 50.66 8 PHE B C 1
ATOM 2621 O O . PHE B 1 8 ? 44.469 -46 9.32 1 50.66 8 PHE B O 1
ATOM 2628 N N . ALA B 1 9 ? 45.781 -44.781 10.531 1 49.06 9 ALA B N 1
ATOM 2629 C CA . ALA B 1 9 ? 44.781 -43.906 11.125 1 49.06 9 ALA B CA 1
ATOM 2630 C C . ALA B 1 9 ? 44.375 -42.812 10.148 1 49.06 9 ALA B C 1
ATOM 2632 O O . ALA B 1 9 ? 45.188 -41.969 9.766 1 49.06 9 ALA B O 1
ATOM 2633 N N . TRP B 1 10 ? 43.281 -43.031 9.359 1 52.22 10 TRP B N 1
ATOM 2634 C CA . TRP B 1 10 ? 42.656 -42 8.586 1 52.22 10 TRP B CA 1
ATOM 2635 C C . TRP B 1 10 ? 42.219 -40.844 9.492 1 52.22 10 TRP B C 1
ATOM 2637 O O . TRP B 1 10 ? 41.312 -41 10.336 1 52.22 10 TRP B O 1
ATOM 2647 N N . LEU B 1 11 ? 43.062 -39.812 9.68 1 49.72 11 LEU B N 1
ATOM 2648 C CA . LEU B 1 11 ? 42.656 -38.562 10.281 1 49.72 11 LEU B CA 1
ATOM 2649 C C . LEU B 1 11 ? 41.562 -37.906 9.461 1 49.72 11 LEU B C 1
ATOM 2651 O O . LEU B 1 11 ? 41.812 -37.438 8.336 1 49.72 11 LEU B O 1
ATOM 2655 N N . CYS B 1 12 ? 40.281 -38.25 9.734 1 47.31 12 CYS B N 1
ATOM 2656 C CA . CYS B 1 12 ? 39.156 -37.5 9.25 1 47.31 12 CYS B CA 1
ATOM 2657 C C . CYS B 1 12 ? 39.25 -36.031 9.664 1 47.31 12 CYS B C 1
ATOM 2659 O O . CYS B 1 12 ? 39.125 -35.688 10.844 1 47.31 12 CYS B O 1
ATOM 2661 N N . CYS B 1 13 ? 39.938 -35.188 8.938 1 50.28 13 CYS B N 1
ATOM 2662 C CA . CYS B 1 13 ? 39.844 -33.719 9.078 1 50.28 13 CYS B CA 1
ATOM 2663 C C . CYS B 1 13 ? 38.406 -33.281 8.93 1 50.28 13 CYS B C 1
ATOM 2665 O O . CYS B 1 13 ? 37.906 -33.156 7.812 1 50.28 13 CYS B O 1
ATOM 2667 N N . ILE B 1 14 ? 37.531 -33.5 9.883 1 49.38 14 ILE B N 1
ATOM 2668 C CA . ILE B 1 14 ? 36.281 -32.781 9.938 1 49.38 14 ILE B CA 1
ATOM 2669 C C . ILE B 1 14 ? 36.531 -31.297 9.836 1 49.38 14 ILE B C 1
ATOM 2671 O O . ILE B 1 14 ? 37.062 -30.688 10.773 1 49.38 14 ILE B O 1
ATOM 2675 N N . SER B 1 15 ? 36.625 -30.781 8.648 1 51.03 15 SER B N 1
ATOM 2676 C CA . SER B 1 15 ? 36.5 -29.328 8.508 1 51.03 15 SER B CA 1
ATOM 2677 C C . SER B 1 15 ? 35.219 -28.812 9.148 1 51.03 15 SER B C 1
ATOM 2679 O O . SER B 1 15 ? 34.125 -29.125 8.68 1 51.03 15 SER B O 1
ATOM 2681 N N . TRP B 1 16 ? 35.281 -28.531 10.43 1 49.38 16 TRP B N 1
ATOM 2682 C CA . TRP B 1 16 ? 34.188 -27.703 10.961 1 49.38 16 TRP B CA 1
ATOM 2683 C C . TRP B 1 16 ? 33.938 -26.5 10.062 1 49.38 16 TRP B C 1
ATOM 2685 O O . TRP B 1 16 ? 34.75 -25.594 9.969 1 49.38 16 TRP B O 1
ATOM 2695 N N . ALA B 1 17 ? 33.188 -26.734 8.984 1 48.44 17 ALA B N 1
ATOM 2696 C CA . ALA B 1 17 ? 32.656 -25.516 8.391 1 48.44 17 ALA B CA 1
ATOM 2697 C C . ALA B 1 17 ? 32.062 -24.609 9.453 1 48.44 17 ALA B C 1
ATOM 2699 O O . ALA B 1 17 ? 31.062 -24.969 10.102 1 48.44 17 ALA B O 1
ATOM 2700 N N . SER B 1 18 ? 32.844 -23.812 10.164 1 47.66 18 SER B N 1
ATOM 2701 C CA . SER B 1 18 ? 32.281 -22.781 11.047 1 47.66 18 SER B CA 1
ATOM 2702 C C . SER B 1 18 ? 31.047 -22.125 10.406 1 47.66 18 SER B C 1
ATOM 2704 O O . SER B 1 18 ? 31.172 -21.438 9.383 1 47.66 18 SER B O 1
ATOM 2706 N N . ALA B 1 19 ? 29.984 -22.766 10.469 1 52.12 19 ALA B N 1
ATOM 2707 C CA . ALA B 1 19 ? 28.766 -22.031 10.102 1 52.12 19 ALA B CA 1
ATOM 2708 C C . ALA B 1 19 ? 28.875 -20.562 10.5 1 52.12 19 ALA B C 1
ATOM 2710 O O . ALA B 1 19 ? 28.906 -20.234 11.688 1 52.12 19 ALA B O 1
ATOM 2711 N N . SER B 1 20 ? 29.609 -19.734 9.797 1 62.06 20 SER B N 1
ATOM 2712 C CA . SER B 1 20 ? 29.734 -18.312 10.094 1 62.06 20 SER B CA 1
ATOM 2713 C C . SER B 1 20 ? 28.422 -17.75 10.633 1 62.06 20 SER B C 1
ATOM 2715 O O . SER B 1 20 ? 27.359 -17.922 10.016 1 62.06 20 SER B O 1
ATOM 2717 N N . ALA B 1 21 ? 28.312 -17.578 11.977 1 74.88 21 ALA B N 1
ATOM 2718 C CA . ALA B 1 21 ? 27.156 -17.062 12.688 1 74.88 21 ALA B CA 1
ATOM 2719 C C . ALA B 1 21 ? 26.547 -15.859 11.953 1 74.88 21 ALA B C 1
ATOM 2721 O O . ALA B 1 21 ? 27.281 -15.062 11.359 1 74.88 21 ALA B O 1
ATOM 2722 N N . GLN B 1 22 ? 25.219 -15.914 11.703 1 88.69 22 GLN B N 1
ATOM 2723 C CA . GLN B 1 22 ? 24.484 -14.797 11.125 1 88.69 22 GLN B CA 1
ATOM 2724 C C . GLN B 1 22 ? 24.641 -13.539 11.977 1 88.69 22 GLN B C 1
ATOM 2726 O O . GLN B 1 22 ? 24.703 -13.609 13.203 1 88.69 22 GLN B O 1
ATOM 2731 N N . PRO B 1 23 ? 24.906 -12.453 11.336 1 94.94 23 PRO B N 1
ATOM 2732 C CA . PRO B 1 23 ? 25.047 -11.211 12.102 1 94.94 23 PRO B CA 1
ATOM 2733 C C . PRO B 1 23 ? 23.797 -10.852 12.891 1 94.94 23 PRO B C 1
ATOM 2735 O O . PRO B 1 23 ? 22.672 -11.172 12.461 1 94.94 23 PRO B O 1
ATOM 2738 N N . VAL B 1 24 ? 24.016 -10.242 14.055 1 96.5 24 VAL B N 1
ATOM 2739 C CA . VAL B 1 24 ? 22.922 -9.805 14.906 1 96.5 24 VAL B CA 1
ATOM 2740 C C . VAL B 1 24 ? 23.141 -8.359 15.336 1 96.5 24 VAL B C 1
ATOM 2742 O O . VAL B 1 24 ? 24.234 -7.992 15.758 1 96.5 24 VAL B O 1
ATOM 2745 N N . ILE B 1 25 ? 22.125 -7.57 15.133 1 98.31 25 ILE B N 1
ATOM 2746 C CA . ILE B 1 25 ? 22.172 -6.238 15.719 1 98.31 25 ILE B CA 1
ATOM 2747 C C . ILE B 1 25 ? 21.734 -6.301 17.188 1 98.31 25 ILE B C 1
ATOM 2749 O O . ILE B 1 25 ? 20.547 -6.395 17.484 1 98.31 25 ILE B O 1
ATOM 2753 N N . SER B 1 26 ? 22.656 -6.18 18.016 1 97.75 26 SER B N 1
ATOM 2754 C CA . SER B 1 26 ? 22.391 -6.398 19.422 1 97.75 26 SER B CA 1
ATOM 2755 C C . SER B 1 26 ? 21.875 -5.125 20.094 1 97.75 26 SER B C 1
ATOM 2757 O O . SER B 1 26 ? 21.188 -5.188 21.125 1 97.75 26 SER B O 1
ATOM 2759 N N . TYR B 1 27 ? 22.266 -3.982 19.562 1 98.06 27 TYR B N 1
ATOM 2760 C CA . TYR B 1 27 ? 21.828 -2.725 20.156 1 98.06 27 TYR B CA 1
ATOM 2761 C C . TYR B 1 27 ? 21.609 -1.664 19.094 1 98.06 27 TYR B C 1
ATOM 2763 O O . TYR B 1 27 ? 22.375 -1.573 18.125 1 98.06 27 TYR B O 1
ATOM 2771 N N . ILE B 1 28 ? 20.531 -0.831 19.281 1 98.56 28 ILE B N 1
ATOM 2772 C CA . ILE B 1 28 ? 20.281 0.38 18.516 1 98.56 28 ILE B CA 1
ATOM 2773 C C . ILE B 1 28 ? 19.828 1.503 19.438 1 98.56 28 ILE B C 1
ATOM 2775 O O . ILE B 1 28 ? 19.078 1.265 20.391 1 98.56 28 ILE B O 1
ATOM 2779 N N . SER B 1 29 ? 20.344 2.695 19.188 1 98.44 29 SER B N 1
ATOM 2780 C CA . SER B 1 29 ? 19.891 3.838 19.969 1 98.44 29 SER B CA 1
ATOM 2781 C C . SER B 1 29 ? 18.375 3.926 19.984 1 98.44 29 SER B C 1
ATOM 2783 O O . SER B 1 29 ? 17.719 3.645 18.969 1 98.44 29 SER B O 1
ATOM 2785 N N . PRO B 1 30 ? 17.797 4.234 21.109 1 98.06 30 PRO B N 1
ATOM 2786 C CA . PRO B 1 30 ? 16.359 4.527 21.078 1 98.06 30 PRO B CA 1
ATOM 2787 C C . PRO B 1 30 ? 16.031 5.785 20.281 1 98.06 30 PRO B C 1
ATOM 2789 O O . PRO B 1 30 ? 16.922 6.48 19.812 1 98.06 30 PRO B O 1
ATOM 2792 N N . ASP B 1 31 ? 14.781 6 20.125 1 98.19 31 ASP B N 1
ATOM 2793 C CA . ASP B 1 31 ? 14.344 7.211 19.438 1 98.19 31 ASP B CA 1
ATOM 2794 C C . ASP B 1 31 ? 14.922 8.461 20.109 1 98.19 31 ASP B C 1
ATOM 2796 O O . ASP B 1 31 ? 15.008 8.523 21.344 1 98.19 31 ASP B O 1
ATOM 2800 N N . VAL B 1 32 ? 15.242 9.375 19.359 1 97.94 32 VAL B N 1
ATOM 2801 C CA . VAL B 1 32 ? 15.875 10.594 19.859 1 97.94 32 VAL B CA 1
ATOM 2802 C C . VAL B 1 32 ? 14.961 11.789 19.609 1 97.94 32 VAL B C 1
ATOM 2804 O O . VAL B 1 32 ? 14.398 11.93 18.516 1 97.94 32 VAL B O 1
ATOM 2807 N N . VAL B 1 33 ? 14.742 12.641 20.625 1 97.44 33 VAL B N 1
ATOM 2808 C CA . VAL B 1 33 ? 14.023 13.906 20.5 1 97.44 33 VAL B CA 1
ATOM 2809 C C . VAL B 1 33 ? 15.008 15.07 20.609 1 97.44 33 VAL B C 1
ATOM 2811 O O . VAL B 1 33 ? 15.75 15.172 21.578 1 97.44 33 VAL B O 1
ATOM 2814 N N . ALA B 1 34 ? 15.094 15.898 19.578 1 97.5 34 ALA B N 1
ATOM 2815 C CA . ALA B 1 34 ? 16.062 17 19.547 1 97.5 34 ALA B CA 1
ATOM 2816 C C . ALA B 1 34 ? 15.43 18.266 18.984 1 97.5 34 ALA B C 1
ATOM 2818 O O . ALA B 1 34 ? 14.234 18.297 18.688 1 97.5 34 ALA B O 1
ATOM 2819 N N . ARG B 1 35 ? 16.25 19.453 19.062 1 96.44 35 ARG B N 1
ATOM 2820 C CA . ARG B 1 35 ? 15.891 20.734 18.469 1 96.44 35 ARG B CA 1
ATOM 2821 C C . ARG B 1 35 ? 16.828 21.094 17.312 1 96.44 35 ARG B C 1
ATOM 2823 O O . ARG B 1 35 ? 17.953 20.594 17.25 1 96.44 35 ARG B O 1
ATOM 2830 N N . VAL B 1 36 ? 16.25 21.875 16.453 1 95.31 36 VAL B N 1
ATOM 2831 C CA . VAL B 1 36 ? 17.078 22.344 15.359 1 95.31 36 VAL B CA 1
ATOM 2832 C C . VAL B 1 36 ? 18.359 22.984 15.922 1 95.31 36 VAL B C 1
ATOM 2834 O O . VAL B 1 36 ? 18.312 23.75 16.891 1 95.31 36 VAL B O 1
ATOM 2837 N N . GLY B 1 37 ? 19.516 22.609 15.328 1 96.69 37 GLY B N 1
ATOM 2838 C CA . GLY B 1 37 ? 20.797 23.141 15.773 1 96.69 37 GLY B CA 1
ATOM 2839 C C . GLY B 1 37 ? 21.547 22.188 16.672 1 96.69 37 GLY B C 1
ATOM 2840 O O . GLY B 1 37 ? 22.75 22.328 16.859 1 96.69 37 GLY B O 1
ATOM 2841 N N . ASP B 1 38 ? 20.844 21.188 17.234 1 97.81 38 ASP B N 1
ATOM 2842 C CA . ASP B 1 38 ? 21.469 20.234 18.125 1 97.81 38 ASP B CA 1
ATOM 2843 C C . ASP B 1 38 ? 22.375 19.266 17.359 1 97.81 38 ASP B C 1
ATOM 2845 O O . ASP B 1 38 ? 22.359 19.25 16.125 1 97.81 38 ASP B O 1
ATOM 2849 N N . THR B 1 39 ? 23.266 18.609 18.125 1 98.56 39 THR B N 1
ATOM 2850 C CA . THR B 1 39 ? 24.047 17.484 17.609 1 98.56 39 THR B CA 1
ATOM 2851 C C . THR B 1 39 ? 23.547 16.172 18.188 1 98.56 39 THR B C 1
ATOM 2853 O O . THR B 1 39 ? 23.328 16.047 19.391 1 98.56 39 THR B O 1
ATOM 2856 N N . VAL B 1 40 ? 23.266 15.203 17.281 1 98.44 40 VAL B N 1
ATOM 2857 C CA . VAL B 1 40 ? 22.766 13.914 17.75 1 98.44 40 VAL B CA 1
ATOM 2858 C C . VAL B 1 40 ? 23.688 12.797 17.25 1 98.44 40 VAL B C 1
ATOM 2860 O O . VAL B 1 40 ? 24.453 12.992 16.312 1 98.44 40 VAL B O 1
ATOM 2863 N N . GLU B 1 41 ? 23.656 11.672 17.938 1 98.5 41 GLU B N 1
ATOM 2864 C CA . GLU B 1 41 ? 24.453 10.508 17.578 1 98.5 41 GLU B CA 1
ATOM 2865 C C . GLU B 1 41 ? 23.641 9.227 17.688 1 98.5 41 GLU B C 1
ATOM 2867 O O . GLU B 1 41 ? 22.984 8.984 18.703 1 98.5 41 GLU B O 1
ATOM 2872 N N . PHE B 1 42 ? 23.641 8.438 16.641 1 98.62 42 PHE B N 1
ATOM 2873 C CA . PHE B 1 42 ? 23 7.125 16.594 1 98.62 42 PHE B CA 1
ATOM 2874 C C . PHE B 1 42 ? 24.031 6.012 16.703 1 98.62 42 PHE B C 1
ATOM 2876 O O . PHE B 1 42 ? 25.016 6 15.969 1 98.62 42 PHE B O 1
ATOM 2883 N N . ASN B 1 43 ? 23.766 5.078 17.594 1 98.75 43 ASN B N 1
ATOM 2884 C CA . ASN B 1 43 ? 24.672 3.951 17.766 1 98.75 43 ASN B CA 1
ATOM 2885 C C . ASN B 1 43 ? 24 2.627 17.422 1 98.75 43 ASN B C 1
ATOM 2887 O O . ASN B 1 43 ? 22.844 2.406 17.797 1 98.75 43 ASN B O 1
ATOM 2891 N N . CYS B 1 44 ? 24.672 1.812 16.734 1 98.62 44 CYS B N 1
ATOM 2892 C CA . CYS B 1 44 ? 24.25 0.468 16.359 1 98.62 44 CYS B CA 1
ATOM 2893 C C . CYS B 1 44 ? 25.344 -0.548 16.641 1 98.62 44 CYS B C 1
ATOM 2895 O O . CYS B 1 44 ? 26.453 -0.428 16.109 1 98.62 44 CYS B O 1
ATOM 2897 N N . THR B 1 45 ? 25.078 -1.506 17.484 1 98.62 45 THR B N 1
ATOM 2898 C CA . THR B 1 45 ? 26.047 -2.553 17.797 1 98.62 45 THR B CA 1
ATOM 2899 C C . THR B 1 45 ? 25.703 -3.836 17.031 1 98.62 45 THR B C 1
ATOM 2901 O O . THR B 1 45 ? 24.609 -4.367 17.172 1 98.62 45 THR B O 1
ATOM 2904 N N . VAL B 1 46 ? 26.625 -4.27 16.25 1 98.12 46 VAL B N 1
ATOM 2905 C CA . VAL B 1 46 ? 26.438 -5.473 15.453 1 98.12 46 VAL B CA 1
ATOM 2906 C C . VAL B 1 46 ? 27.406 -6.562 15.906 1 98.12 46 VAL B C 1
ATOM 2908 O O . VAL B 1 46 ? 28.609 -6.309 16.062 1 98.12 46 VAL B O 1
ATOM 2911 N N . GLU B 1 47 ? 26.859 -7.695 16.141 1 97.5 47 GLU B N 1
ATOM 2912 C CA . GLU B 1 47 ? 27.656 -8.867 16.5 1 97.5 47 GLU B CA 1
ATOM 2913 C C . GLU B 1 47 ? 27.859 -9.789 15.297 1 97.5 47 GLU B C 1
ATOM 2915 O O . GLU B 1 47 ? 27 -9.875 14.43 1 97.5 47 GLU B O 1
ATOM 2920 N N . HIS B 1 48 ? 29.062 -10.43 15.219 1 96.06 48 HIS B N 1
ATOM 2921 C CA . HIS B 1 48 ? 29.406 -11.383 14.164 1 96.06 48 HIS B CA 1
ATOM 2922 C C . HIS B 1 48 ? 29.312 -10.742 12.789 1 96.06 48 HIS B C 1
ATOM 2924 O O . HIS B 1 48 ? 28.688 -11.297 11.883 1 96.06 48 HIS B O 1
ATOM 2930 N N . VAL B 1 49 ? 29.812 -9.57 12.688 1 93.25 49 VAL B N 1
ATOM 2931 C CA . VAL B 1 49 ? 29.719 -8.812 11.445 1 93.25 49 VAL B CA 1
ATOM 2932 C C . VAL B 1 49 ? 30.531 -9.492 10.352 1 93.25 49 VAL B C 1
ATOM 2934 O O . VAL B 1 49 ? 30.125 -9.508 9.188 1 93.25 49 VAL B O 1
ATOM 2937 N N . GLY B 1 50 ? 31.703 -10.062 10.75 1 91.19 50 GLY B N 1
ATOM 2938 C CA . GLY B 1 50 ? 32.562 -10.672 9.75 1 91.19 50 GLY B CA 1
ATOM 2939 C C . GLY B 1 50 ? 32.938 -9.727 8.625 1 91.19 50 GLY B C 1
ATOM 2940 O O . GLY B 1 50 ? 33.406 -8.617 8.875 1 91.19 50 GLY B O 1
ATOM 2941 N N . GLN B 1 51 ? 32.719 -10.188 7.402 1 91.25 51 GLN B N 1
ATOM 2942 C CA . GLN B 1 51 ? 33.062 -9.375 6.246 1 91.25 51 GLN B CA 1
ATOM 2943 C C . GLN B 1 51 ? 31.859 -8.625 5.715 1 91.25 51 GLN B C 1
ATOM 2945 O O . GLN B 1 51 ? 31.922 -7.992 4.66 1 91.25 51 GLN B O 1
ATOM 2950 N N . MET B 1 52 ? 30.844 -8.695 6.477 1 94.19 52 MET B N 1
ATOM 2951 C CA . MET B 1 52 ? 29.609 -8.062 6.012 1 94.19 52 MET B CA 1
ATOM 2952 C C . MET B 1 52 ? 29.688 -6.551 6.164 1 94.19 52 MET B C 1
ATOM 2954 O O . MET B 1 52 ? 30.531 -6.035 6.891 1 94.19 52 MET B O 1
ATOM 2958 N N . THR B 1 53 ? 28.781 -5.953 5.453 1 96.19 53 THR B N 1
ATOM 2959 C CA . THR B 1 53 ? 28.781 -4.492 5.449 1 96.19 53 THR B CA 1
ATOM 2960 C C . THR B 1 53 ? 27.641 -3.957 6.312 1 96.19 53 THR B C 1
ATOM 2962 O O . THR B 1 53 ? 26.516 -4.465 6.254 1 96.19 53 THR B O 1
ATOM 2965 N N . VAL B 1 54 ? 28.047 -2.996 7.109 1 97.5 54 VAL B N 1
ATOM 2966 C CA . VAL B 1 54 ? 27.031 -2.295 7.895 1 97.5 54 VAL B CA 1
ATOM 2967 C C . VAL B 1 54 ? 26.812 -0.9 7.316 1 97.5 54 VAL B C 1
ATOM 2969 O O . VAL B 1 54 ? 27.766 -0.194 6.988 1 97.5 54 VAL B O 1
ATOM 2972 N N . SER B 1 55 ? 25.516 -0.572 7.184 1 97.06 55 SER B N 1
ATOM 2973 C CA . SER B 1 55 ? 25.172 0.715 6.594 1 97.06 55 SER B CA 1
ATOM 2974 C C . SER B 1 55 ? 24.109 1.429 7.426 1 97.06 55 SER B C 1
ATOM 2976 O O . SER B 1 55 ? 23.328 0.786 8.133 1 97.06 55 SER B O 1
ATOM 2978 N N . TRP B 1 56 ? 24.219 2.754 7.449 1 97.62 56 TRP B N 1
ATOM 2979 C CA . TRP B 1 56 ? 23.109 3.584 7.922 1 97.62 56 TRP B CA 1
ATOM 2980 C C . TRP B 1 56 ? 22.297 4.121 6.754 1 97.62 56 TRP B C 1
ATOM 2982 O O . TRP B 1 56 ? 22.859 4.539 5.734 1 97.62 56 TRP B O 1
ATOM 2992 N N . ALA B 1 57 ? 21.031 4.074 6.906 1 96.44 57 ALA B N 1
ATOM 2993 C CA . ALA B 1 57 ? 20.141 4.602 5.875 1 96.44 57 ALA B CA 1
ATOM 2994 C C . ALA B 1 57 ? 19.016 5.422 6.488 1 96.44 57 ALA B C 1
ATOM 2996 O O . ALA B 1 57 ? 18.609 5.18 7.629 1 96.44 57 ALA B O 1
ATOM 2997 N N . LYS B 1 58 ? 18.688 6.438 5.785 1 95.38 58 LYS B N 1
ATOM 2998 C CA . LYS B 1 58 ? 17.469 7.164 6.121 1 95.38 58 LYS B CA 1
ATOM 2999 C C . LYS B 1 58 ? 16.281 6.645 5.316 1 95.38 58 LYS B C 1
ATOM 3001 O O . LYS B 1 58 ? 16.328 6.582 4.086 1 95.38 58 LYS B O 1
ATOM 3006 N N . SER B 1 59 ? 15.266 6.203 6.055 1 88.38 59 SER B N 1
ATOM 3007 C CA . SER B 1 59 ? 14.141 5.547 5.402 1 88.38 59 SER B CA 1
ATOM 3008 C C . SER B 1 59 ? 12.906 6.445 5.398 1 88.38 59 SER B C 1
ATOM 3010 O O . SER B 1 59 ? 12.43 6.855 6.457 1 88.38 59 SER B O 1
ATOM 3012 N N . GLU B 1 60 ? 12.555 6.812 4.242 1 81.5 60 GLU B N 1
ATOM 3013 C CA . GLU B 1 60 ? 11.289 7.527 4.066 1 81.5 60 GLU B CA 1
ATOM 3014 C C . GLU B 1 60 ? 10.25 6.645 3.389 1 81.5 60 GLU B C 1
ATOM 3016 O O . GLU B 1 60 ? 10.586 5.617 2.797 1 81.5 60 GLU B O 1
ATOM 3021 N N . PRO B 1 61 ? 8.914 6.875 3.648 1 74.56 61 PRO B N 1
ATOM 3022 C CA . PRO B 1 61 ? 7.855 6.023 3.105 1 74.56 61 PRO B CA 1
ATOM 3023 C C . PRO B 1 61 ? 8.094 5.645 1.645 1 74.56 61 PRO B C 1
ATOM 3025 O O . PRO B 1 61 ? 7.836 4.504 1.248 1 74.56 61 PRO B O 1
ATOM 3028 N N . ASN B 1 62 ? 8.656 6.516 0.865 1 72.62 62 ASN B N 1
ATOM 3029 C CA . ASN B 1 62 ? 8.758 6.141 -0.54 1 72.62 62 ASN B CA 1
ATOM 3030 C C . ASN B 1 62 ? 10.211 6.164 -1.02 1 72.62 62 ASN B C 1
ATOM 3032 O O . ASN B 1 62 ? 10.469 6.102 -2.223 1 72.62 62 ASN B O 1
ATOM 3036 N N . SER B 1 63 ? 11.055 6.258 -0.024 1 80.44 63 SER B N 1
ATOM 3037 C CA . SER B 1 63 ? 12.438 6.371 -0.464 1 80.44 63 SER B CA 1
ATOM 3038 C C . SER B 1 63 ? 13.406 6.059 0.673 1 80.44 63 SER B C 1
ATOM 3040 O O . SER B 1 63 ? 13.109 6.328 1.839 1 80.44 63 SER B O 1
ATOM 3042 N N . ALA B 1 64 ? 14.391 5.352 0.35 1 89.62 64 ALA B N 1
ATOM 3043 C CA . ALA B 1 64 ? 15.484 5.129 1.29 1 89.62 64 ALA B CA 1
ATOM 3044 C C . ALA B 1 64 ? 16.812 5.574 0.697 1 89.62 64 ALA B C 1
ATOM 3046 O O . ALA B 1 64 ? 17.094 5.32 -0.476 1 89.62 64 ALA B O 1
ATOM 3047 N N . VAL B 1 65 ? 17.5 6.316 1.49 1 94.25 65 VAL B N 1
ATOM 3048 C CA . VAL B 1 65 ? 18.797 6.812 1.05 1 94.25 65 VAL B CA 1
ATOM 3049 C C . VAL B 1 65 ? 19.906 6.262 1.954 1 94.25 65 VAL B C 1
ATOM 3051 O O . VAL B 1 65 ? 19.828 6.375 3.18 1 94.25 65 VAL B O 1
ATOM 3054 N N . VAL B 1 66 ? 20.891 5.676 1.335 1 95.56 66 VAL B N 1
ATOM 3055 C CA . VAL B 1 66 ? 22.031 5.168 2.088 1 95.56 66 VAL B CA 1
ATOM 3056 C C . VAL B 1 66 ? 22.922 6.332 2.514 1 95.56 66 VAL B C 1
ATOM 3058 O O . VAL B 1 66 ? 23.344 7.137 1.681 1 95.56 66 VAL B O 1
ATOM 3061 N N . LEU B 1 67 ? 23.188 6.406 3.744 1 96.69 67 LEU B N 1
ATOM 3062 C CA . LEU B 1 67 ? 23.953 7.527 4.273 1 96.69 67 LEU B CA 1
ATOM 3063 C C . LEU B 1 67 ? 25.406 7.141 4.473 1 96.69 67 LEU B C 1
ATOM 3065 O O . LEU B 1 67 ? 26.297 7.988 4.387 1 96.69 67 LEU B O 1
ATOM 3069 N N . SER B 1 68 ? 25.594 5.91 4.77 1 96.56 68 SER B N 1
ATOM 3070 C CA . SER B 1 68 ? 26.953 5.434 4.98 1 96.56 68 SER B CA 1
ATOM 3071 C C . SER B 1 68 ? 27.062 3.941 4.688 1 96.56 68 SER B C 1
ATOM 3073 O O . SER B 1 68 ? 26.078 3.219 4.719 1 96.56 68 SER B O 1
ATOM 3075 N N . MET B 1 69 ? 28.172 3.51 4.305 1 95.06 69 MET B N 1
ATOM 3076 C CA . MET B 1 69 ? 28.578 2.113 4.16 1 95.06 69 MET B CA 1
ATOM 3077 C C . MET B 1 69 ? 29.953 1.87 4.777 1 95.06 69 MET B C 1
ATOM 3079 O O . MET B 1 69 ? 30.938 2.502 4.387 1 95.06 69 MET B O 1
ATOM 3083 N N . ARG B 1 70 ? 29.969 0.927 5.746 1 92.75 70 ARG B N 1
ATOM 3084 C CA . ARG B 1 70 ? 31.188 0.721 6.523 1 92.75 70 ARG B CA 1
ATOM 3085 C C . ARG B 1 70 ? 31.609 2.01 7.215 1 92.75 70 ARG B C 1
ATOM 3087 O O . ARG B 1 70 ? 30.875 2.555 8.039 1 92.75 70 ARG B O 1
ATOM 3094 N N . ASN B 1 71 ? 32.719 2.586 6.867 1 93.44 71 ASN B N 1
ATOM 3095 C CA . ASN B 1 71 ? 33.188 3.816 7.5 1 93.44 71 ASN B CA 1
ATOM 3096 C C . ASN B 1 71 ? 33.219 4.98 6.512 1 93.44 71 ASN B C 1
ATOM 3098 O O . ASN B 1 71 ? 33.969 5.941 6.691 1 93.44 71 ASN B O 1
ATOM 3102 N N . MET B 1 72 ? 32.344 4.859 5.492 1 93.88 72 MET B N 1
ATOM 3103 C CA . MET B 1 72 ? 32.312 5.895 4.461 1 93.88 72 MET B CA 1
ATOM 3104 C C . MET B 1 72 ? 30.938 6.531 4.375 1 93.88 72 MET B C 1
ATOM 3106 O O . MET B 1 72 ? 29.922 5.836 4.473 1 93.88 72 MET B O 1
ATOM 3110 N N . LEU B 1 73 ? 31.031 7.852 4.156 1 96.38 73 LEU B N 1
ATOM 3111 C CA . LEU B 1 73 ? 29.766 8.578 3.998 1 96.38 73 LEU B CA 1
ATOM 3112 C C . LEU B 1 73 ? 29.375 8.664 2.529 1 96.38 73 LEU B C 1
ATOM 3114 O O . LEU B 1 73 ? 30.234 8.773 1.652 1 96.38 73 LEU B O 1
ATOM 3118 N N . SER B 1 74 ? 28.062 8.672 2.314 1 95.31 74 SER B N 1
ATOM 3119 C CA . SER B 1 74 ? 27.547 8.781 0.954 1 95.31 74 SER B CA 1
ATOM 3120 C C . SER B 1 74 ? 27.453 10.234 0.51 1 95.31 74 SER B C 1
ATOM 3122 O O . SER B 1 74 ? 27.438 10.523 -0.688 1 95.31 74 SER B O 1
ATOM 3124 N N . LEU B 1 75 ? 27.359 11.133 1.461 1 94.12 75 LEU B N 1
ATOM 3125 C CA . LEU B 1 75 ? 27.188 12.555 1.178 1 94.12 75 LEU B CA 1
ATOM 3126 C C . LEU B 1 75 ? 28.391 13.359 1.622 1 94.12 75 LEU B C 1
ATOM 3128 O O . LEU B 1 75 ? 29.016 13.055 2.646 1 94.12 75 LEU B O 1
ATOM 3132 N N . PRO B 1 76 ? 28.734 14.352 0.85 1 91.88 76 PRO B N 1
ATOM 3133 C CA . PRO B 1 76 ? 29.859 15.211 1.251 1 91.88 76 PRO B CA 1
ATOM 3134 C C . PRO B 1 76 ? 29.469 16.234 2.314 1 91.88 76 PRO B C 1
ATOM 3136 O O . PRO B 1 76 ? 30.234 17.141 2.619 1 91.88 76 PRO B O 1
ATOM 3139 N N . ASP B 1 77 ? 28.375 16.125 2.941 1 92.44 77 ASP B N 1
ATOM 3140 C CA . ASP B 1 77 ? 27.891 17.031 3.973 1 92.44 77 ASP B CA 1
ATOM 3141 C C . ASP B 1 77 ? 28.75 16.953 5.23 1 92.44 77 ASP B C 1
ATOM 3143 O O . ASP B 1 77 ? 28.875 15.891 5.836 1 92.44 77 ASP B O 1
ATOM 3147 N N . GLN B 1 78 ? 29.297 18.062 5.68 1 94.94 78 GLN B N 1
ATOM 3148 C CA . GLN B 1 78 ? 30.234 18.109 6.797 1 94.94 78 GLN B CA 1
ATOM 3149 C C . GLN B 1 78 ? 29.516 17.875 8.125 1 94.94 78 GLN B C 1
ATOM 3151 O O . GLN B 1 78 ? 30.156 17.625 9.141 1 94.94 78 GLN B O 1
ATOM 3156 N N . ARG B 1 79 ? 28.266 17.953 8.062 1 97 79 ARG B N 1
ATOM 3157 C CA . ARG B 1 79 ? 27.516 17.766 9.297 1 97 79 ARG B CA 1
ATOM 3158 C C . ARG B 1 79 ? 27.516 16.297 9.711 1 97 79 ARG B C 1
ATOM 3160 O O . ARG B 1 79 ? 27.266 15.961 10.875 1 97 79 ARG B O 1
ATOM 3167 N N . TYR B 1 80 ? 27.734 15.438 8.75 1 97.38 80 TYR B N 1
ATOM 3168 C CA . TYR B 1 80 ? 27.625 14.008 9.008 1 97.38 80 TYR B CA 1
ATOM 3169 C C . TYR B 1 80 ? 29 13.406 9.305 1 97.38 80 TYR B C 1
ATOM 3171 O O . TYR B 1 80 ? 30 13.82 8.727 1 97.38 80 TYR B O 1
ATOM 3179 N N . ASN B 1 81 ? 28.969 12.5 10.242 1 97.94 81 ASN B N 1
ATOM 3180 C CA . ASN B 1 81 ? 30.172 11.734 10.562 1 97.94 81 ASN B CA 1
ATOM 3181 C C . ASN B 1 81 ? 29.828 10.289 10.914 1 97.94 81 ASN B C 1
ATOM 3183 O O . ASN B 1 81 ? 28.812 10.016 11.539 1 97.94 81 ASN B O 1
ATOM 3187 N N . ILE B 1 82 ? 30.688 9.359 10.461 1 98.12 82 ILE B N 1
ATOM 3188 C CA . ILE B 1 82 ? 30.531 7.949 10.797 1 98.12 82 ILE B CA 1
ATOM 3189 C C . ILE B 1 82 ? 31.812 7.441 11.477 1 98.12 82 ILE B C 1
ATOM 3191 O O . ILE B 1 82 ? 32.906 7.719 11.016 1 98.12 82 ILE B O 1
ATOM 3195 N N . THR B 1 83 ? 31.641 6.809 12.578 1 97.94 83 THR B N 1
ATOM 3196 C CA . THR B 1 83 ? 32.75 6.203 13.281 1 97.94 83 THR B CA 1
ATOM 3197 C C . THR B 1 83 ? 32.469 4.742 13.609 1 97.94 83 THR B C 1
ATOM 3199 O O . THR B 1 83 ? 31.328 4.395 13.938 1 97.94 83 THR B O 1
ATOM 3202 N N . VAL B 1 84 ? 33.469 3.916 13.469 1 97.69 84 VAL B N 1
ATOM 3203 C CA . VAL B 1 84 ? 33.344 2.496 13.773 1 97.69 84 VAL B CA 1
ATOM 3204 C C . VAL B 1 84 ? 34.312 2.117 14.883 1 97.69 84 VAL B C 1
ATOM 3206 O O . VAL B 1 84 ? 35.531 2.398 14.781 1 97.69 84 VAL B O 1
ATOM 3209 N N . HIS B 1 85 ? 33.781 1.565 15.938 1 97.25 85 HIS B N 1
ATOM 3210 C CA . HIS B 1 85 ? 34.594 1.055 17.031 1 97.25 85 HIS B CA 1
ATOM 3211 C C . HIS B 1 85 ? 34.469 -0.461 17.141 1 97.25 85 HIS B C 1
ATOM 3213 O O . HIS B 1 85 ? 33.438 -0.977 17.578 1 97.25 85 HIS B O 1
ATOM 3219 N N . GLU B 1 86 ? 35.594 -1.137 16.859 1 95.5 86 GLU B N 1
ATOM 3220 C CA . GLU B 1 86 ? 35.594 -2.598 16.875 1 95.5 86 GLU B CA 1
ATOM 3221 C C . GLU B 1 86 ? 35.938 -3.129 18.266 1 95.5 86 GLU B C 1
ATOM 3223 O O . GLU B 1 86 ? 36.781 -2.568 18.953 1 95.5 86 GLU B O 1
ATOM 3228 N N . ASN B 1 87 ? 35.219 -4.113 18.625 1 95.25 87 ASN B N 1
ATOM 3229 C CA . ASN B 1 87 ? 35.531 -4.887 19.828 1 95.25 87 ASN B CA 1
ATOM 3230 C C . ASN B 1 87 ? 35.781 -6.352 19.484 1 95.25 87 ASN B C 1
ATOM 3232 O O . ASN B 1 87 ? 34.906 -7.195 19.625 1 95.25 87 ASN B O 1
ATOM 3236 N N . PRO B 1 88 ? 37.031 -6.691 19.188 1 92.44 88 PRO B N 1
ATOM 3237 C CA . PRO B 1 88 ? 37.375 -8.047 18.734 1 92.44 88 PRO B CA 1
ATOM 3238 C C . PRO B 1 88 ? 37.094 -9.109 19.797 1 92.44 88 PRO B C 1
ATOM 3240 O O . PRO B 1 88 ? 36.719 -10.234 19.453 1 92.44 88 PRO B O 1
ATOM 3243 N N . ASP B 1 89 ? 37.281 -8.742 21.016 1 93.56 89 ASP B N 1
ATOM 3244 C CA . ASP B 1 89 ? 37.094 -9.695 22.094 1 93.56 89 ASP B CA 1
ATOM 3245 C C . ASP B 1 89 ? 35.656 -10.195 22.125 1 93.56 89 ASP B C 1
ATOM 3247 O O . ASP B 1 89 ? 35.375 -11.352 22.453 1 93.56 89 ASP B O 1
ATOM 3251 N N . GLN B 1 90 ? 34.75 -9.414 21.719 1 93.19 90 GLN B N 1
ATOM 3252 C CA . GLN B 1 90 ? 33.344 -9.75 21.75 1 93.19 90 GLN B CA 1
ATOM 3253 C C . GLN B 1 90 ? 32.812 -10.023 20.344 1 93.19 90 GLN B C 1
ATOM 3255 O O . GLN B 1 90 ? 31.594 -10.195 20.172 1 93.19 90 GLN B O 1
ATOM 3260 N N . ASP B 1 91 ? 33.719 -10.016 19.375 1 95.19 91 ASP B N 1
ATOM 3261 C CA . ASP B 1 91 ? 33.344 -10.18 17.969 1 95.19 91 ASP B CA 1
ATOM 3262 C C . ASP B 1 91 ? 32.188 -9.234 17.609 1 95.19 91 ASP B C 1
ATOM 3264 O O . ASP B 1 91 ? 31.156 -9.672 17.094 1 95.19 91 ASP B O 1
ATOM 3268 N N . SER B 1 92 ? 32.281 -7.977 18.094 1 96.44 92 SER B N 1
ATOM 3269 C CA . SER B 1 92 ? 31.25 -6.969 17.844 1 96.44 92 SER B CA 1
ATOM 3270 C C . SER B 1 92 ? 31.875 -5.629 17.469 1 96.44 92 SER B C 1
ATOM 3272 O O . SER B 1 92 ? 33.094 -5.449 17.578 1 96.44 92 SER B O 1
ATOM 3274 N N . ALA B 1 93 ? 31.094 -4.758 16.875 1 97.5 93 ALA B N 1
ATOM 3275 C CA . ALA B 1 93 ? 31.5 -3.398 16.531 1 97.5 93 ALA B CA 1
ATOM 3276 C C . ALA B 1 93 ? 30.344 -2.418 16.719 1 97.5 93 ALA B C 1
ATOM 3278 O O . ALA B 1 93 ? 29.172 -2.781 16.547 1 97.5 93 ALA B O 1
ATOM 3279 N N . VAL B 1 94 ? 30.703 -1.244 17.141 1 98.19 94 VAL B N 1
ATOM 3280 C CA . VAL B 1 94 ? 29.703 -0.18 17.281 1 98.19 94 VAL B CA 1
ATOM 3281 C C . VAL B 1 94 ? 29.828 0.801 16.109 1 98.19 94 VAL B C 1
ATOM 3283 O O . VAL B 1 94 ? 30.906 1.345 15.867 1 98.19 94 VAL B O 1
ATOM 3286 N N . TYR B 1 95 ? 28.797 0.958 15.398 1 98.44 95 TYR B N 1
ATOM 3287 C CA . TYR B 1 95 ? 28.719 1.933 14.312 1 98.44 95 TYR B CA 1
ATOM 3288 C C . TYR B 1 95 ? 27.953 3.174 14.758 1 98.44 95 TYR B C 1
ATOM 3290 O O . TYR B 1 95 ? 26.734 3.117 14.992 1 98.44 95 TYR B O 1
ATOM 3298 N N . SER B 1 96 ? 28.672 4.328 14.812 1 98.69 96 SER B N 1
ATOM 3299 C CA . SER B 1 96 ? 28.094 5.566 15.312 1 98.69 96 SER B CA 1
ATOM 3300 C C . SER B 1 96 ? 27.922 6.586 14.188 1 98.69 96 SER B C 1
ATOM 3302 O O . SER B 1 96 ? 28.875 6.941 13.508 1 98.69 96 SER B O 1
ATOM 3304 N N . PHE B 1 97 ? 26.734 6.996 14.016 1 98.38 97 PHE B N 1
ATOM 3305 C CA . PHE B 1 97 ? 26.406 8.023 13.039 1 98.38 97 PHE B CA 1
ATOM 3306 C C . PHE B 1 97 ? 26.016 9.328 13.727 1 98.38 97 PHE B C 1
ATOM 3308 O O . PHE B 1 97 ? 25.062 9.367 14.508 1 98.38 97 PHE B O 1
ATOM 3315 N N . ARG B 1 98 ? 26.703 10.359 13.398 1 98.5 98 ARG B N 1
ATOM 3316 C CA . ARG B 1 98 ? 26.516 11.641 14.07 1 98.5 98 ARG B CA 1
ATOM 3317 C C . ARG B 1 98 ? 26.031 12.703 13.086 1 98.5 98 ARG B C 1
ATOM 3319 O O . ARG B 1 98 ? 26.531 12.789 11.961 1 98.5 98 ARG B O 1
ATOM 3326 N N . ILE B 1 99 ? 25.094 13.516 13.477 1 98.12 99 ILE B N 1
ATOM 3327 C CA . ILE B 1 99 ? 24.609 14.664 12.719 1 98.12 99 ILE B CA 1
ATOM 3328 C C . ILE B 1 99 ? 24.781 15.938 13.547 1 98.12 99 ILE B C 1
ATOM 3330 O O . ILE B 1 99 ? 24.172 16.078 14.609 1 98.12 99 ILE B O 1
ATOM 3334 N N . ARG B 1 100 ? 25.531 16.797 13.086 1 98.12 100 ARG B N 1
ATOM 3335 C CA . ARG B 1 100 ? 25.703 18.094 13.734 1 98.12 100 ARG B CA 1
ATOM 3336 C C . ARG B 1 100 ? 24.734 19.109 13.148 1 98.12 100 ARG B C 1
ATOM 3338 O O . ARG B 1 100 ? 24.359 19.031 11.977 1 98.12 100 ARG B O 1
ATOM 3345 N N . GLN B 1 101 ? 24.312 20.094 13.961 1 97.38 101 GLN B N 1
ATOM 3346 C CA . GLN B 1 101 ? 23.453 21.188 13.516 1 97.38 101 GLN B CA 1
ATOM 3347 C C . GLN B 1 101 ? 22.25 20.656 12.742 1 97.38 101 GLN B C 1
ATOM 3349 O O . GLN B 1 101 ? 22.016 21.062 11.602 1 97.38 101 GLN B O 1
ATOM 3354 N N . ILE B 1 102 ? 21.516 19.859 13.445 1 96.62 102 ILE B N 1
ATOM 3355 C CA . ILE B 1 102 ? 20.375 19.172 12.82 1 96.62 102 ILE B CA 1
ATOM 3356 C C . ILE B 1 102 ? 19.406 20.203 12.234 1 96.62 102 ILE B C 1
ATOM 3358 O O . ILE B 1 102 ? 19.234 21.281 12.797 1 96.62 102 ILE B O 1
ATOM 3362 N N . GLU B 1 103 ? 18.844 19.844 11.133 1 95.25 103 GLU B N 1
ATOM 3363 C CA . GLU B 1 103 ? 17.844 20.625 10.43 1 95.25 103 GLU B CA 1
ATOM 3364 C C . GLU B 1 103 ? 16.5 19.906 10.398 1 95.25 103 GLU B C 1
ATOM 3366 O O . GLU B 1 103 ? 16.422 18.719 10.742 1 95.25 103 GLU B O 1
ATOM 3371 N N . ALA B 1 104 ? 15.461 20.656 9.977 1 92.12 104 ALA B N 1
ATOM 3372 C CA . ALA B 1 104 ? 14.117 20.078 9.945 1 92.12 104 ALA B CA 1
ATOM 3373 C C . ALA B 1 104 ? 14.055 18.844 9.062 1 92.12 104 ALA B C 1
ATOM 3375 O O . ALA B 1 104 ? 13.375 17.875 9.383 1 92.12 104 ALA B O 1
ATOM 3376 N N . ASN B 1 105 ? 14.859 18.844 8.008 1 92.06 105 ASN B N 1
ATOM 3377 C CA . ASN B 1 105 ? 14.82 17.766 7.027 1 92.06 105 ASN B CA 1
ATOM 3378 C C . ASN B 1 105 ? 15.492 16.5 7.559 1 92.06 105 ASN B C 1
ATOM 3380 O O . ASN B 1 105 ? 15.359 15.43 6.965 1 92.06 105 ASN B O 1
ATOM 3384 N N . ASP B 1 106 ? 16.125 16.625 8.672 1 95.62 106 ASP B N 1
ATOM 3385 C CA . ASP B 1 106 ? 16.797 15.477 9.242 1 95.62 106 ASP B CA 1
ATOM 3386 C C . ASP B 1 106 ? 15.82 14.578 9.992 1 95.62 106 ASP B C 1
ATOM 3388 O O . ASP B 1 106 ? 16.141 13.438 10.328 1 95.62 106 ASP B O 1
ATOM 3392 N N . LYS B 1 107 ? 14.633 15.078 10.172 1 95.12 107 LYS B N 1
ATOM 3393 C CA . LYS B 1 107 ? 13.617 14.32 10.891 1 95.12 107 LYS B CA 1
ATOM 3394 C C . LYS B 1 107 ? 13.266 13.031 10.156 1 95.12 107 LYS B C 1
ATOM 3396 O O . LYS B 1 107 ? 13.25 13 8.922 1 95.12 107 LYS B O 1
ATOM 3401 N N . GLY B 1 108 ? 12.945 11.969 10.992 1 94.69 108 GLY B N 1
ATOM 3402 C CA . GLY B 1 108 ? 12.438 10.758 10.367 1 94.69 108 GLY B CA 1
ATOM 3403 C C . GLY B 1 108 ? 13.141 9.5 10.844 1 94.69 108 GLY B C 1
ATOM 3404 O O . GLY B 1 108 ? 13.93 9.547 11.789 1 94.69 108 GLY B O 1
ATOM 3405 N N . PRO B 1 109 ? 12.789 8.469 10.156 1 96.75 109 PRO B N 1
ATOM 3406 C CA . PRO B 1 109 ? 13.367 7.184 10.555 1 96.75 109 PRO B CA 1
ATOM 3407 C C . PRO B 1 109 ? 14.758 6.957 9.969 1 96.75 109 PRO B C 1
ATOM 3409 O O . PRO B 1 109 ? 15.016 7.336 8.82 1 96.75 109 PRO B O 1
ATOM 3412 N N . TYR B 1 110 ? 15.617 6.426 10.781 1 97.62 110 TYR B N 1
ATOM 3413 C CA . TYR B 1 110 ? 16.938 5.957 10.391 1 97.62 110 TYR B CA 1
ATOM 3414 C C . TYR B 1 110 ? 17.094 4.465 10.656 1 97.62 110 TYR B C 1
ATOM 3416 O O . TYR B 1 110 ? 16.516 3.934 11.602 1 97.62 110 TYR B O 1
ATOM 3424 N N . GLU B 1 111 ? 17.891 3.873 9.805 1 96.75 111 GLU B N 1
ATOM 3425 C CA . GLU B 1 111 ? 18.016 2.42 9.898 1 96.75 111 GLU B CA 1
ATOM 3426 C C . GLU B 1 111 ? 19.484 1.982 9.859 1 96.75 111 GLU B C 1
ATOM 3428 O O . GLU B 1 111 ? 20.25 2.473 9.031 1 96.75 111 GLU B O 1
ATOM 3433 N N . CYS B 1 112 ? 19.734 1.132 10.812 1 98.12 112 CYS B N 1
ATOM 3434 C CA . CYS B 1 112 ? 20.984 0.383 10.734 1 98.12 112 CYS B CA 1
ATOM 3435 C C . CYS B 1 112 ? 20.781 -0.929 9.984 1 98.12 112 CYS B C 1
ATOM 3437 O O . CYS B 1 112 ? 19.906 -1.72 10.328 1 98.12 112 CYS B O 1
ATOM 3439 N N . GLN B 1 113 ? 21.625 -1.134 8.977 1 96.88 113 GLN B N 1
ATOM 3440 C CA . GLN B 1 113 ? 21.422 -2.293 8.117 1 96.88 113 GLN B CA 1
ATOM 3441 C C . GLN B 1 113 ? 22.703 -3.121 8 1 96.88 113 GLN B C 1
ATOM 3443 O O . GLN B 1 113 ? 23.781 -2.576 7.773 1 96.88 113 GLN B O 1
ATOM 3448 N N . VAL B 1 114 ? 22.531 -4.391 8.164 1 97.31 114 VAL B N 1
ATOM 3449 C CA . VAL B 1 114 ? 23.609 -5.328 7.859 1 97.31 114 VAL B CA 1
ATOM 3450 C C . VAL B 1 114 ? 23.281 -6.086 6.574 1 97.31 114 VAL B C 1
ATOM 3452 O O . VAL B 1 114 ? 22.297 -6.816 6.512 1 97.31 114 VAL B O 1
ATOM 3455 N N . ILE B 1 115 ? 24.125 -5.887 5.605 1 95.75 115 ILE B N 1
ATOM 3456 C CA . ILE B 1 115 ? 23.891 -6.523 4.312 1 95.75 115 ILE B CA 1
ATOM 3457 C C . ILE B 1 115 ? 24.422 -7.953 4.34 1 95.75 115 ILE B C 1
ATOM 3459 O O . ILE B 1 115 ? 25.641 -8.172 4.41 1 95.75 115 ILE B O 1
ATOM 3463 N N . VAL B 1 116 ? 23.531 -8.906 4.277 1 93.75 116 VAL B N 1
ATOM 3464 C CA . VAL B 1 116 ? 23.875 -10.32 4.402 1 93.75 116 VAL B CA 1
ATOM 3465 C C . VAL B 1 116 ? 24.031 -10.938 3.016 1 93.75 116 VAL B C 1
ATOM 3467 O O . VAL B 1 116 ? 24.969 -11.719 2.779 1 93.75 116 VAL B O 1
ATOM 3470 N N . SER B 1 117 ? 23.141 -10.617 2.133 1 92 117 SER B N 1
ATOM 3471 C CA . SER B 1 117 ? 23.172 -11.078 0.748 1 92 117 SER B CA 1
ATOM 3472 C C . SER B 1 117 ? 22.578 -10.039 -0.192 1 92 117 SER B C 1
ATOM 3474 O O . SER B 1 117 ? 22.266 -8.922 0.227 1 92 117 SER B O 1
ATOM 3476 N N . SER B 1 118 ? 22.5 -10.422 -1.45 1 91.44 118 SER B N 1
ATOM 3477 C CA . SER B 1 118 ? 21.953 -9.492 -2.434 1 91.44 118 SER B CA 1
ATOM 3478 C C . SER B 1 118 ? 20.453 -9.281 -2.227 1 91.44 118 SER B C 1
ATOM 3480 O O . SER B 1 118 ? 19.875 -8.352 -2.781 1 91.44 118 SER B O 1
ATOM 3482 N N . THR B 1 119 ? 19.812 -10.117 -1.453 1 89.94 119 THR B N 1
ATOM 3483 C CA . THR B 1 119 ? 18.359 -10 -1.297 1 89.94 119 THR B CA 1
ATOM 3484 C C . THR B 1 119 ? 17.984 -9.914 0.179 1 89.94 119 THR B C 1
ATOM 3486 O O . THR B 1 119 ? 16.797 -9.836 0.518 1 89.94 119 THR B O 1
ATOM 3489 N N . ALA B 1 120 ? 19 -9.992 1.034 1 90.81 120 ALA B N 1
ATOM 3490 C CA . ALA B 1 120 ? 18.672 -10.062 2.455 1 90.81 120 ALA B CA 1
ATOM 3491 C C . ALA B 1 120 ? 19.516 -9.094 3.266 1 90.81 120 ALA B C 1
ATOM 3493 O O . ALA B 1 120 ? 20.719 -8.953 3.02 1 90.81 120 ALA B O 1
ATOM 3494 N N . LYS B 1 121 ? 18.859 -8.453 4.199 1 93.94 121 LYS B N 1
ATOM 3495 C CA . LYS B 1 121 ? 19.531 -7.594 5.164 1 93.94 121 LYS B CA 1
ATOM 3496 C C . LYS B 1 121 ? 18.875 -7.684 6.539 1 93.94 121 LYS B C 1
ATOM 3498 O O . LYS B 1 121 ? 17.688 -8.031 6.645 1 93.94 121 LYS B O 1
ATOM 3503 N N . VAL B 1 122 ? 19.672 -7.469 7.543 1 95.56 122 VAL B N 1
ATOM 3504 C CA . VAL B 1 122 ? 19.172 -7.332 8.906 1 95.56 122 VAL B CA 1
ATOM 3505 C C . VAL B 1 122 ? 19.141 -5.855 9.297 1 95.56 122 VAL B C 1
ATOM 3507 O O . VAL B 1 122 ? 20.109 -5.125 9.094 1 95.56 122 VAL B O 1
ATOM 3510 N N . THR B 1 123 ? 17.984 -5.473 9.828 1 95.94 123 THR B N 1
ATOM 3511 C CA . THR B 1 123 ? 17.859 -4.039 10.062 1 95.94 123 THR B CA 1
ATOM 3512 C C . THR B 1 123 ? 17.25 -3.77 11.438 1 95.94 123 THR B C 1
ATOM 3514 O O . THR B 1 123 ? 16.547 -4.621 11.984 1 95.94 123 THR B O 1
ATOM 3517 N N . LYS B 1 124 ? 17.609 -2.711 12.086 1 97.75 124 LYS B N 1
ATOM 3518 C CA . LYS B 1 124 ? 16.938 -2.072 13.219 1 97.75 124 LYS B CA 1
ATOM 3519 C C . LYS B 1 124 ? 16.766 -0.573 12.984 1 97.75 124 LYS B C 1
ATOM 3521 O O .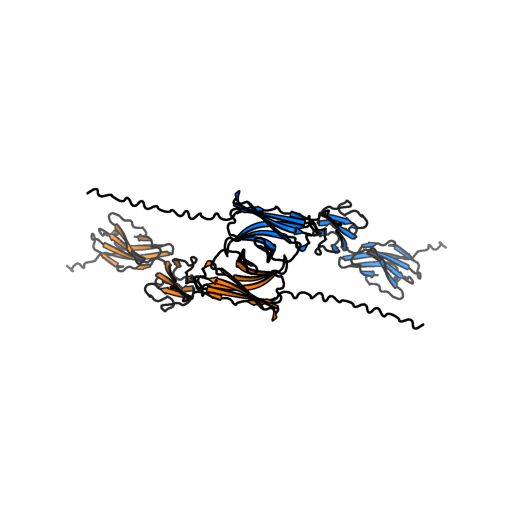 LYS B 1 124 ? 17.609 0.052 12.328 1 97.75 124 LYS B O 1
ATOM 3526 N N . LYS B 1 125 ? 15.742 -0.058 13.508 1 97.06 125 LYS B N 1
ATOM 3527 C CA . LYS B 1 125 ? 15.398 1.32 13.172 1 97.06 125 LYS B CA 1
ATOM 3528 C C . LYS B 1 125 ? 15.305 2.188 14.422 1 97.06 125 LYS B C 1
ATOM 3530 O O . LYS B 1 125 ? 15.133 1.672 15.531 1 97.06 125 LYS B O 1
ATOM 3535 N N . LEU B 1 126 ? 15.531 3.439 14.281 1 97.94 126 LEU B N 1
ATOM 3536 C CA . LEU B 1 126 ? 15.25 4.477 15.266 1 97.94 126 LEU B CA 1
ATOM 3537 C C . LEU B 1 126 ? 14.688 5.723 14.594 1 97.94 126 LEU B C 1
ATOM 3539 O O . LEU B 1 126 ? 14.891 5.938 13.398 1 97.94 126 LEU B O 1
ATOM 3543 N N . ASN B 1 127 ? 13.961 6.562 15.391 1 97.69 127 ASN B N 1
ATOM 3544 C CA . ASN B 1 127 ? 13.375 7.789 14.859 1 97.69 127 ASN B CA 1
ATOM 3545 C C . ASN B 1 127 ? 14.039 9.031 15.453 1 97.69 127 ASN B C 1
ATOM 3547 O O . ASN B 1 127 ? 14.312 9.078 16.656 1 97.69 127 ASN B O 1
ATOM 3551 N N . LEU B 1 128 ? 14.328 9.859 14.547 1 97.75 128 LEU B N 1
ATOM 3552 C CA . LEU B 1 128 ? 14.695 11.195 14.992 1 97.75 128 LEU B CA 1
ATOM 3553 C C . LEU B 1 128 ? 13.5 12.133 14.953 1 97.75 128 LEU B C 1
ATOM 3555 O O . LEU B 1 128 ? 12.953 12.406 13.883 1 97.75 128 LEU B O 1
ATOM 3559 N N . LEU B 1 129 ? 13.109 12.57 16.141 1 97.25 129 LEU B N 1
ATOM 3560 C CA . LEU B 1 129 ? 12.016 13.531 16.266 1 97.25 129 LEU B CA 1
ATOM 3561 C C . LEU B 1 129 ? 12.539 14.93 16.562 1 97.25 129 LEU B C 1
ATOM 3563 O O . LEU B 1 129 ? 13.469 15.094 17.359 1 97.25 129 LEU B O 1
ATOM 3567 N N . ILE B 1 130 ? 12.031 15.891 15.93 1 97.06 130 ILE B N 1
ATOM 3568 C CA . ILE B 1 130 ? 12.484 17.266 16.125 1 97.06 130 ILE B CA 1
ATOM 3569 C C . ILE B 1 130 ? 11.344 18.109 16.672 1 97.06 130 ILE B C 1
ATOM 3571 O O . ILE B 1 130 ? 10.258 18.156 16.094 1 97.06 130 ILE B O 1
ATOM 3575 N N . LYS B 1 131 ? 11.609 18.797 17.75 1 97 131 LYS B N 1
ATOM 3576 C CA . LYS B 1 131 ? 10.609 19.656 18.359 1 97 131 LYS B CA 1
ATOM 3577 C C . LYS B 1 131 ? 10.281 20.844 17.469 1 97 131 LYS B C 1
ATOM 3579 O O . LYS B 1 131 ? 11.188 21.516 16.953 1 97 131 LYS B O 1
ATOM 3584 N N . THR B 1 132 ? 9.023 21.031 17.172 1 95.62 132 THR B N 1
ATOM 3585 C CA . THR B 1 132 ? 8.578 22.141 16.344 1 95.62 132 THR B CA 1
ATOM 3586 C C . THR B 1 132 ? 7.402 22.875 17 1 95.62 132 THR B C 1
ATOM 3588 O O . THR B 1 132 ? 6.574 22.25 17.672 1 95.62 132 THR B O 1
ATOM 3591 N N . PRO B 1 133 ? 7.379 24.188 16.828 1 96.06 133 PRO B N 1
ATOM 3592 C CA . PRO B 1 133 ? 6.258 24.953 17.391 1 96.06 133 PRO B CA 1
ATOM 3593 C C . PRO B 1 133 ? 4.918 24.578 16.766 1 96.06 133 PRO B C 1
ATOM 3595 O O . PRO B 1 133 ? 4.879 23.984 15.68 1 96.06 133 PRO B O 1
ATOM 3598 N N . PRO B 1 134 ? 3.875 24.844 17.516 1 97.56 134 PRO B N 1
ATOM 3599 C CA . PRO B 1 134 ? 2.549 24.547 16.969 1 97.56 134 PRO B CA 1
ATOM 3600 C C . PRO B 1 134 ? 2.18 25.438 15.789 1 97.56 134 PRO B C 1
ATOM 3602 O O . PRO B 1 134 ? 2.512 26.625 15.781 1 97.56 134 PRO B O 1
ATOM 3605 N N . VAL B 1 135 ? 1.578 24.891 14.852 1 97.5 135 VAL B N 1
ATOM 3606 C CA . VAL B 1 135 ? 1.056 25.609 13.688 1 97.5 135 VAL B CA 1
ATOM 3607 C C . VAL B 1 135 ? -0.355 25.109 13.375 1 97.5 135 VAL B C 1
ATOM 3609 O O . VAL B 1 135 ? -0.561 23.922 13.109 1 97.5 135 VAL B O 1
ATOM 3612 N N . ILE B 1 136 ? -1.3 26 13.383 1 98.06 136 ILE B N 1
ATOM 3613 C CA . ILE B 1 136 ? -2.676 25.625 13.086 1 98.06 136 ILE B CA 1
ATOM 3614 C C . ILE B 1 136 ? -2.803 25.266 11.609 1 98.06 136 ILE B C 1
ATOM 3616 O O . ILE B 1 136 ? -2.348 26 10.734 1 98.06 136 ILE B O 1
ATOM 3620 N N . ALA B 1 137 ? -3.418 24.172 11.422 1 97.44 137 ALA B N 1
ATOM 3621 C CA . ALA B 1 137 ? -3.518 23.609 10.078 1 97.44 137 ALA B CA 1
ATOM 3622 C C . ALA B 1 137 ? -4.422 24.453 9.195 1 97.44 137 ALA B C 1
ATOM 3624 O O . ALA B 1 137 ? -5.391 25.062 9.672 1 97.44 137 ALA B O 1
ATOM 3625 N N . GLU B 1 138 ? -4.188 24.328 7.961 1 96.06 138 GLU B N 1
ATOM 3626 C CA . GLU B 1 138 ? -4.98 25.078 6.992 1 96.06 138 GLU B CA 1
ATOM 3627 C C . GLU B 1 138 ? -6.391 24.5 6.867 1 96.06 138 GLU B C 1
ATOM 3629 O O . GLU B 1 138 ? -7.316 25.203 6.438 1 96.06 138 GLU B O 1
ATOM 3634 N N . SER B 1 139 ? -6.492 23.281 7.305 1 94.75 139 SER B N 1
ATOM 3635 C CA . SER B 1 139 ? -7.793 22.625 7.246 1 94.75 139 SER B CA 1
ATOM 3636 C C . SER B 1 139 ? -8.766 23.219 8.258 1 94.75 139 SER B C 1
ATOM 3638 O O . SER B 1 139 ? -9.977 23.016 8.164 1 94.75 139 SER B O 1
ATOM 3640 N N . THR B 1 140 ? -8.281 23.953 9.172 1 95.69 140 THR B N 1
ATOM 3641 C CA . THR B 1 140 ? -9.141 24.656 10.125 1 95.69 140 THR B CA 1
ATOM 3642 C C . THR B 1 140 ? -9.844 25.828 9.453 1 95.69 140 THR B C 1
ATOM 3644 O O . THR B 1 140 ? -9.195 26.703 8.867 1 95.69 140 THR B O 1
ATOM 3647 N N . PRO B 1 141 ? -11.094 25.859 9.625 1 95.38 141 PRO B N 1
ATOM 3648 C CA . PRO B 1 141 ? -11.828 26.906 8.93 1 95.38 141 PRO B CA 1
ATOM 3649 C C . PRO B 1 141 ? -11.586 28.297 9.523 1 95.38 141 PRO B C 1
ATOM 3651 O O . PRO B 1 141 ? -11.219 28.406 10.695 1 95.38 141 PRO B O 1
ATOM 3654 N N . LYS B 1 142 ? -11.852 29.359 8.734 1 95.38 142 LYS B N 1
ATOM 3655 C CA . LYS B 1 142 ? -11.719 30.734 9.188 1 95.38 142 LYS B CA 1
ATOM 3656 C C . LYS B 1 142 ? -13.078 31.312 9.594 1 95.38 142 LYS B C 1
ATOM 3658 O O . LYS B 1 142 ? -13.148 32.312 10.32 1 95.38 142 LYS B O 1
ATOM 3663 N N . SER B 1 143 ? -14.07 30.703 9.039 1 96.5 143 SER B N 1
ATOM 3664 C CA . SER B 1 143 ? -15.422 31.109 9.383 1 96.5 143 SER B CA 1
ATOM 3665 C C . SER B 1 143 ? -16.406 29.953 9.258 1 96.5 143 SER B C 1
ATOM 3667 O O . SER B 1 143 ? -16.109 28.953 8.586 1 96.5 143 SER B O 1
ATOM 3669 N N . THR B 1 144 ? -17.469 30.062 10.016 1 96.94 144 THR B N 1
ATOM 3670 C CA . THR B 1 144 ? -18.531 29.078 9.953 1 96.94 144 THR B CA 1
ATOM 3671 C C . THR B 1 144 ? -19.891 29.734 10.117 1 96.94 144 THR B C 1
ATOM 3673 O O . THR B 1 144 ? -20.016 30.75 10.805 1 96.94 144 THR B O 1
ATOM 3676 N N . THR B 1 145 ? -20.891 29.234 9.406 1 96.62 145 THR B N 1
ATOM 3677 C CA . THR B 1 145 ? -22.25 29.734 9.477 1 96.62 145 THR B CA 1
ATOM 3678 C C . THR B 1 145 ? -23.203 28.672 9.992 1 96.62 145 THR B C 1
ATOM 3680 O O . THR B 1 145 ? -23.125 27.5 9.586 1 96.62 145 THR B O 1
ATOM 3683 N N . VAL B 1 146 ? -24.078 29.047 10.891 1 97.19 146 VAL B N 1
ATOM 3684 C CA . VAL B 1 146 ? -25.047 28.125 11.469 1 97.19 146 VAL B CA 1
ATOM 3685 C C . VAL B 1 146 ? -26.391 28.844 11.648 1 97.19 146 VAL B C 1
ATOM 3687 O O . VAL B 1 146 ? -26.422 30.047 11.875 1 97.19 146 VAL B O 1
ATOM 3690 N N . THR B 1 147 ? -27.469 28.094 11.477 1 96.69 147 THR B N 1
ATOM 3691 C CA . THR B 1 147 ? -28.812 28.641 11.711 1 96.69 147 THR B CA 1
ATOM 3692 C C . THR B 1 147 ? -29.172 28.594 13.188 1 96.69 147 THR B C 1
ATOM 3694 O O . THR B 1 147 ? -28.875 27.609 13.867 1 96.69 147 THR B O 1
ATOM 3697 N N . GLU B 1 148 ? -29.875 29.641 13.617 1 95.38 148 GLU B N 1
ATOM 3698 C CA . GLU B 1 148 ? -30.281 29.688 15.016 1 95.38 148 GLU B CA 1
ATOM 3699 C C . GLU B 1 148 ? -31.078 28.438 15.391 1 95.38 148 GLU B C 1
ATOM 3701 O O . GLU B 1 148 ? -31.953 28 14.633 1 95.38 148 GLU B O 1
ATOM 3706 N N . GLY B 1 149 ? -30.719 27.875 16.516 1 95.44 149 GLY B N 1
ATOM 3707 C CA . GLY B 1 149 ? -31.406 26.688 17 1 95.44 149 GLY B CA 1
ATOM 3708 C C . GLY B 1 149 ? -30.688 25.406 16.656 1 95.44 149 GLY B C 1
ATOM 3709 O O . GLY B 1 149 ? -30.938 24.359 17.25 1 95.44 149 GLY B O 1
ATOM 3710 N N . GLN B 1 150 ? -29.859 25.5 15.719 1 96.94 150 GLN B N 1
ATOM 3711 C CA . GLN B 1 150 ? -29.094 24.312 15.312 1 96.94 150 GLN B CA 1
ATOM 3712 C C . GLN B 1 150 ? -27.828 24.172 16.141 1 96.94 150 GLN B C 1
ATOM 3714 O O . GLN B 1 150 ? -27.438 25.094 16.859 1 96.94 150 GLN B O 1
ATOM 3719 N N . ASN B 1 151 ? -27.219 22.984 16 1 97.75 151 ASN B N 1
ATOM 3720 C CA . ASN B 1 151 ? -25.969 22.734 16.703 1 97.75 151 ASN B CA 1
ATOM 3721 C C . ASN B 1 151 ? -24.766 23.094 15.836 1 97.75 151 ASN B C 1
ATOM 3723 O O . ASN B 1 151 ? -24.781 22.922 14.617 1 97.75 151 ASN B O 1
ATOM 3727 N N . LEU B 1 152 ? -23.766 23.594 16.484 1 97.31 152 LEU B N 1
ATOM 3728 C CA . LEU B 1 152 ? -22.531 23.953 15.805 1 97.31 152 LEU B CA 1
ATOM 3729 C C . LEU B 1 152 ? -21.359 23.141 16.344 1 97.31 152 LEU B C 1
ATOM 3731 O O . LEU B 1 152 ? -21.219 22.984 17.562 1 97.31 152 LEU B O 1
ATOM 3735 N N . GLU B 1 153 ? -20.594 22.594 15.422 1 97.5 153 GLU B N 1
ATOM 3736 C CA . GLU B 1 153 ? -19.344 21.922 15.773 1 97.5 153 GLU B CA 1
ATOM 3737 C C . GLU B 1 153 ? -18.188 22.406 14.883 1 97.5 153 GLU B C 1
ATOM 3739 O O . GLU B 1 153 ? -18.281 22.312 13.656 1 97.5 153 GLU B O 1
ATOM 3744 N N . VAL B 1 154 ? -17.188 22.891 15.469 1 96.88 154 VAL B N 1
ATOM 3745 C CA . VAL B 1 154 ? -16 23.328 14.734 1 96.88 154 VAL B CA 1
ATOM 3746 C C . VAL B 1 154 ? -14.75 22.719 15.367 1 96.88 154 VAL B C 1
ATOM 3748 O O . VAL B 1 154 ? -14.508 22.891 16.562 1 96.88 154 VAL B O 1
ATOM 3751 N N . THR B 1 155 ? -14.008 22.078 14.555 1 97.56 155 THR B N 1
ATOM 3752 C CA . THR B 1 155 ? -12.812 21.422 15.062 1 97.56 155 THR B CA 1
ATOM 3753 C C . THR B 1 155 ? -11.555 22.141 14.594 1 97.56 155 THR B C 1
ATOM 3755 O O . THR B 1 155 ? -11.469 22.562 13.438 1 97.56 155 THR B O 1
ATOM 3758 N N . CYS B 1 156 ? -10.633 22.344 15.477 1 97.31 156 CYS B N 1
ATOM 3759 C CA . CYS B 1 156 ? -9.336 22.969 15.219 1 97.31 156 CYS B CA 1
ATOM 3760 C C . CYS B 1 156 ? -8.227 21.922 15.195 1 97.31 156 CYS B C 1
ATOM 3762 O O . CYS B 1 156 ? -8.164 21.047 16.062 1 97.31 156 CYS B O 1
ATOM 3764 N N . HIS B 1 157 ? -7.398 22.016 14.164 1 97.25 157 HIS B N 1
ATOM 3765 C CA . HIS B 1 157 ? -6.27 21.109 14.016 1 97.25 157 HIS B CA 1
ATOM 3766 C C . HIS B 1 157 ? -4.949 21.859 14.016 1 97.25 157 HIS B C 1
ATOM 3768 O O . HIS B 1 157 ? -4.863 22.969 13.469 1 97.25 157 HIS B O 1
ATOM 3774 N N . ALA B 1 158 ? -3.961 21.312 14.578 1 97.69 158 ALA B N 1
ATOM 3775 C CA . ALA B 1 158 ? -2.645 21.953 14.602 1 97.69 158 ALA B CA 1
ATOM 3776 C C . ALA B 1 158 ? -1.535 20.906 14.469 1 97.69 158 ALA B C 1
ATOM 3778 O O . ALA B 1 158 ? -1.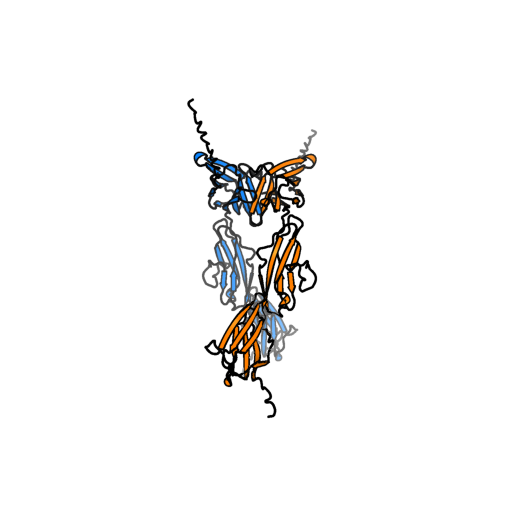684 19.781 14.93 1 97.69 158 ALA B O 1
ATOM 3779 N N . ASP B 1 159 ? -0.52 21.328 13.844 1 96.38 159 ASP B N 1
ATOM 3780 C CA . ASP B 1 159 ? 0.678 20.5 13.703 1 96.38 159 ASP B CA 1
ATOM 3781 C C . ASP B 1 159 ? 1.788 20.984 14.633 1 96.38 159 ASP B C 1
ATOM 3783 O O . ASP B 1 159 ? 1.72 22.094 15.156 1 96.38 159 ASP B O 1
ATOM 3787 N N . GLY B 1 160 ? 2.764 20.125 14.891 1 95.69 160 GLY B N 1
ATOM 3788 C CA . GLY B 1 160 ? 3.896 20.391 15.758 1 95.69 160 GLY B CA 1
ATOM 3789 C C . GLY B 1 160 ? 4.324 19.188 16.578 1 95.69 160 GLY B C 1
ATOM 3790 O O . GLY B 1 160 ? 3.623 18.172 16.609 1 95.69 160 GLY B O 1
ATOM 3791 N N . PHE B 1 161 ? 5.488 19.406 17.266 1 94.94 161 PHE B N 1
ATOM 3792 C CA . PHE B 1 161 ? 5.969 18.344 18.141 1 94.94 161 PHE B CA 1
ATOM 3793 C C . PHE B 1 161 ? 6.609 18.922 19.391 1 94.94 161 PHE B C 1
ATOM 3795 O O . PHE B 1 161 ? 7.535 19.719 19.312 1 94.94 161 PHE B O 1
ATOM 3802 N N . PRO B 1 162 ? 6.262 18.484 20.453 1 96.19 162 PRO B N 1
ATOM 3803 C CA . PRO B 1 162 ? 5.219 17.5 20.719 1 96.19 162 PRO B CA 1
ATOM 3804 C C . PRO B 1 162 ? 3.844 17.938 20.219 1 96.19 162 PRO B C 1
ATOM 3806 O O . PRO B 1 162 ? 3.643 19.109 19.922 1 96.19 162 PRO B O 1
ATOM 3809 N N . LYS B 1 163 ? 2.854 17.047 20.203 1 96.75 163 LYS B N 1
ATOM 3810 C CA . LYS B 1 163 ? 1.516 17.359 19.703 1 96.75 163 LYS B CA 1
ATOM 3811 C C . LYS B 1 163 ? 0.886 18.5 20.484 1 96.75 163 LYS B C 1
ATOM 3813 O O . LYS B 1 163 ? 0.79 18.438 21.703 1 96.75 163 LYS B O 1
ATOM 3818 N N . PRO B 1 164 ? 0.457 19.469 19.844 1 97.81 164 PRO B N 1
ATOM 3819 C CA . PRO B 1 164 ? -0.095 20.641 20.531 1 97.81 164 PRO B CA 1
ATOM 3820 C C . PRO B 1 164 ? -1.445 20.359 21.188 1 97.81 164 PRO B C 1
ATOM 3822 O O . PRO B 1 164 ? -2.223 19.547 20.688 1 97.81 164 PRO B O 1
ATOM 3825 N N . THR B 1 165 ? -1.649 21.047 22.219 1 98 165 THR B N 1
ATOM 3826 C CA . THR B 1 165 ? -2.979 21.094 22.812 1 98 165 THR B CA 1
ATOM 3827 C C . THR B 1 165 ? -3.801 22.234 22.234 1 98 165 THR B C 1
ATOM 3829 O O . THR B 1 165 ? -3.266 23.312 21.953 1 98 165 THR B O 1
ATOM 3832 N N . ILE B 1 166 ? -5.059 21.969 22.094 1 98.25 166 ILE B N 1
ATOM 3833 C CA . ILE B 1 166 ? -5.938 22.953 21.484 1 98.25 166 ILE B CA 1
ATOM 3834 C C . ILE B 1 166 ? -6.895 23.516 22.531 1 98.25 166 ILE B C 1
ATOM 3836 O O . ILE B 1 166 ? -7.422 22.766 23.359 1 98.25 166 ILE B O 1
ATOM 3840 N N . SER B 1 167 ? -7.117 24.781 22.516 1 97.69 167 SER B N 1
ATOM 3841 C CA . SER B 1 167 ? -8.102 25.438 23.359 1 97.69 167 SER B CA 1
ATOM 3842 C C . SER B 1 167 ? -8.852 26.516 22.594 1 97.69 167 SER B C 1
ATOM 3844 O O . SER B 1 167 ? -8.414 26.953 21.516 1 97.69 167 SER B O 1
ATOM 3846 N N . TRP B 1 168 ? -10.016 26.906 23.094 1 97.88 168 TRP B N 1
ATOM 3847 C CA . TRP B 1 168 ? -10.844 27.938 22.469 1 97.88 168 TRP B CA 1
ATOM 3848 C C . TRP B 1 168 ? -11.078 29.109 23.422 1 97.88 168 TRP B C 1
ATOM 3850 O O . TRP B 1 168 ? -11.242 28.906 24.641 1 97.88 168 TRP B O 1
ATOM 3860 N N . ALA B 1 169 ? -11.086 30.297 22.906 1 97.5 169 ALA B N 1
ATOM 3861 C CA . ALA B 1 169 ? -11.453 31.516 23.641 1 97.5 169 ALA B CA 1
ATOM 3862 C C . ALA B 1 169 ? -12.219 32.469 22.734 1 97.5 169 ALA B C 1
ATOM 3864 O O . ALA B 1 169 ? -12.023 32.5 21.516 1 97.5 169 ALA B O 1
ATOM 3865 N N . ARG B 1 170 ? -13.086 33.156 23.375 1 96.31 170 ARG B N 1
ATOM 3866 C CA . ARG B 1 170 ? -13.883 34.125 22.609 1 96.31 170 ARG B CA 1
ATOM 3867 C C . ARG B 1 170 ? -13.172 35.469 22.516 1 96.31 170 ARG B C 1
ATOM 3869 O O . ARG B 1 170 ? -12.367 35.812 23.375 1 96.31 170 ARG B O 1
ATOM 3876 N N . GLU B 1 171 ? -13.406 36.125 21.516 1 94.94 171 GLU B N 1
ATOM 3877 C CA . GLU B 1 171 ? -12.828 37.438 21.344 1 94.94 171 GLU B CA 1
ATOM 3878 C C . GLU B 1 171 ? -13.203 38.375 22.5 1 94.94 171 GLU B C 1
ATOM 3880 O O . GLU B 1 171 ? -14.25 38.188 23.125 1 94.94 171 GLU B O 1
ATOM 3885 N N . GLN B 1 172 ? -12.32 39.281 22.875 1 91.75 172 GLN B N 1
ATOM 3886 C CA . GLN B 1 172 ? -12.516 40.281 23.906 1 91.75 172 GLN B CA 1
ATOM 3887 C C . GLN B 1 172 ? -12.742 39.656 25.266 1 91.75 172 GLN B C 1
ATOM 3889 O O . GLN B 1 172 ? -13.438 40.219 26.109 1 91.75 172 GLN B O 1
ATOM 3894 N N . HIS B 1 173 ? -12.375 38.469 25.391 1 91.12 173 HIS B N 1
ATOM 3895 C CA . HIS B 1 173 ? -12.445 37.688 26.641 1 91.12 173 HIS B CA 1
ATOM 3896 C C . HIS B 1 173 ? -13.891 37.5 27.078 1 91.12 173 HIS B C 1
ATOM 3898 O O . HIS B 1 173 ? -14.195 37.562 28.281 1 91.12 173 HIS B O 1
ATOM 3904 N N . ALA B 1 174 ? -14.742 37.406 26.062 1 92.69 174 ALA B N 1
ATOM 3905 C CA . ALA B 1 174 ? -16.141 37.125 26.375 1 92.69 174 ALA B CA 1
ATOM 3906 C C . ALA B 1 174 ? -16.328 35.688 26.828 1 92.69 174 ALA B C 1
ATOM 3908 O O . ALA B 1 174 ? -15.43 34.844 26.656 1 92.69 174 ALA B O 1
ATOM 3909 N N . LEU B 1 175 ? -17.375 35.438 27.5 1 93.88 175 LEU B N 1
ATOM 3910 C CA . LEU B 1 175 ? -17.672 34.062 27.969 1 93.88 175 LEU B CA 1
ATOM 3911 C C . LEU B 1 175 ? -18.031 33.156 26.797 1 93.88 175 LEU B C 1
ATOM 3913 O O . LEU B 1 175 ? -18.719 33.594 25.859 1 93.88 175 LEU B O 1
ATOM 3917 N N . LEU B 1 176 ? -17.625 31.953 26.953 1 95 176 LEU B N 1
ATOM 3918 C CA . LEU B 1 176 ? -18.016 30.953 25.969 1 95 176 LEU B CA 1
ATOM 3919 C C . LEU B 1 176 ? -19.469 30.5 26.203 1 95 176 LEU B C 1
ATOM 3921 O O . LEU B 1 176 ? -20 30.672 27.312 1 95 176 LEU B O 1
ATOM 3925 N N . PRO B 1 177 ? -20.094 29.953 25.141 1 91.06 177 PRO B N 1
ATOM 3926 C CA . PRO B 1 177 ? -21.5 29.531 25.266 1 91.06 177 PRO B CA 1
ATOM 3927 C C . PRO B 1 177 ? -21.703 28.5 26.375 1 91.06 177 PRO B C 1
ATOM 3929 O O . PRO B 1 177 ? -22.734 28.5 27.047 1 91.06 177 PRO B O 1
ATOM 3932 N N . ALA B 1 178 ? -20.688 27.609 26.578 1 86.5 178 ALA B N 1
ATOM 3933 C CA . ALA B 1 178 ? -20.797 26.578 27.594 1 86.5 178 ALA B CA 1
ATOM 3934 C C . ALA B 1 178 ? -20.344 27.094 28.953 1 86.5 178 ALA B C 1
ATOM 3936 O O . ALA B 1 178 ? -20.406 26.375 29.953 1 86.5 178 ALA B O 1
ATOM 3937 N N . GLY B 1 179 ? -19.953 28.266 29.031 1 89.19 179 GLY B N 1
ATOM 3938 C CA . GLY B 1 179 ? -19.438 28.828 30.281 1 89.19 179 GLY B CA 1
ATOM 3939 C C . GLY B 1 179 ? -17.922 28.875 30.328 1 89.19 179 GLY B C 1
ATOM 3940 O O . GLY B 1 179 ? -17.25 28.125 29.625 1 89.19 179 GLY B O 1
ATOM 3941 N N . GLY B 1 180 ? -17.422 29.812 31.078 1 92.44 180 GLY B N 1
ATOM 3942 C CA . GLY B 1 180 ? -15.977 29.938 31.219 1 92.44 180 GLY B CA 1
ATOM 3943 C C . GLY B 1 180 ? -15.328 30.75 30.109 1 92.44 180 GLY B C 1
ATOM 3944 O O . GLY B 1 180 ? -15.992 31.141 29.156 1 92.44 180 GLY B O 1
ATOM 3945 N N . HIS B 1 181 ? -14.016 30.938 30.281 1 95.38 181 HIS B N 1
ATOM 3946 C CA . HIS B 1 181 ? -13.312 31.781 29.312 1 95.38 181 HIS B CA 1
ATOM 3947 C C . HIS B 1 181 ? -12.469 30.953 28.359 1 95.38 181 HIS B C 1
ATOM 3949 O O . HIS B 1 181 ? -12.07 31.422 27.297 1 95.38 181 HIS B O 1
ATOM 3955 N N . VAL B 1 182 ? -12.234 29.719 28.844 1 96.12 182 VAL B N 1
ATOM 3956 C CA . VAL B 1 182 ? -11.367 28.875 28.031 1 96.12 182 VAL B CA 1
ATOM 3957 C C . VAL B 1 182 ? -11.93 27.453 27.969 1 96.12 182 VAL B C 1
ATOM 3959 O O . VAL B 1 182 ? -12.406 26.938 28.984 1 96.12 182 VAL B O 1
ATOM 3962 N N . LEU B 1 183 ? -11.961 26.859 26.797 1 96.75 183 LEU B N 1
ATOM 3963 C CA . LEU B 1 183 ? -12.32 25.469 26.594 1 96.75 183 LEU B CA 1
ATOM 3964 C C . LEU B 1 183 ? -11.125 24.672 26.094 1 96.75 183 LEU B C 1
ATOM 3966 O O . LEU B 1 183 ? -10.609 24.922 25 1 96.75 183 LEU B O 1
ATOM 3970 N N . ASN B 1 184 ? -10.719 23.641 26.906 1 96.56 184 ASN B N 1
ATOM 3971 C CA . ASN B 1 184 ? -9.539 22.859 26.562 1 96.56 184 ASN B CA 1
ATOM 3972 C C . ASN B 1 184 ? -9.914 21.594 25.797 1 96.56 184 ASN B C 1
ATOM 3974 O O . ASN B 1 184 ? -9.688 20.484 26.281 1 96.56 184 ASN B O 1
ATOM 3978 N N . GLU B 1 185 ? -10.57 21.797 24.641 1 96.25 185 GLU B N 1
ATOM 3979 C CA . GLU B 1 185 ? -10.961 20.734 23.719 1 96.25 185 GLU B CA 1
ATOM 3980 C C . GLU B 1 185 ? -10.688 21.141 22.266 1 96.25 185 GLU B C 1
ATOM 3982 O O . GLU B 1 185 ? -10.727 22.328 21.938 1 96.25 185 GLU B O 1
ATOM 3987 N N . PRO B 1 186 ? -10.398 20.141 21.406 1 97.12 186 PRO B N 1
ATOM 3988 C CA . PRO B 1 186 ? -10.117 20.484 20.016 1 97.12 186 PRO B CA 1
ATOM 3989 C C . PRO B 1 186 ? -11.359 20.938 19.25 1 97.12 186 PRO B C 1
ATOM 3991 O O . PRO B 1 186 ? -11.25 21.609 18.219 1 97.12 186 PRO B O 1
ATOM 3994 N N . THR B 1 187 ? -12.516 20.516 19.797 1 97.5 187 THR B N 1
ATOM 3995 C CA . THR B 1 187 ? -13.75 20.812 19.078 1 97.5 187 THR B CA 1
ATOM 3996 C C . THR B 1 187 ? -14.633 21.75 19.891 1 97.5 187 THR B C 1
ATOM 3998 O O . THR B 1 187 ? -14.906 21.5 21.062 1 97.5 187 THR B O 1
ATOM 4001 N N . LEU B 1 188 ? -15.062 22.812 19.328 1 96.75 188 LEU B N 1
ATOM 4002 C CA . LEU B 1 188 ? -16.047 23.719 19.891 1 96.75 188 LEU B CA 1
ATOM 4003 C C . LEU B 1 188 ? -17.469 23.266 19.562 1 96.75 188 LEU B C 1
ATOM 4005 O O . LEU B 1 188 ? -17.844 23.188 18.391 1 96.75 188 LEU B O 1
ATOM 4009 N N . LYS B 1 189 ? -18.125 22.953 20.547 1 96.81 189 LYS B N 1
ATOM 4010 C CA . LYS B 1 189 ? -19.516 22.516 20.391 1 96.81 189 LYS B CA 1
ATOM 4011 C C . LYS B 1 189 ? -20.484 23.5 21.031 1 96.81 189 LYS B C 1
ATOM 4013 O O . LYS B 1 189 ? -20.344 23.828 22.203 1 96.81 189 LYS B O 1
ATOM 4018 N N . ILE B 1 190 ? -21.422 23.984 20.312 1 96.12 190 ILE B N 1
ATOM 4019 C CA . ILE B 1 190 ? -22.5 24.828 20.828 1 96.12 190 ILE B CA 1
ATOM 4020 C C . ILE B 1 190 ? -23.859 24.203 20.5 1 96.12 190 ILE B C 1
ATOM 4022 O O . ILE B 1 190 ? -24.219 24.094 19.328 1 96.12 190 ILE B O 1
ATOM 4026 N N . LYS B 1 191 ? -24.438 23.797 21.484 1 95.62 191 LYS B N 1
ATOM 4027 C CA . LYS B 1 191 ? -25.766 23.234 21.297 1 95.62 191 LYS B CA 1
ATOM 4028 C C . LYS B 1 191 ? -26.812 24.344 21.125 1 95.62 191 LYS B C 1
ATOM 4030 O O . LYS B 1 191 ? -26.812 25.312 21.891 1 95.62 191 LYS B O 1
ATOM 4035 N N . GLU B 1 192 ? -27.719 24.203 20.188 1 95.44 192 GLU B N 1
ATOM 4036 C CA . GLU B 1 192 ? -28.797 25.141 19.938 1 95.44 192 GLU B CA 1
ATOM 4037 C C . GLU B 1 192 ? -28.281 26.578 19.953 1 95.44 192 GLU B C 1
ATOM 4039 O O . GLU B 1 192 ? -28.625 27.359 20.859 1 95.44 192 GLU B O 1
ATOM 4044 N N . VAL B 1 193 ? -27.609 26.891 18.969 1 96.44 193 VAL B N 1
ATOM 4045 C CA . VAL B 1 193 ? -26.922 28.172 18.859 1 96.44 193 VAL B CA 1
ATOM 4046 C C . VAL B 1 193 ? -27.938 29.312 18.953 1 96.44 193 VAL B C 1
ATOM 4048 O O . VAL B 1 193 ? -29.031 29.219 18.406 1 96.44 193 VAL B O 1
ATOM 4051 N N . ASN B 1 194 ? -27.547 30.375 19.594 1 93.06 194 ASN B N 1
ATOM 4052 C CA . ASN B 1 194 ? -28.328 31.609 19.672 1 93.06 194 ASN B CA 1
ATOM 4053 C C . ASN B 1 194 ? -27.594 32.781 19.047 1 93.06 194 ASN B C 1
ATOM 4055 O O . ASN B 1 194 ? -26.391 32.719 18.812 1 93.06 194 ASN B O 1
ATOM 4059 N N . ARG B 1 195 ? -28.344 33.844 18.734 1 89.94 195 ARG B N 1
ATOM 4060 C CA . ARG B 1 195 ? -27.766 35 18.062 1 89.94 195 ARG B CA 1
ATOM 4061 C C . ARG B 1 195 ? -26.641 35.625 18.891 1 89.94 195 ARG B C 1
ATOM 4063 O O . ARG B 1 195 ? -25.703 36.188 18.328 1 89.94 195 ARG B O 1
ATOM 4070 N N . MET B 1 196 ? -26.656 35.406 20.203 1 89.38 196 MET B N 1
ATOM 4071 C CA . MET B 1 196 ? -25.641 35.969 21.094 1 89.38 196 MET B CA 1
ATOM 4072 C C . MET B 1 196 ? -24.328 35.188 20.984 1 89.38 196 MET B C 1
ATOM 4074 O O . MET B 1 196 ? -23.281 35.688 21.422 1 89.38 196 MET B O 1
ATOM 4078 N N . ASP B 1 197 ? -24.453 34.031 20.438 1 94.56 197 ASP B N 1
ATOM 4079 C CA . ASP B 1 197 ? -23.266 33.188 20.266 1 94.56 197 ASP B CA 1
ATOM 4080 C C . ASP B 1 197 ? -22.422 33.656 19.078 1 94.56 197 ASP B C 1
ATOM 4082 O O . ASP B 1 197 ? -21.297 33.188 18.906 1 94.56 197 ASP B O 1
ATOM 4086 N N . ARG B 1 198 ? -22.969 34.562 18.344 1 93.62 198 ARG B N 1
ATOM 4087 C CA . ARG B 1 198 ? -22.25 35.094 17.188 1 93.62 198 ARG B CA 1
ATOM 4088 C C . ARG B 1 198 ? -20.969 35.812 17.641 1 93.62 198 ARG B C 1
ATOM 4090 O O . ARG B 1 198 ? -20.922 36.406 18.734 1 93.62 198 ARG B O 1
ATOM 4097 N N . GLY B 1 199 ? -19.922 35.75 16.688 1 93.75 199 GLY B N 1
ATOM 4098 C CA . GLY B 1 199 ? -18.688 36.438 17.016 1 93.75 199 GLY B CA 1
ATOM 4099 C C . GLY B 1 199 ? -17.453 35.656 16.672 1 93.75 199 GLY B C 1
ATOM 4100 O O . GLY B 1 199 ? -17.5 34.719 15.898 1 93.75 199 GLY B O 1
ATOM 4101 N N . GLY B 1 200 ? -16.391 36.219 17.266 1 96.5 200 GLY B N 1
ATOM 4102 C CA . GLY B 1 200 ? -15.102 35.594 17 1 96.5 200 GLY B CA 1
ATOM 4103 C C . GLY B 1 200 ? -14.656 34.656 18.109 1 96.5 200 GLY B C 1
ATOM 4104 O O . GLY B 1 200 ? -14.836 34.938 19.281 1 96.5 200 GLY B O 1
ATOM 4105 N N . TYR B 1 201 ? -14.195 33.5 17.656 1 97.62 201 TYR B N 1
ATOM 4106 C CA . TYR B 1 201 ? -13.617 32.5 18.547 1 97.62 201 TYR B CA 1
ATOM 4107 C C . TYR B 1 201 ? -12.172 32.219 18.156 1 97.62 201 TYR B C 1
ATOM 4109 O O . TYR B 1 201 ? -11.883 31.922 17 1 97.62 201 TYR B O 1
ATOM 4117 N N . PHE B 1 202 ? -11.281 32.312 19.125 1 97.75 202 PHE B N 1
ATOM 4118 C CA . PHE B 1 202 ? -9.883 31.969 18.875 1 97.75 202 PHE B CA 1
ATOM 4119 C C . PHE B 1 202 ? -9.633 30.484 19.141 1 97.75 202 PHE B C 1
ATOM 4121 O O . PHE B 1 202 ? -10.016 29.953 20.188 1 97.75 202 PHE B O 1
ATOM 4128 N N . CYS B 1 203 ? -9.117 29.891 18.172 1 97.44 203 CYS B N 1
ATOM 4129 C CA . CYS B 1 203 ? -8.469 28.594 18.391 1 97.44 203 CYS B CA 1
ATOM 4130 C C . CYS B 1 203 ? -6.988 28.766 18.703 1 97.44 203 CYS B C 1
ATOM 4132 O O . CYS B 1 203 ? -6.262 29.438 17.969 1 97.44 203 CYS B O 1
ATOM 4134 N N . ILE B 1 204 ? -6.5 28.25 19.812 1 98 204 ILE B N 1
ATOM 4135 C CA . ILE B 1 204 ? -5.133 28.469 20.281 1 98 204 ILE B CA 1
ATOM 4136 C C . ILE B 1 204 ? -4.414 27.125 20.391 1 98 204 ILE B C 1
ATOM 4138 O O . ILE B 1 204 ? -4.91 26.203 21.047 1 98 204 ILE B O 1
ATOM 4142 N N . ALA B 1 205 ? -3.307 26.984 19.734 1 98.5 205 ALA B N 1
ATOM 4143 C CA . ALA B 1 205 ? -2.471 25.781 19.797 1 98.5 205 ALA B CA 1
ATOM 4144 C C . ALA B 1 205 ? -1.178 26.062 20.562 1 98.5 205 ALA B C 1
ATOM 4146 O O . ALA B 1 205 ? -0.508 27.062 20.312 1 98.5 205 ALA B O 1
ATOM 4147 N N . GLN B 1 206 ? -0.856 25.125 21.5 1 97.75 206 GLN B N 1
ATOM 4148 C CA . GLN B 1 206 ? 0.354 25.281 22.297 1 97.75 206 GLN B CA 1
ATOM 4149 C C . GLN B 1 206 ? 0.988 23.938 22.625 1 97.75 206 GLN B C 1
ATOM 4151 O O . GLN B 1 206 ? 0.284 22.938 22.797 1 97.75 206 GLN B O 1
ATOM 4156 N N . ASN B 1 207 ? 2.324 23.828 22.625 1 96.94 207 ASN B N 1
ATOM 4157 C CA . ASN B 1 207 ? 3.008 22.594 23.016 1 96.94 207 ASN B CA 1
ATOM 4158 C C . ASN B 1 207 ? 4.301 22.875 23.766 1 96.94 207 ASN B C 1
ATOM 4160 O O . ASN B 1 207 ? 5.125 21.984 23.969 1 96.94 207 ASN B O 1
ATOM 4164 N N . GLY B 1 208 ? 4.516 24.125 24.125 1 95 208 GLY B N 1
ATOM 4165 C CA . GLY B 1 208 ? 5.668 24.516 24.922 1 95 208 GLY B CA 1
ATOM 4166 C C . GLY B 1 208 ? 6.883 24.875 24.078 1 95 208 GLY B C 1
ATOM 4167 O O . GLY B 1 208 ? 7.914 25.281 24.625 1 95 208 GLY B O 1
ATOM 4168 N N . GLU B 1 209 ? 6.812 24.609 22.828 1 94.88 209 GLU B N 1
ATOM 4169 C CA . GLU B 1 209 ? 7.891 24.953 21.906 1 94.88 209 GLU B CA 1
ATOM 4170 C C . GLU B 1 209 ? 7.582 26.234 21.141 1 94.88 209 GLU B C 1
ATOM 4172 O O . GLU B 1 209 ? 6.684 26.266 20.297 1 94.88 209 GLU B O 1
ATOM 4177 N N . GLY B 1 210 ? 8.211 27.297 21.391 1 94.31 210 GLY B N 1
ATOM 4178 C CA . GLY B 1 210 ? 7.93 28.562 20.734 1 94.31 210 GLY B CA 1
ATOM 4179 C C . GLY B 1 210 ? 6.676 29.234 21.25 1 94.31 210 GLY B C 1
ATOM 4180 O O . GLY B 1 210 ? 6.312 29.078 22.406 1 94.31 210 GLY B O 1
ATOM 4181 N N . GLN B 1 211 ? 6.125 30.016 20.375 1 96.56 211 GLN B N 1
ATOM 4182 C CA . GLN B 1 211 ? 4.914 30.75 20.719 1 96.56 211 GLN B CA 1
ATOM 4183 C C . GLN B 1 211 ? 3.666 29.984 20.281 1 96.56 211 GLN B C 1
ATOM 4185 O O . GLN B 1 211 ? 3.689 29.281 19.266 1 96.56 211 GLN B O 1
ATOM 4190 N N . PRO B 1 212 ? 2.645 30.141 21.094 1 97.19 212 PRO B N 1
ATOM 4191 C CA . PRO B 1 212 ? 1.381 29.562 20.641 1 97.19 212 PRO B CA 1
ATOM 4192 C C . PRO B 1 212 ? 0.899 30.141 19.312 1 97.19 212 PRO B C 1
ATOM 4194 O O . PRO B 1 212 ? 1.256 31.281 18.984 1 97.19 212 PRO B O 1
ATOM 4197 N N . ASP B 1 213 ? 0.174 29.312 18.594 1 98.06 213 ASP B N 1
ATOM 4198 C CA . ASP B 1 213 ? -0.466 29.781 17.375 1 98.06 213 ASP B CA 1
ATOM 4199 C C . ASP B 1 213 ? -1.965 29.984 17.578 1 98.06 213 ASP B C 1
ATOM 4201 O O . ASP B 1 213 ? -2.629 29.156 18.203 1 98.06 213 ASP B O 1
ATOM 4205 N N . LYS B 1 214 ? -2.408 31.125 17.062 1 97.06 214 LYS B N 1
ATOM 4206 C CA . LYS B 1 214 ? -3.811 31.469 17.266 1 97.06 214 LYS B CA 1
ATOM 4207 C C . LYS B 1 214 ? -4.492 31.781 15.938 1 97.06 214 LYS B C 1
ATOM 4209 O O . LYS B 1 214 ? -3.906 32.438 15.07 1 97.06 214 LYS B O 1
ATOM 4214 N N . ARG B 1 215 ? -5.734 31.297 15.812 1 97.56 215 ARG B N 1
ATOM 4215 C CA . ARG B 1 215 ? -6.551 31.609 14.641 1 97.56 215 ARG B CA 1
ATOM 4216 C C . ARG B 1 215 ? -7.953 32.031 15.055 1 97.56 215 ARG B C 1
ATOM 4218 O O . ARG B 1 215 ? -8.578 31.406 15.906 1 97.56 215 ARG B O 1
ATOM 4225 N N . LEU B 1 216 ? -8.297 33.125 14.445 1 97.69 216 LEU B N 1
ATOM 4226 C CA . LEU B 1 216 ? -9.648 33.625 14.711 1 97.69 216 LEU B CA 1
ATOM 4227 C C . LEU B 1 216 ? -10.656 32.969 13.773 1 97.69 216 LEU B C 1
ATOM 4229 O O . LEU B 1 216 ? -10.508 33 12.547 1 97.69 216 LEU B O 1
ATOM 4233 N N . ILE B 1 217 ? -11.672 32.344 14.367 1 97.5 217 ILE B N 1
ATOM 4234 C CA . ILE B 1 217 ? -12.773 31.766 13.602 1 97.5 217 ILE B CA 1
ATOM 4235 C C . ILE B 1 217 ? -14.039 32.594 13.82 1 97.5 217 ILE B C 1
ATOM 4237 O O . ILE B 1 217 ? -14.484 32.75 14.961 1 97.5 217 ILE B O 1
ATOM 4241 N N . ARG B 1 218 ? -14.578 33.062 12.773 1 97.38 218 ARG B N 1
ATOM 4242 C CA . ARG B 1 218 ? -15.805 33.844 12.867 1 97.38 218 ARG B CA 1
ATOM 4243 C C . ARG B 1 218 ? -17.047 32.969 12.789 1 97.38 218 ARG B C 1
ATOM 4245 O O . ARG B 1 218 ? -17.203 32.219 11.828 1 97.38 218 ARG B O 1
ATOM 4252 N N . VAL B 1 219 ? -17.875 33.062 13.781 1 96.75 219 VAL B N 1
ATOM 4253 C CA . VAL B 1 219 ? -19.141 32.344 13.797 1 96.75 219 VAL B CA 1
ATOM 4254 C C . VAL B 1 219 ? -20.281 33.281 13.445 1 96.75 219 VAL B C 1
ATOM 4256 O O . VAL B 1 219 ? -20.531 34.281 14.141 1 96.75 219 VAL B O 1
ATOM 4259 N N . GLU B 1 220 ? -20.922 32.938 12.367 1 95.19 220 GLU B N 1
ATOM 4260 C CA . GLU B 1 220 ? -22.109 33.656 11.938 1 95.19 220 GLU B CA 1
ATOM 4261 C C . GLU B 1 220 ? -23.375 32.875 12.195 1 95.19 220 GLU B C 1
ATOM 4263 O O . GLU B 1 220 ? -23.469 31.703 11.844 1 95.19 220 GLU B O 1
ATOM 4268 N N . VAL B 1 221 ? -24.328 3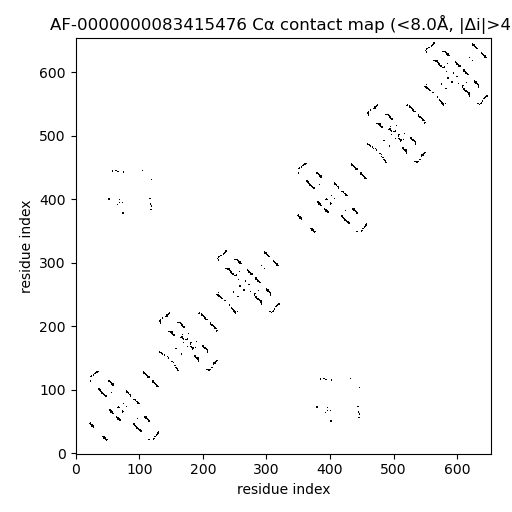3.562 12.844 1 95.88 221 VAL B N 1
ATOM 4269 C CA . VAL B 1 221 ? -25.609 32.906 13.141 1 95.88 221 VAL B CA 1
ATOM 4270 C C . VAL B 1 221 ? -26.719 33.5 12.289 1 95.88 221 VAL B C 1
ATOM 4272 O O . VAL B 1 221 ? -26.953 34.719 12.352 1 95.88 221 VAL B O 1
ATOM 4275 N N . GLU B 1 222 ? -27.328 32.656 11.555 1 96.25 222 GLU B N 1
ATOM 4276 C CA . GLU B 1 222 ? -28.469 33.094 10.742 1 96.25 222 GLU B CA 1
ATOM 4277 C C . GLU B 1 222 ? -29.766 32.969 11.516 1 96.25 222 GLU B C 1
ATOM 4279 O O . GLU B 1 222 ? -30 31.969 12.211 1 96.25 222 GLU B O 1
ATOM 4284 N N . PHE B 1 223 ? -30.609 34 11.406 1 94.94 223 PHE B N 1
ATOM 4285 C CA . PHE B 1 223 ? -31.891 33.938 12.07 1 94.94 223 PHE B CA 1
ATOM 4286 C C . PHE B 1 223 ? -32.938 34.781 11.312 1 94.94 223 PHE B C 1
ATOM 4288 O O . PHE B 1 223 ? -32.562 35.688 10.578 1 94.94 223 PHE B O 1
ATOM 4295 N N . ARG B 1 224 ? -34.156 34.406 11.445 1 95.06 224 ARG B N 1
ATOM 4296 C CA . ARG B 1 224 ? -35.281 35.062 10.758 1 95.06 224 ARG B CA 1
ATOM 4297 C C . ARG B 1 224 ? -35.469 36.5 11.273 1 95.06 224 ARG B C 1
ATOM 4299 O O . ARG B 1 224 ? -35.094 36.812 12.406 1 95.06 224 ARG B O 1
ATOM 4306 N N . PRO B 1 225 ? -36.125 37.344 10.531 1 95.81 225 PRO B N 1
ATOM 4307 C CA . PRO B 1 225 ? -36.344 38.75 10.938 1 95.81 225 PRO B CA 1
ATOM 4308 C C . PRO B 1 225 ? -37.219 38.844 12.18 1 95.81 225 PRO B C 1
ATOM 4310 O O . PRO B 1 225 ? -38.188 38.094 12.344 1 95.81 225 PRO B O 1
ATOM 4313 N N . GLN B 1 226 ? -36.812 39.75 13.008 1 94.81 226 GLN B N 1
ATOM 4314 C CA . GLN B 1 226 ? -37.594 40.188 14.148 1 94.81 226 GLN B CA 1
A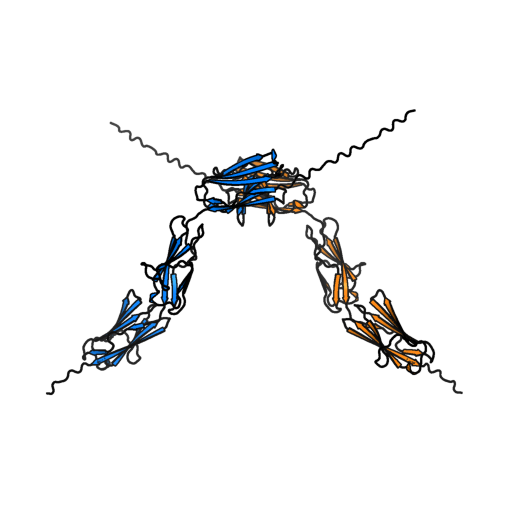TOM 4315 C C . GLN B 1 226 ? -37.875 41.688 14.102 1 94.81 226 GLN B C 1
ATOM 4317 O O . GLN B 1 226 ? -36.938 42.469 13.938 1 94.81 226 GLN B O 1
ATOM 4322 N N . ILE B 1 227 ? -39.188 42.062 14.234 1 96.69 227 ILE B N 1
ATOM 4323 C CA . ILE B 1 227 ? -39.562 43.469 14.102 1 96.69 227 ILE B CA 1
ATOM 4324 C C . ILE B 1 227 ? -39.938 44.031 15.469 1 96.69 227 ILE B C 1
ATOM 4326 O O . ILE B 1 227 ? -40.719 43.406 16.203 1 96.69 227 ILE B O 1
ATOM 4330 N N . ALA B 1 228 ? -39.344 45.125 15.758 1 95.44 228 ALA B N 1
ATOM 4331 C CA . ALA B 1 228 ? -39.719 45.875 16.953 1 95.44 228 ALA B CA 1
ATOM 4332 C C . ALA B 1 228 ? -40.312 47.219 16.578 1 95.44 228 ALA B C 1
ATOM 4334 O O . ALA B 1 228 ? -39.781 47.938 15.742 1 95.44 228 ALA B O 1
ATOM 4335 N N . VAL B 1 229 ? -41.531 47.562 17.234 1 96.19 229 VAL B N 1
ATOM 4336 C CA . VAL B 1 229 ? -42.188 48.844 17.031 1 96.19 229 VAL B CA 1
ATOM 4337 C C . VAL B 1 229 ? -42.312 49.594 18.344 1 96.19 229 VAL B C 1
ATOM 4339 O O . VAL B 1 229 ? -42.969 49.094 19.281 1 96.19 229 VAL B O 1
ATOM 4342 N N . HIS B 1 230 ? -41.719 50.719 18.453 1 94.31 230 HIS B N 1
ATOM 4343 C CA . HIS B 1 230 ? -41.75 51.469 19.688 1 94.31 230 HIS B CA 1
ATOM 4344 C C . HIS B 1 230 ? -43.062 52.219 19.844 1 94.31 230 HIS B C 1
ATOM 4346 O O . HIS B 1 230 ? -43.562 52.344 20.969 1 94.31 230 HIS B O 1
ATOM 4352 N N . ARG B 1 231 ? -43.625 52.719 18.703 1 96 231 ARG B N 1
ATOM 4353 C CA . ARG B 1 231 ? -44.906 53.438 18.703 1 96 231 ARG B CA 1
ATOM 4354 C C . ARG B 1 231 ? -45.906 52.781 17.766 1 96 231 ARG B C 1
ATOM 4356 O O . ARG B 1 231 ? -46.094 53.25 16.625 1 96 231 ARG B O 1
ATOM 4363 N N . PRO B 1 232 ? -46.625 51.875 18.297 1 95.69 232 PRO B N 1
ATOM 4364 C CA . PRO B 1 232 ? -47.562 51.156 17.422 1 95.69 232 PRO B CA 1
ATOM 4365 C C . PRO B 1 232 ? -48.781 52 17.047 1 95.69 232 PRO B C 1
ATOM 4367 O O . PRO B 1 232 ? -49.406 51.75 16.016 1 95.69 232 PRO B O 1
ATOM 4370 N N . LYS B 1 233 ? -49.094 52.969 17.969 1 96.12 233 LYS B N 1
ATOM 4371 C CA . LYS B 1 233 ? -50.188 53.938 17.672 1 96.12 233 LYS B CA 1
ATOM 4372 C C . LYS B 1 233 ? -49.625 55.344 17.562 1 96.12 233 LYS B C 1
ATOM 4374 O O . LYS B 1 233 ? -49.031 55.875 18.5 1 96.12 233 LYS B O 1
ATOM 4379 N N . VAL B 1 234 ? -49.906 55.875 16.438 1 96.31 234 VAL B N 1
ATOM 4380 C CA . VAL B 1 234 ? -49.438 57.25 16.188 1 96.31 234 VAL B CA 1
ATOM 4381 C C . VAL B 1 234 ? -50.594 58.156 15.938 1 96.31 234 VAL B C 1
ATOM 4383 O O . VAL B 1 234 ? -51.438 57.906 15.055 1 96.31 234 VAL B O 1
ATOM 4386 N N . ALA B 1 235 ? -50.625 59.156 16.719 1 94.94 235 ALA B N 1
ATOM 4387 C CA . ALA B 1 235 ? -51.656 60.188 16.531 1 94.94 235 ALA B CA 1
ATOM 4388 C C . ALA B 1 235 ? -51.094 61.344 15.734 1 94.94 235 ALA B C 1
ATOM 4390 O O . ALA B 1 235 ? -50 61.812 15.984 1 94.94 235 ALA B O 1
ATOM 4391 N N . GLN B 1 236 ? -52 61.75 14.734 1 94.81 236 GLN B N 1
ATOM 4392 C CA . GLN B 1 236 ? -51.594 62.875 13.938 1 94.81 236 GLN B CA 1
ATOM 4393 C C . GLN B 1 236 ? -52.781 63.625 13.352 1 94.81 236 GLN B C 1
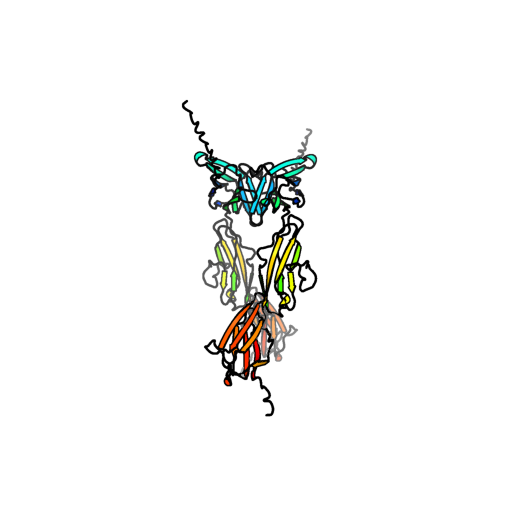ATOM 4395 O O . GLN B 1 236 ? -53.812 63 13.07 1 94.81 236 GLN B O 1
ATOM 4400 N N . MET B 1 237 ? -52.562 64.938 13.219 1 94 237 MET B N 1
ATOM 4401 C CA . MET B 1 237 ? -53.625 65.812 12.641 1 94 237 MET B CA 1
ATOM 4402 C C . MET B 1 237 ? -53.562 65.75 11.117 1 94 237 MET B C 1
ATOM 4404 O O . MET B 1 237 ? -52.5 65.562 10.539 1 94 237 MET B O 1
ATOM 4408 N N . LEU B 1 238 ? -54.781 66.125 10.5 1 93.25 238 LEU B N 1
ATOM 4409 C CA . LEU B 1 238 ? -54.844 66.25 9.055 1 93.25 238 LEU B CA 1
ATOM 4410 C C . LEU B 1 238 ? -53.812 67.25 8.578 1 93.25 238 LEU B C 1
ATOM 4412 O O . LEU B 1 238 ? -53.625 68.312 9.227 1 93.25 238 LEU B O 1
ATOM 4416 N N . TYR B 1 239 ? -53.125 67 7.465 1 93.06 239 TYR B N 1
ATOM 4417 C CA . TYR B 1 239 ? -52.281 67.875 6.719 1 93.06 239 TYR B CA 1
ATOM 4418 C C . TYR B 1 239 ? -50.938 68.062 7.43 1 93.06 239 TYR B C 1
ATOM 4420 O O . TYR B 1 239 ? -50.125 68.938 7.059 1 93.06 239 TYR B O 1
ATOM 4428 N N . HIS B 1 240 ? -50.719 67.25 8.492 1 94.94 240 HIS B N 1
ATOM 4429 C CA . HIS B 1 240 ? -49.406 67.312 9.156 1 94.94 240 HIS B CA 1
ATOM 4430 C C . HIS B 1 240 ? -48.594 66.062 8.781 1 94.94 240 HIS B C 1
ATOM 4432 O O . HIS B 1 240 ? -49.156 65.062 8.305 1 94.94 240 HIS B O 1
ATOM 4438 N N . THR B 1 241 ? -47.344 66.25 9 1 96.31 241 THR B N 1
ATOM 4439 C CA . THR B 1 241 ? -46.438 65.125 8.68 1 96.31 241 THR B CA 1
ATOM 4440 C C . THR B 1 241 ? -46.469 64.062 9.773 1 96.31 241 THR B C 1
ATOM 4442 O O . THR B 1 241 ? -46.562 64.375 10.961 1 96.31 241 THR B O 1
ATOM 4445 N N . ALA B 1 242 ? -46.438 62.75 9.352 1 96.75 242 ALA B N 1
ATOM 4446 C CA . ALA B 1 242 ? -46.406 61.625 10.289 1 96.75 242 ALA B CA 1
ATOM 4447 C C . ALA B 1 242 ? -45.281 60.656 9.938 1 96.75 242 ALA B C 1
ATOM 4449 O O . ALA B 1 242 ? -44.969 60.469 8.758 1 96.75 242 ALA B O 1
ATOM 4450 N N . ASN B 1 243 ? -44.656 60.188 10.938 1 97.31 243 ASN B N 1
ATOM 4451 C CA . ASN B 1 243 ? -43.625 59.188 10.766 1 97.31 243 ASN B CA 1
ATOM 4452 C C . ASN B 1 243 ? -44 57.875 11.453 1 97.31 243 ASN B C 1
ATOM 4454 O O . ASN B 1 243 ? -44.25 57.875 12.656 1 97.31 243 ASN B O 1
ATOM 4458 N N . LEU B 1 244 ? -44.062 56.781 10.711 1 97.56 244 LEU B N 1
ATOM 4459 C CA . LEU B 1 244 ? -44.188 55.438 11.219 1 97.56 244 LEU B CA 1
ATOM 4460 C C . LEU B 1 244 ? -42.844 54.719 11.141 1 97.56 244 LEU B C 1
ATOM 4462 O O . LEU B 1 244 ? -42.188 54.719 10.094 1 97.56 244 LEU B O 1
ATOM 4466 N N . GLU B 1 245 ? -42.469 54.156 12.227 1 97.5 245 GLU B N 1
ATOM 4467 C CA . GLU B 1 245 ? -41.125 53.562 12.266 1 97.5 245 GLU B CA 1
ATOM 4468 C C . GLU B 1 245 ? -41.156 52.156 12.805 1 97.5 245 GLU B C 1
ATOM 4470 O O . GLU B 1 245 ? -41.875 51.844 13.766 1 97.5 245 GLU B O 1
ATOM 4475 N N . CYS B 1 246 ? -40.406 51.25 12.195 1 96.62 246 CYS B N 1
ATOM 4476 C CA . CYS B 1 246 ? -40.156 49.906 12.703 1 96.62 246 CYS B CA 1
ATOM 4477 C C . CYS B 1 246 ? -38.688 49.562 12.648 1 96.62 246 CYS B C 1
ATOM 4479 O O . CYS B 1 246 ? -37.938 50.062 11.812 1 96.62 246 CYS B O 1
ATOM 4481 N N . SER B 1 247 ? -38.219 48.781 13.586 1 95.88 247 SER B N 1
ATOM 4482 C CA . SER B 1 247 ? -36.844 48.281 13.648 1 95.88 247 SER B CA 1
ATOM 4483 C C . SER B 1 247 ? -36.812 46.781 13.375 1 95.88 247 SER B C 1
ATOM 4485 O O . SER B 1 247 ? -37.5 46 14.031 1 95.88 247 SER B O 1
ATOM 4487 N N . VAL B 1 248 ? -36 46.375 12.406 1 95.75 248 VAL B N 1
ATOM 4488 C CA . VAL B 1 248 ? -35.938 44.969 11.992 1 95.75 248 VAL B CA 1
ATOM 4489 C C . VAL B 1 248 ? -34.562 44.406 12.258 1 95.75 248 VAL B C 1
ATOM 4491 O O . VAL B 1 248 ? -33.531 45.031 11.891 1 95.75 248 VAL B O 1
ATOM 4494 N N . GLN B 1 249 ? -34.5 43.281 12.969 1 93.62 249 GLN B N 1
ATOM 4495 C CA . GLN B 1 249 ? -33.281 42.531 13.156 1 93.62 249 GLN B CA 1
ATOM 4496 C C . GLN B 1 249 ? -33.344 41.188 12.43 1 93.62 249 GLN B C 1
ATOM 4498 O O . GLN B 1 249 ? -34.375 40.531 12.438 1 93.62 249 GLN B O 1
ATOM 4503 N N . GLY B 1 250 ? -32.219 40.875 11.734 1 93.06 250 GLY B N 1
ATOM 4504 C CA . GLY B 1 250 ? -32.156 39.594 11.047 1 93.06 250 GLY B CA 1
ATOM 4505 C C . GLY B 1 250 ? -30.844 39.375 10.305 1 93.06 250 GLY B C 1
ATOM 4506 O O . GLY B 1 250 ? -30.188 40.344 9.906 1 93.06 250 GLY B O 1
ATOM 4507 N N . TYR B 1 251 ? -30.609 38.219 10.148 1 92.81 251 TYR B N 1
ATOM 4508 C CA . TYR B 1 251 ? -29.453 37.844 9.336 1 92.81 251 TYR B CA 1
ATOM 4509 C C . TYR B 1 251 ? -29.75 36.594 8.531 1 92.81 251 TYR B C 1
ATOM 4511 O O . TYR B 1 251 ? -30.172 35.562 9.086 1 92.81 251 TYR B O 1
ATOM 4519 N N . PRO B 1 252 ? -29.344 36.5 7.246 1 92.44 252 PRO B N 1
ATOM 4520 C CA . PRO B 1 252 ? -28.859 37.656 6.504 1 92.44 252 PRO B CA 1
ATOM 4521 C C . PRO B 1 252 ? -29.812 38.844 6.566 1 92.44 252 PRO B C 1
ATOM 4523 O O . PRO B 1 252 ? -30.969 38.688 6.945 1 92.44 252 PRO B O 1
AT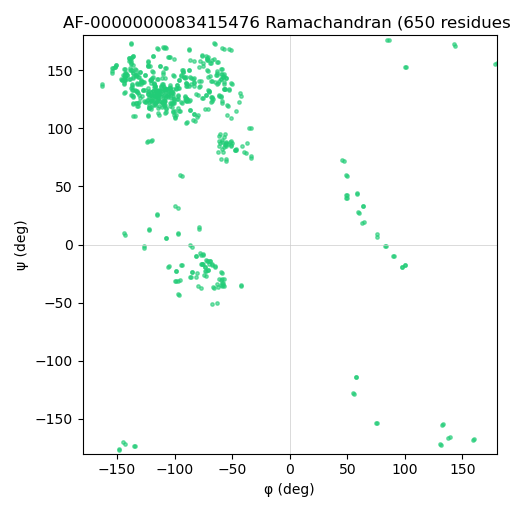OM 4526 N N . ALA B 1 253 ? -29.391 39.969 6.164 1 91.81 253 ALA B N 1
ATOM 4527 C CA . ALA B 1 253 ? -30.172 41.219 6.262 1 91.81 253 ALA B CA 1
ATOM 4528 C C . ALA B 1 253 ? -31.5 41.094 5.52 1 91.81 253 ALA B C 1
ATOM 4530 O O . ALA B 1 253 ? -31.516 40.75 4.328 1 91.81 253 ALA B O 1
ATOM 4531 N N . PRO B 1 254 ? -32.625 41.281 6.184 1 94.06 254 PRO B N 1
ATOM 4532 C CA . PRO B 1 254 ? -33.938 41.156 5.547 1 94.06 254 PRO B CA 1
ATOM 4533 C C . PRO B 1 254 ? -34.281 42.344 4.656 1 94.06 254 PRO B C 1
ATOM 4535 O O . PRO B 1 254 ? -33.75 43.438 4.84 1 94.06 254 PRO B O 1
ATOM 4538 N N . THR B 1 255 ? -35.125 42.062 3.689 1 95.06 255 THR B N 1
ATOM 4539 C CA . THR B 1 255 ? -35.781 43.125 2.92 1 95.06 255 THR B CA 1
ATOM 4540 C C . THR B 1 255 ? -36.969 43.656 3.674 1 95.06 255 THR B C 1
ATOM 4542 O O . THR B 1 255 ? -37.812 42.906 4.148 1 95.06 255 THR B O 1
ATOM 4545 N N . VAL B 1 256 ? -37.031 45.031 3.809 1 96.19 256 VAL B N 1
ATOM 4546 C CA . VAL B 1 256 ? -38.125 45.656 4.559 1 96.19 256 VAL B CA 1
ATOM 4547 C C . VAL B 1 256 ? -39.031 46.438 3.605 1 96.19 256 VAL B C 1
ATOM 4549 O O . VAL B 1 256 ? -38.531 47.281 2.844 1 96.19 256 VAL B O 1
ATOM 4552 N N . VAL B 1 257 ? -40.344 46.156 3.688 1 96.75 257 VAL B N 1
ATOM 4553 C CA . VAL B 1 257 ? -41.344 46.844 2.855 1 96.75 257 VAL B CA 1
ATOM 4554 C C . VAL B 1 257 ? -42.562 47.219 3.697 1 96.75 257 VAL B C 1
ATOM 4556 O O . VAL B 1 257 ? -42.812 46.625 4.738 1 96.75 257 VAL B O 1
ATOM 4559 N N . TRP B 1 258 ? -43.281 48.281 3.254 1 97.38 258 TRP B N 1
ATOM 4560 C CA . TRP B 1 258 ? -44.469 48.75 3.951 1 97.38 258 TRP B CA 1
ATOM 4561 C C . TRP B 1 258 ? -45.719 48.406 3.143 1 97.38 258 TRP B C 1
ATOM 4563 O O . TRP B 1 258 ? -45.719 48.5 1.912 1 97.38 258 TRP B O 1
ATOM 4573 N N . PHE B 1 259 ? -46.75 48.062 3.859 1 97.25 259 PHE B N 1
ATOM 4574 C CA . PHE B 1 259 ? -48.031 47.781 3.227 1 97.25 259 PHE B CA 1
ATOM 4575 C C . PHE B 1 259 ? -49.156 48.625 3.852 1 97.25 259 PHE B C 1
ATOM 4577 O O . PHE B 1 259 ? -49.125 48.906 5.051 1 97.25 259 PHE B O 1
ATOM 4584 N N . LYS B 1 260 ? -50 48.938 3.025 1 95.88 260 LYS B N 1
ATOM 4585 C CA . LYS B 1 260 ? -51.312 49.5 3.424 1 95.88 260 LYS B CA 1
ATOM 4586 C C . LYS B 1 260 ? -52.438 48.875 2.625 1 95.88 260 LYS B C 1
ATOM 4588 O O . LYS B 1 260 ? -52.406 48.875 1.394 1 95.88 260 LYS B O 1
ATOM 4593 N N . LYS B 1 261 ? -53.406 48.406 3.396 1 94.56 261 LYS B N 1
ATOM 4594 C CA . LYS B 1 261 ? -54.562 47.75 2.781 1 94.56 261 LYS B CA 1
ATOM 4595 C C . LYS B 1 261 ? -54.125 46.688 1.763 1 94.56 261 LYS B C 1
ATOM 4597 O O . LYS B 1 261 ? -54.656 46.656 0.645 1 94.56 261 LYS B O 1
ATOM 4602 N N . GLY B 1 262 ? -53.062 45.906 2.059 1 92.81 262 GLY B N 1
ATOM 4603 C CA . GLY B 1 262 ? -52.625 44.781 1.277 1 92.81 262 GLY B CA 1
ATOM 4604 C C . GLY B 1 262 ? -51.75 45.188 0.097 1 92.81 262 GLY B C 1
ATOM 4605 O O . GLY B 1 262 ? -51.281 44.312 -0.651 1 92.81 262 GLY B O 1
ATOM 4606 N N . VAL B 1 263 ? -51.531 46.469 -0.078 1 94.62 263 VAL B N 1
ATOM 4607 C CA . VAL B 1 263 ? -50.75 46.938 -1.203 1 94.62 263 VAL B CA 1
ATOM 4608 C C . VAL B 1 263 ? -49.375 47.438 -0.701 1 94.62 263 VAL B C 1
ATOM 4610 O O . VAL B 1 263 ? -49.312 48.188 0.282 1 94.62 263 VAL B O 1
ATOM 4613 N N . GLN B 1 264 ? -48.406 47.031 -1.374 1 95.38 264 GLN B N 1
ATOM 4614 C CA . GLN B 1 264 ? -47.062 47.5 -1.015 1 95.38 264 GLN B CA 1
ATOM 4615 C C . GLN B 1 264 ? -46.875 48.969 -1.354 1 95.38 264 GLN B C 1
ATOM 4617 O O . GLN B 1 264 ? -47.188 49.406 -2.465 1 95.38 264 GLN B O 1
ATOM 4622 N N . LEU B 1 265 ? -46.375 49.594 -0.4 1 94.94 265 LEU B N 1
ATOM 4623 C CA . LEU B 1 265 ? -46.156 51.031 -0.595 1 94.94 265 LEU B CA 1
ATOM 4624 C C . LEU B 1 265 ? -44.781 51.281 -1.258 1 94.94 265 LEU B C 1
ATOM 4626 O O . LEU B 1 265 ? -43.844 50.531 -1.044 1 94.94 265 LEU B O 1
ATOM 4630 N N . GLN B 1 266 ? -44.781 52.312 -2.123 1 93.56 266 GLN B N 1
ATOM 4631 C CA . GLN B 1 266 ? -43.562 52.781 -2.721 1 93.56 266 GLN B CA 1
ATOM 4632 C C . GLN B 1 266 ? -43.344 54.281 -2.416 1 93.56 266 GLN B C 1
ATOM 4634 O O . GLN B 1 266 ? -44.281 55 -2.121 1 93.56 266 GLN B O 1
ATOM 4639 N N . SER B 1 267 ? -42.031 54.5 -2.473 1 90.56 267 SER B N 1
ATOM 4640 C CA . SER B 1 267 ? -41.781 55.906 -2.297 1 90.56 267 SER B CA 1
ATOM 4641 C C . SER B 1 267 ? -42.438 56.75 -3.402 1 90.56 267 SER B C 1
ATOM 4643 O O . SER B 1 267 ? -42.375 56.375 -4.578 1 90.56 267 SER B O 1
ATOM 4645 N N . SER B 1 268 ? -43.188 57.75 -2.914 1 90.12 268 SER B N 1
ATOM 4646 C CA . SER B 1 268 ? -43.875 58.656 -3.803 1 90.12 268 SER B CA 1
ATOM 4647 C C . SER B 1 268 ? -43.906 60.062 -3.236 1 90.12 268 SER B C 1
ATOM 4649 O O . SER B 1 268 ? -43.125 60.406 -2.326 1 90.12 268 SER B O 1
ATOM 4651 N N . ARG B 1 269 ? -44.719 60.969 -3.883 1 88.44 269 ARG B N 1
ATOM 4652 C CA . ARG B 1 269 ? -44.844 62.344 -3.428 1 88.44 269 ARG B CA 1
ATOM 4653 C C . ARG B 1 269 ? -45.375 62.438 -2.002 1 88.44 269 ARG B C 1
ATOM 4655 O O . ARG B 1 269 ? -44.906 63.25 -1.196 1 88.44 269 ARG B O 1
ATOM 4662 N N . ASN B 1 270 ? -46.281 61.5 -1.673 1 90.69 270 ASN B N 1
ATOM 4663 C CA . ASN B 1 270 ? -46.938 61.594 -0.362 1 90.69 270 ASN B CA 1
ATOM 4664 C C . ASN B 1 270 ? -46.219 60.688 0.647 1 90.69 270 ASN B C 1
ATOM 4666 O O . ASN B 1 270 ? -46.281 60.938 1.853 1 90.69 270 ASN B O 1
ATOM 4670 N N . TYR B 1 271 ? -45.656 59.562 0.133 1 94.38 271 TYR B N 1
ATOM 4671 C CA . TYR B 1 271 ? -45 58.594 0.997 1 94.38 271 TYR B CA 1
ATOM 4672 C C . TYR B 1 271 ? -43.5 58.531 0.729 1 94.38 271 TYR B C 1
ATOM 4674 O O . TYR B 1 271 ? -43.062 58.406 -0.419 1 94.38 271 TYR B O 1
ATOM 4682 N N . GLU B 1 272 ? -42.688 58.625 1.807 1 96 272 GLU B N 1
ATOM 4683 C CA . GLU B 1 272 ? -41.25 58.438 1.722 1 96 272 GLU B CA 1
ATOM 4684 C C . GLU B 1 272 ? -40.781 57.312 2.637 1 96 272 GLU B C 1
ATOM 4686 O O . GLU B 1 272 ? -41.031 57.344 3.846 1 96 272 GLU B O 1
ATOM 4691 N N . ILE B 1 273 ? -40.188 56.312 2.035 1 95.62 273 ILE B N 1
ATOM 4692 C CA . ILE B 1 273 ? -39.688 55.188 2.793 1 95.62 273 ILE B CA 1
ATOM 4693 C C . ILE B 1 273 ? -38.156 55.25 2.885 1 95.62 273 ILE B C 1
ATOM 4695 O O . ILE B 1 273 ? -37.469 55.406 1.867 1 95.62 273 ILE B O 1
ATOM 4699 N N . SER B 1 274 ? -37.656 55.188 4.082 1 94.69 274 SER B N 1
ATOM 4700 C CA . SER B 1 274 ? -36.219 55.219 4.32 1 94.69 274 SER B CA 1
ATOM 4701 C C . SER B 1 274 ? -35.781 54.031 5.16 1 94.69 274 SER B C 1
ATOM 4703 O O . SER B 1 274 ? -36.312 53.781 6.23 1 94.69 274 SER B O 1
ATOM 4705 N N . ASN B 1 275 ? -34.844 53.281 4.613 1 92.81 275 ASN B N 1
ATOM 4706 C CA . ASN B 1 275 ? -34.25 52.125 5.324 1 92.81 275 ASN B CA 1
ATOM 4707 C C . ASN B 1 275 ? -32.812 52.406 5.695 1 92.81 275 ASN B C 1
ATOM 4709 O O . ASN B 1 275 ? -31.969 52.656 4.824 1 92.81 275 ASN B O 1
ATOM 4713 N N . THR B 1 276 ? -32.531 52.406 6.961 1 91.38 276 THR B N 1
ATOM 4714 C CA . THR B 1 276 ? -31.156 52.625 7.426 1 91.38 276 THR B CA 1
ATOM 4715 C C . THR B 1 276 ? -30.625 51.406 8.164 1 91.38 276 THR B C 1
ATOM 4717 O O . THR B 1 276 ? -31.203 50.969 9.164 1 91.38 276 THR B O 1
ATOM 4720 N N . ALA B 1 277 ? -29.562 50.875 7.66 1 87.25 277 ALA B N 1
ATOM 4721 C CA . ALA B 1 277 ? -28.953 49.688 8.258 1 87.25 277 ALA B CA 1
ATOM 4722 C C . ALA B 1 277 ? -27.906 50.094 9.305 1 87.25 277 ALA B C 1
ATOM 4724 O O . ALA B 1 277 ? -27.234 51.125 9.164 1 87.25 277 ALA B O 1
ATOM 4725 N N . SER B 1 278 ? -27.922 49.344 10.438 1 80.44 278 SER B N 1
ATOM 4726 C CA . SER B 1 278 ? -26.875 49.531 11.445 1 80.44 278 SER B CA 1
ATOM 4727 C C . SER B 1 278 ? -25.922 48.344 11.469 1 80.44 278 SER B C 1
ATOM 4729 O O . SER B 1 278 ? -26.156 47.344 10.805 1 80.44 278 SER B O 1
ATOM 4731 N N . SER B 1 279 ? -24.781 48.562 12.242 1 71.25 279 SER B N 1
ATOM 4732 C CA . SER B 1 279 ? -23.719 47.562 12.32 1 71.25 279 SER B CA 1
ATOM 4733 C C . SER B 1 279 ? -24.188 46.312 13.055 1 71.25 279 SER B C 1
ATOM 4735 O O . SER B 1 279 ? -23.609 45.25 12.875 1 71.25 279 SER B O 1
ATOM 4737 N N . SER B 1 280 ? -25.312 46.375 13.844 1 68.75 280 SER B N 1
ATOM 4738 C CA . SER B 1 280 ? -25.781 45.281 14.672 1 68.75 280 SER B CA 1
ATOM 4739 C C . SER B 1 280 ? -26.891 44.469 13.984 1 68.75 280 SER B C 1
ATOM 4741 O O . SER B 1 280 ? -27.797 43.969 14.641 1 68.75 280 SER B O 1
ATOM 4743 N N . GLU B 1 281 ? -26.812 44.406 12.695 1 79.25 281 GLU B N 1
ATOM 4744 C CA . GLU B 1 281 ? -27.766 43.656 11.883 1 79.25 281 GLU B CA 1
ATOM 4745 C C . GLU B 1 281 ? -29.188 44.156 12.078 1 79.25 281 GLU B C 1
ATOM 4747 O O . GLU B 1 281 ? -30.141 43.375 12.07 1 79.25 281 GLU B O 1
ATOM 4752 N N . THR B 1 282 ? -29.266 45.438 12.414 1 89.69 282 THR B N 1
ATOM 4753 C CA . THR B 1 282 ? -30.578 46.062 12.602 1 89.69 282 THR B CA 1
ATOM 4754 C C . THR B 1 282 ? -30.844 47.062 11.484 1 89.69 282 THR B C 1
ATOM 4756 O O . THR B 1 282 ? -29.953 47.812 11.094 1 89.69 282 THR B O 1
ATOM 4759 N N . THR B 1 283 ? -32 46.969 10.922 1 92.5 283 THR B N 1
ATOM 4760 C CA . THR B 1 283 ? -32.469 47.938 9.922 1 92.5 283 THR B CA 1
ATOM 4761 C C . THR B 1 283 ? -33.656 48.75 10.461 1 92.5 283 THR B C 1
ATOM 4763 O O . THR B 1 283 ? -34.656 48.156 10.914 1 92.5 283 THR B O 1
ATOM 4766 N N . THR B 1 284 ? -33.531 50.062 10.461 1 94.44 284 THR B N 1
ATOM 4767 C CA . THR B 1 284 ? -34.656 50.938 10.82 1 94.44 284 THR B CA 1
ATOM 4768 C C . THR B 1 284 ? -35.344 51.438 9.57 1 94.44 284 THR B C 1
ATOM 4770 O O . THR B 1 284 ? -34.719 52 8.672 1 94.44 284 THR B O 1
ATOM 4773 N N . SER B 1 285 ? -36.594 51.219 9.508 1 96.19 285 SER B N 1
ATOM 4774 C CA . SER B 1 285 ? -37.406 51.656 8.375 1 96.19 285 SER B CA 1
ATOM 4775 C C . SER B 1 285 ? -38.438 52.688 8.812 1 96.19 285 SER B C 1
ATOM 4777 O O . SER B 1 285 ? -39.156 52.5 9.781 1 96.19 285 SER B O 1
ATOM 4779 N N . VAL B 1 286 ? -38.438 53.844 8.055 1 96.75 286 VAL B N 1
ATOM 4780 C CA . VAL B 1 286 ? -39.375 54.906 8.375 1 96.75 286 VAL B CA 1
ATOM 4781 C C . VAL B 1 286 ? -40.25 55.219 7.168 1 96.75 286 VAL B C 1
ATOM 4783 O O . VAL B 1 286 ? -39.75 55.438 6.059 1 96.75 286 VAL B O 1
ATOM 4786 N N . LEU B 1 287 ? -41.5 55.188 7.395 1 97.25 287 LEU B N 1
ATOM 4787 C CA . LEU B 1 287 ? -42.469 55.656 6.43 1 97.25 287 LEU B CA 1
ATOM 4788 C C . LEU B 1 287 ? -42.938 57.062 6.801 1 97.25 287 LEU B C 1
ATOM 4790 O O . LEU B 1 287 ? -43.656 57.25 7.797 1 97.25 287 LEU B O 1
ATOM 4794 N N . ARG B 1 288 ? -42.562 57.938 6.012 1 97.38 288 ARG B N 1
ATOM 4795 C CA . ARG B 1 288 ? -42.969 59.344 6.234 1 97.38 288 ARG B CA 1
ATOM 4796 C C . ARG B 1 288 ? -44.125 59.719 5.336 1 97.38 288 ARG B C 1
ATOM 4798 O O . ARG B 1 288 ? -44.062 59.562 4.113 1 97.38 288 ARG B O 1
ATOM 4805 N N . ILE B 1 289 ? -45.156 60.125 5.992 1 96.25 289 ILE B N 1
ATOM 4806 C CA . ILE B 1 289 ? -46.281 60.719 5.281 1 96.25 289 ILE B CA 1
ATOM 4807 C C . ILE B 1 289 ? -46.188 62.219 5.309 1 96.25 289 ILE B C 1
ATOM 4809 O O . ILE B 1 289 ? -46.312 62.844 6.371 1 96.25 289 ILE B O 1
ATOM 4813 N N . ASP B 1 290 ? -46.062 62.781 4.223 1 95.38 290 ASP B N 1
ATOM 4814 C CA . ASP B 1 290 ? -45.781 64.188 4.133 1 95.38 290 ASP B CA 1
ATOM 4815 C C . ASP B 1 290 ? -46.969 65 4.637 1 95.38 290 ASP B C 1
ATOM 4817 O O . ASP B 1 290 ? -46.781 65.938 5.402 1 95.38 290 ASP B O 1
ATOM 4821 N N . SER B 1 291 ? -48.094 64.688 4.121 1 95.31 291 SER B N 1
ATOM 4822 C CA . SER B 1 291 ? -49.344 65.312 4.52 1 95.31 291 SER B CA 1
ATOM 4823 C C . SER B 1 291 ? -50.438 64.312 4.727 1 95.31 291 SER B C 1
ATOM 4825 O O . SER B 1 291 ? -51 63.75 3.758 1 95.31 291 SER B O 1
ATOM 4827 N N . VAL B 1 292 ? -50.781 64.188 5.98 1 95.56 292 VAL B N 1
ATOM 4828 C CA . VAL B 1 292 ? -51.781 63.156 6.328 1 95.56 292 VAL B CA 1
ATOM 4829 C C . VAL B 1 292 ? -53.125 63.5 5.746 1 95.56 292 VAL B C 1
ATOM 4831 O O . VAL B 1 292 ? -53.594 64.625 5.891 1 95.56 292 VAL B O 1
ATOM 4834 N N . SER B 1 293 ? -53.688 62.594 5.004 1 94.94 293 SER B N 1
ATOM 4835 C CA . SER B 1 293 ? -55.062 62.719 4.523 1 94.94 293 SER B CA 1
ATOM 4836 C C . SER B 1 293 ? -56 61.719 5.238 1 94.94 293 SER B C 1
ATOM 4838 O O . SER B 1 293 ? -55.531 60.875 5.988 1 94.94 293 SER B O 1
ATOM 4840 N N . GLU B 1 294 ? -57.281 61.875 5.051 1 94.06 294 GLU B N 1
ATOM 4841 C CA . GLU B 1 294 ? -58.25 60.969 5.688 1 94.06 294 GLU B CA 1
ATOM 4842 C C . GLU B 1 294 ? -58 59.531 5.309 1 94.06 294 GLU B C 1
ATOM 4844 O O . GLU B 1 294 ? -58.219 58.625 6.121 1 94.06 294 GLU B O 1
ATOM 4849 N N . GLU B 1 295 ? -57.438 59.344 4.059 1 93.19 295 GLU B N 1
ATOM 4850 C CA . GLU B 1 295 ? -57.219 58 3.555 1 93.19 295 GLU B CA 1
ATOM 4851 C C . GLU B 1 295 ? -56 57.344 4.227 1 93.19 295 GLU B C 1
ATOM 4853 O O . GLU B 1 295 ? -55.812 56.125 4.18 1 93.19 295 GLU B O 1
ATOM 4858 N N . ASP B 1 296 ? -55.25 58.188 4.812 1 94.75 296 ASP B N 1
ATOM 4859 C CA . ASP B 1 296 ? -54.031 57.688 5.418 1 94.75 296 ASP B CA 1
ATOM 4860 C C . ASP B 1 296 ? -54.281 57.062 6.789 1 94.75 296 ASP B C 1
ATOM 4862 O O . ASP B 1 296 ? -53.469 56.312 7.293 1 94.75 296 ASP B O 1
ATOM 4866 N N . TYR B 1 297 ? -55.344 57.469 7.453 1 96 297 TYR B N 1
ATOM 4867 C CA . TYR B 1 297 ? -55.656 56.875 8.75 1 96 297 TYR B CA 1
ATOM 4868 C C . TYR B 1 297 ? -55.938 55.406 8.609 1 96 297 TYR B C 1
ATOM 4870 O O . TYR B 1 297 ? -56.5 54.969 7.602 1 96 297 TYR B O 1
ATOM 4878 N N . GLY B 1 298 ? -55.438 54.594 9.562 1 96.19 298 GLY B N 1
ATOM 4879 C CA . GLY B 1 298 ? -55.625 53.156 9.531 1 96.19 298 GLY B CA 1
ATOM 4880 C C . GLY B 1 298 ? -54.344 52.406 9.797 1 96.19 298 GLY B C 1
ATOM 4881 O O . GLY B 1 298 ? -53.469 52.875 10.516 1 96.19 298 GLY B O 1
ATOM 4882 N N . ASP B 1 299 ? -54.375 51.188 9.25 1 97.31 299 ASP B N 1
ATOM 4883 C CA . ASP B 1 299 ? -53.281 50.25 9.57 1 97.31 299 ASP B CA 1
ATOM 4884 C C . ASP B 1 299 ? -52.25 50.281 8.469 1 97.31 299 ASP B C 1
ATOM 4886 O O . ASP B 1 299 ? -52.562 50.25 7.285 1 97.31 299 ASP B O 1
ATOM 4890 N N . PHE B 1 300 ? -51.062 50.469 8.969 1 97.81 300 PHE B N 1
ATOM 4891 C CA . PHE B 1 300 ? -49.906 50.219 8.148 1 97.81 300 PHE B CA 1
ATOM 4892 C C . PHE B 1 300 ? -49.156 48.969 8.648 1 97.81 300 PHE B C 1
ATOM 4894 O O . PHE B 1 300 ? -49.156 48.688 9.844 1 97.81 300 PHE B O 1
ATOM 4901 N N . TYR B 1 301 ? -48.531 48.25 7.684 1 97.88 301 TYR B N 1
ATOM 4902 C CA . TYR B 1 301 ? -47.781 47.062 8.055 1 97.88 301 TYR B CA 1
ATOM 4903 C C . TYR B 1 301 ? -46.344 47.125 7.578 1 97.88 301 TYR B C 1
ATOM 4905 O O . TYR B 1 301 ? -46.094 47.375 6.398 1 97.88 301 TYR B O 1
ATOM 4913 N N . CYS B 1 302 ? -45.5 46.969 8.523 1 97.62 302 CYS B N 1
ATOM 4914 C CA . CYS B 1 302 ? -44.094 46.781 8.195 1 97.62 302 CYS B CA 1
ATOM 4915 C C . CYS B 1 302 ? -43.781 45.312 8.023 1 97.62 302 CYS B C 1
ATOM 4917 O O . CYS B 1 302 ? -44 44.5 8.93 1 97.62 302 CYS B O 1
ATOM 4919 N N . ASN B 1 303 ? -43.25 45 6.863 1 97.62 303 ASN B N 1
ATOM 4920 C CA . ASN B 1 303 ? -42.938 43.625 6.547 1 97.62 303 ASN B CA 1
ATOM 4921 C C . ASN B 1 303 ? -41.438 43.438 6.289 1 97.62 303 ASN B C 1
ATOM 4923 O O . ASN B 1 303 ? -40.844 44.219 5.566 1 97.62 303 ASN B O 1
ATOM 4927 N N . ALA B 1 304 ? -40.844 42.344 6.957 1 97.25 304 ALA B N 1
ATOM 4928 C CA . ALA B 1 304 ? -39.438 42 6.762 1 97.25 304 ALA B CA 1
ATOM 4929 C C . ALA B 1 304 ? -39.281 40.531 6.344 1 97.25 304 ALA B C 1
ATOM 4931 O O . ALA B 1 304 ? -39.938 39.656 6.926 1 97.25 304 ALA B O 1
ATOM 4932 N N . THR B 1 305 ? -38.438 40.312 5.281 1 96.88 305 THR B N 1
ATOM 4933 C CA . THR B 1 305 ? -38.281 38.969 4.762 1 96.88 305 THR B CA 1
ATOM 4934 C C . THR B 1 305 ? -36.812 38.656 4.484 1 96.88 305 THR B C 1
ATOM 4936 O O . THR B 1 305 ? -36.094 39.5 3.965 1 96.88 305 THR B O 1
ATOM 4939 N N . ASN B 1 306 ? -36.344 37.438 4.945 1 95.31 306 ASN B N 1
ATOM 4940 C CA . ASN B 1 306 ? -35.062 36.875 4.48 1 95.31 306 ASN B CA 1
ATOM 4941 C C . ASN B 1 306 ? -35.188 35.406 4.152 1 95.31 306 ASN B C 1
ATOM 4943 O O . ASN B 1 306 ? -36.312 34.875 4.078 1 95.31 306 ASN B O 1
ATOM 4947 N N . LYS B 1 307 ? -34.062 34.688 3.842 1 95.5 307 LYS B N 1
ATOM 4948 C CA . LYS B 1 307 ? -34.125 33.312 3.357 1 95.5 307 LYS B CA 1
ATOM 4949 C C . LYS B 1 307 ? -34.688 32.375 4.418 1 95.5 307 LYS B C 1
ATOM 4951 O O . LYS B 1 307 ? -35.094 31.234 4.109 1 95.5 307 LYS B O 1
ATOM 4956 N N . LEU B 1 308 ? -34.656 32.844 5.723 1 95.44 308 LEU B N 1
ATOM 4957 C CA . LEU B 1 308 ? -35.094 31.969 6.801 1 95.44 308 LEU B CA 1
ATOM 4958 C C . LEU B 1 308 ? -36.562 32.188 7.129 1 95.44 308 LEU B C 1
ATOM 4960 O O . LEU B 1 308 ? -37.188 31.359 7.812 1 95.44 308 LEU B O 1
ATOM 4964 N N . GLY B 1 309 ? -37.156 33.344 6.695 1 95.5 309 GLY B N 1
ATOM 4965 C CA . GLY B 1 309 ? -38.562 33.594 6.973 1 95.5 309 GLY B CA 1
ATOM 4966 C C . GLY B 1 309 ? -38.969 35.062 6.883 1 95.5 309 GLY B C 1
ATOM 4967 O O . GLY B 1 309 ? -38.281 35.844 6.227 1 95.5 309 GLY B O 1
ATOM 4968 N N . HIS B 1 310 ? -40.156 35.375 7.371 1 96.25 310 HIS B N 1
ATOM 4969 C CA . HIS B 1 310 ? -40.656 36.75 7.344 1 96.25 310 HIS B CA 1
ATOM 4970 C C . HIS B 1 310 ? -41.344 37.125 8.664 1 96.25 310 HIS B C 1
ATOM 4972 O O . HIS B 1 310 ? -41.656 36.25 9.469 1 96.25 310 HIS B O 1
ATOM 4978 N N . ALA B 1 311 ? -41.375 38.344 8.891 1 96.94 311 ALA B N 1
ATOM 4979 C CA . ALA B 1 311 ? -42.094 38.906 10.039 1 96.94 311 ALA B CA 1
ATOM 4980 C C . ALA B 1 311 ? -42.844 40.188 9.641 1 96.94 311 ALA B C 1
ATOM 4982 O O . ALA B 1 311 ? -42.469 40.875 8.688 1 96.94 311 ALA B O 1
ATOM 4983 N N . ASP B 1 312 ? -43.938 40.469 10.344 1 96.56 312 ASP B N 1
ATOM 4984 C CA . ASP B 1 312 ? -44.75 41.656 10.094 1 96.56 312 ASP B CA 1
ATOM 4985 C C . ASP B 1 312 ? -45.094 42.375 11.406 1 96.56 312 ASP B C 1
ATOM 4987 O O . ASP B 1 312 ? -45.188 41.719 12.453 1 96.56 312 ASP B O 1
ATOM 4991 N N . ALA B 1 313 ? -45.25 43.594 11.305 1 97.62 313 ALA B N 1
ATOM 4992 C CA . ALA B 1 313 ? -45.719 44.406 12.438 1 97.62 313 ALA B CA 1
ATOM 4993 C C . ALA B 1 313 ? -46.719 45.469 11.977 1 97.62 313 ALA B C 1
ATOM 4995 O O . ALA B 1 313 ? -46.531 46.062 10.914 1 97.62 313 ALA B O 1
ATOM 4996 N N . ARG B 1 314 ? -47.719 45.688 12.812 1 97.75 314 ARG B N 1
ATOM 4997 C CA . ARG B 1 314 ? -48.781 46.625 12.492 1 97.75 314 ARG B CA 1
ATOM 4998 C C . ARG B 1 314 ? -48.594 47.938 13.219 1 97.75 314 ARG B C 1
ATOM 5000 O O . ARG B 1 314 ? -48.25 47.969 14.406 1 97.75 314 ARG B O 1
ATOM 5007 N N . LEU B 1 315 ? -48.688 49.031 12.523 1 97.75 315 LEU B N 1
ATOM 5008 C CA . LEU B 1 315 ? -48.75 50.375 13.078 1 97.75 315 LEU B CA 1
ATOM 5009 C C . LEU B 1 315 ? -50.062 51.062 12.727 1 97.75 315 LEU B C 1
ATOM 5011 O O . LEU B 1 315 ? -50.562 50.906 11.602 1 97.75 315 LEU B O 1
ATOM 5015 N N . HIS B 1 316 ? -50.625 51.781 13.719 1 97.75 316 HIS B N 1
ATOM 5016 C CA . HIS B 1 316 ? -51.938 52.406 13.516 1 97.75 316 HIS B CA 1
ATOM 5017 C C . HIS B 1 316 ? -51.812 53.938 13.586 1 97.75 316 HIS B C 1
ATOM 5019 O O . HIS B 1 316 ? -51.375 54.469 14.586 1 97.75 316 HIS B O 1
ATOM 5025 N N . LEU B 1 317 ? -52.25 54.562 12.484 1 97.38 317 LEU B N 1
ATOM 5026 C CA . LEU B 1 317 ? -52.312 56 12.43 1 97.38 317 LEU B CA 1
ATOM 5027 C C . LEU B 1 317 ? -53.75 56.5 12.656 1 97.38 317 LEU B C 1
AT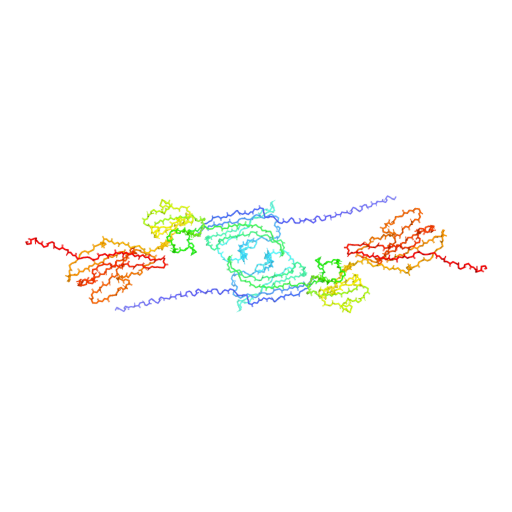OM 5029 O O . LEU B 1 317 ? -54.688 56.062 11.953 1 97.38 317 LEU B O 1
ATOM 5033 N N . PHE B 1 318 ? -53.875 57.375 13.641 1 95.5 318 PHE B N 1
ATOM 5034 C CA . PHE B 1 318 ? -55.25 57.844 13.914 1 95.5 318 PHE B CA 1
ATOM 5035 C C . PHE B 1 318 ? -55.25 59.344 14.148 1 95.5 318 PHE B C 1
ATOM 5037 O O . PHE B 1 318 ? -54.219 59.938 14.43 1 95.5 318 PHE B O 1
ATOM 5044 N N . GLN B 1 319 ? -56.406 60 14.031 1 92.62 319 GLN B N 1
ATOM 5045 C CA . GLN B 1 319 ? -56.562 61.438 14.125 1 92.62 319 GLN B CA 1
ATOM 5046 C C . GLN B 1 319 ? -56.719 61.875 15.578 1 92.62 319 GLN B C 1
ATOM 5048 O O . GLN B 1 319 ? -57.406 61.219 16.359 1 92.62 319 GLN B O 1
ATOM 5053 N N . VAL B 1 320 ? -56.062 62.969 15.914 1 86.06 320 VAL B N 1
ATOM 5054 C CA . VAL B 1 320 ? -56.188 63.562 17.25 1 86.06 320 VAL B CA 1
ATOM 5055 C C . VAL B 1 320 ? -57.562 64.25 17.375 1 86.06 320 VAL B C 1
ATOM 5057 O O . VAL B 1 320 ? -58 65 16.5 1 86.06 320 VAL B O 1
ATOM 5060 N N . VAL B 1 321 ? -58.469 63.781 18.297 1 77.5 321 VAL B N 1
ATOM 5061 C CA . VAL B 1 321 ? -59.75 64.438 18.516 1 77.5 321 VAL B CA 1
ATOM 5062 C C . VAL B 1 321 ? -59.594 65.5 19.594 1 77.5 321 VAL B C 1
ATOM 5064 O O . VAL B 1 321 ? -59.156 65.25 20.703 1 77.5 321 VAL B O 1
ATOM 5067 N N . VAL B 1 322 ? -59.562 66.812 19.266 1 72.19 322 VAL B N 1
ATOM 5068 C CA . VAL B 1 322 ? -59.594 67.875 20.266 1 72.19 322 VAL B CA 1
ATOM 5069 C C . VAL B 1 322 ? -61 68.125 20.766 1 72.19 322 VAL B C 1
ATOM 5071 O O . VAL B 1 322 ? -61.938 68.312 19.969 1 72.19 322 VAL B O 1
ATOM 5074 N N . PRO B 1 323 ? -61.312 67.812 22 1 66.56 323 PRO B N 1
ATOM 5075 C CA . PRO B 1 323 ? -62.656 68.125 22.484 1 66.56 323 PRO B CA 1
ATOM 5076 C C . PRO B 1 323 ? -63 69.625 22.281 1 66.56 323 PRO B C 1
ATOM 5078 O O . PRO B 1 323 ? -62.125 70.5 22.406 1 66.56 323 PRO B O 1
ATOM 5081 N N . MET B 1 324 ? -63.969 69.875 21.359 1 60.72 324 MET B N 1
ATOM 5082 C CA . MET B 1 324 ? -64.5 71.25 21.297 1 60.72 324 MET B CA 1
ATOM 5083 C C . MET B 1 324 ? -65 71.75 22.641 1 60.72 324 MET B C 1
ATOM 5085 O O . MET B 1 324 ? -65.562 70.938 23.391 1 60.72 324 MET B O 1
ATOM 5089 N N . PRO B 1 325 ? -64.5 72.75 23.188 1 54.44 325 PRO B N 1
ATOM 5090 C CA . PRO B 1 325 ? -65.25 73.25 24.375 1 54.44 325 PRO B CA 1
ATOM 5091 C C . PRO B 1 325 ? -66.75 73.312 24.172 1 54.44 325 PRO B C 1
ATOM 5093 O O . PRO B 1 325 ? -67.25 73.438 23.047 1 54.44 325 PRO B O 1
ATOM 5096 N N . ALA B 1 326 ? -67.375 72.625 25.031 1 54.25 326 ALA B N 1
ATOM 5097 C CA . ALA B 1 326 ? -68.812 72.812 25 1 54.25 326 ALA B CA 1
ATOM 5098 C C . ALA B 1 326 ? -69.188 74.312 24.797 1 54.25 326 ALA B C 1
ATOM 5100 O O . ALA B 1 326 ? -68.75 75.188 25.547 1 54.25 326 ALA B O 1
ATOM 5101 N N . SER B 1 327 ? -69.188 74.625 23.453 1 41.16 327 SER B N 1
ATOM 5102 C CA . SER B 1 327 ? -69.875 75.938 23.516 1 41.16 327 SER B CA 1
ATOM 5103 C C . SER B 1 327 ? -71.188 75.812 24.281 1 41.16 327 SER B C 1
ATOM 5105 O O . SER B 1 327 ? -71.875 74.812 24.156 1 41.16 327 SER B O 1
#

Secondary structure (DSSP, 8-state):
-----------------------EEEEEPPPEEE-TT--EEEEEEEES-TT-EEEEEEEETTEEEEEEETTEESS--TTEEEEEEEEGGGTEEEEEEEESS--GGG-EEEEEEEE-SSS-EEEEEEEEEE-EEEEE-TTS-SEEEEETTS-EEEE--EEEESPPEEEEEEGGGPPPTTSSS-B-SSEEEESS--GGG-EEEEEEEE-SSSSPEEEEEEEEEEEEEEEE-S-SEEE--TTS-EEEEEEEEEESPPEEEEEETTEE----SSEEEEEEE-TTSEEEEEEEESS--GGG-EEEEEEEEETTEEEEEEEEEE---------/-----------------------EEEEEPPPEEE-TT--EEEEEEEES-TT-EEEEEEEETTEEEEEEETTEESS--TTEEEEEEEEGGGTEEEEEEEESS--GGG-EEEEEEEE-SSS-EEEEEEEEEE-EEEEE-TTS-SEEEEETTS-EEEE--EEEESPPEEEEEEGGGPPPTTSSS-B-SSEEEESS--GGG-EEEEEEEE-SSSS-EEEEEEEEEEEEEEEE-S-SEEE--TTS-EEEEEEEEEESPPEEEEEETTEE----SSEEEEEEE-TTSEEEEEEEESS--GGG-EEEEEEEEETTEEEEEEEEEE---------

Organism: Drosophila navojoa (NCBI:txid7232)

pLDDT: mean 91.44, std 13.01, range [32.41, 98.75]

Nearest PDB structures (foldseek):
  6eg1-assembly1_B  TM=6.783E-01  e=4.756E-29  Drosophila melanogaster
  6zr7-assembly1_AAA  TM=5.032E-01  e=1.992E-19  Homo sapiens
  3dmk-assembly2_C-2  TM=3.514E-01  e=8.578E-17  Drosophila melanogaster
  3dmk-assembly1_A  TM=3.385E-01  e=2.458E-16  Drosophila melanogaster
  5i99-assembly1_A  TM=3.321E-01  e=9.135E-13  Mus musculus

Radius of gyration: 50.32 Å; Cα contacts (8 Å, |Δi|>4): 1594; chains: 2; bounding box: 129×164×64 Å

Foldseek 3Di:
DPPPPPPPPPPPPPPPPVPQDDKDFPDWDAADEEAQQAKDKIKIKIASLPPWKKWKWFDDPVDIDTQDIHQGGPDPDPQWGWDKADDVVRRMIMIMIMGGRDDPVNWHKMKIWIDDDPVDIDIDMHTYHYFDWKDKDPPFDQEDEEEAQAKDKGFTAIDGPPGWWKKKAFPPQDAAQVGDGMGRDRMDIDHRDDQVNFHWMKIWIGDPPDDIDIGIYGYHYFYWKDKDFPAQEDEDAFFAKDKGKIKIAGPPQWDKWKDDPRDTDDDDPQWDWDWDADPRRMIMIMIMGHGDDPVNFAWMKIKIGDPRGIDIDIHGYDYDDDPDPPD/DPPPPPPPPPPPPPPPPVPQDDKDFPDWDAADEEAQQAKDKIKIKIASLPPWKKWKWFDDPVDIDTQDIHQGGPDPDPQWGWDKADDVVRRMIMIMIMGGRDDPVNWHKMKIWIDDDPVDIDIDMHTYHYFDWKDKDPPFDQEDEEEAQAKDKGFTAIDGPPGWWKKKAFPPQDAAQVGDGMGRDRMDIDHRDDQVNFHWMKIWIGDPPDDIDIGIYGYHYFYWKDKDFPAQEDEDAFFAKDKGKIKIAGPPQWDKWKDDPRDTDDDDPQWDWDWDADPRRMIMIMIMGHGDDPVNFAWMKIKIGDPRGIDIDIHGYDYDDDPDPPD

Solvent-accessible surface area (backbone atoms only — not comparable to full-atom values): 36046 Å² total; per-residue (Å²): 137,85,80,79,78,79,77,80,77,79,78,76,79,75,72,75,72,70,71,74,63,76,63,40,76,78,43,65,44,70,65,44,82,46,47,72,57,39,70,50,75,44,44,34,30,33,30,44,49,82,79,48,29,44,29,40,27,34,50,46,101,88,44,71,32,69,46,28,52,68,75,40,69,37,57,84,53,82,45,54,47,64,47,74,49,76,36,74,93,71,44,28,35,37,43,34,41,31,39,42,56,35,50,81,82,64,48,41,40,34,30,43,36,34,43,76,48,78,86,43,67,49,72,52,70,32,39,38,43,54,55,35,45,24,40,68,37,84,84,31,66,57,59,49,78,44,50,55,60,36,72,45,79,47,61,60,47,60,42,44,28,57,74,42,47,40,29,36,33,31,54,92,75,33,69,38,95,88,54,54,57,64,41,87,41,47,55,51,72,38,76,50,34,47,74,82,68,42,43,46,33,31,43,38,28,38,49,85,37,78,62,68,26,74,44,66,26,37,39,43,49,32,40,49,37,44,73,47,60,88,60,42,67,42,75,43,50,82,64,34,67,45,77,47,55,40,36,37,35,24,29,68,76,46,52,75,49,41,29,45,90,88,38,76,61,62,72,51,94,53,33,43,69,45,78,45,76,48,97,82,44,31,36,40,36,36,42,33,30,55,52,34,47,85,84,62,47,41,64,35,33,45,36,30,37,38,98,75,34,63,32,74,44,71,32,36,36,39,68,64,81,73,80,69,71,80,120,135,85,79,78,78,78,78,79,77,78,77,78,77,74,72,74,71,69,71,73,65,75,61,40,78,79,42,64,43,69,66,42,81,46,47,73,57,40,71,50,73,42,44,35,30,34,31,45,48,82,77,46,30,42,29,39,28,31,49,48,100,88,44,70,32,69,46,28,51,67,75,40,69,35,58,83,54,82,45,54,46,64,46,75,49,77,36,74,93,71,44,28,32,36,42,35,43,32,40,43,56,35,49,81,84,66,47,42,40,34,32,43,33,35,43,76,48,77,86,41,67,48,74,52,70,32,38,39,43,55,54,34,46,25,40,66,38,82,84,31,66,58,60,49,77,43,50,57,59,37,70,45,77,49,62,59,47,60,42,44,28,57,73,41,47,39,28,37,32,31,54,93,74,34,70,39,95,88,53,54,57,66,42,86,42,48,55,50,71,39,76,50,32,46,74,82,69,40,42,47,33,32,41,38,26,38,49,86,36,78,61,66,26,75,44,68,25,37,39,43,48,32,41,50,36,43,77,46,60,90,61,42,69,40,76,43,52,82,66,32,67,43,77,48,57,40,35,36,33,26,30,67,76,46,51,76,49,40,28,44,90,88,38,74,61,64,74,49,94,53,32,42,69,46,79,45,77,48,97,80,44,32,35,40,36,35,43,33,32,55,52,34,47,82,84,62,48,40,62,35,32,44,36,30,37,37,100,76,34,65,34,72,46,70,32,36,36,40,71,65,80,73,82,69,71,82,121